Protein AF-A0A1E7NE48-F1 (afdb_monomer)

Secondary structure (DSSP, 8-state):
-------PPPBPTTT--B-PPPSSSSPPS-SSHHHHHHHHHHHHHHHHHHHHHHS-S-TT--PPP-TT--SSSHHHHHHHHHHHHHHHHHHHHHHHHHHHHHT-HHHHHHHHHHHHHHHHHHHHHHHHHHHHHHHHS----------------------------------------------------------PPP-PPP----PPPPPPPPPPPPP-PPPPPP-----------PPPPPP----PPPHHHHHHHHHHHHHHHHSSPPPP-------PPPPP-PPPPPPPGG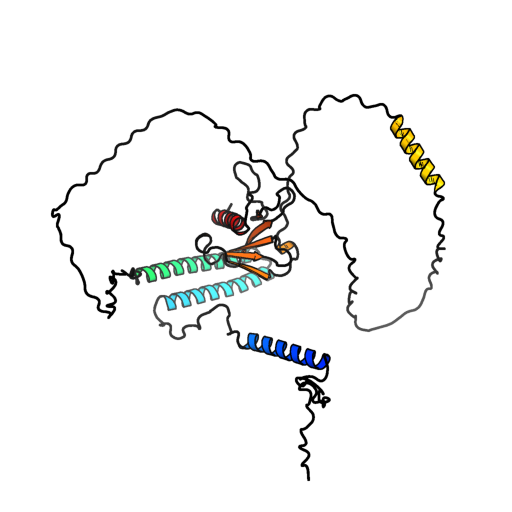GGTPPPP-EEEE--HHHH-TTEEEEEETTEEEEEEEEETTEEEEEEEE--TTT-S-EEEEETTEE-B-TTT-PBPEESSHHHHHHHHHHHHHHT-

Solvent-accessible surface area (backbone atoms only — not comparable to full-atom values): 25868 Å² total; per-residue (Å²): 133,86,79,79,79,80,72,72,69,57,53,15,82,78,78,62,47,74,34,79,80,59,94,74,73,83,73,77,66,46,81,42,72,68,44,45,52,53,52,50,54,50,51,54,50,50,51,49,51,47,51,64,68,67,46,62,91,60,94,76,68,72,70,74,77,70,86,80,64,62,84,70,56,74,67,36,52,51,51,53,51,50,53,48,52,50,54,43,53,56,52,31,54,55,38,42,57,47,16,63,76,69,68,34,69,65,52,37,51,52,34,49,54,54,43,51,55,51,52,52,52,50,52,53,50,51,51,54,50,52,54,51,51,46,65,74,49,59,72,75,71,77,75,75,68,77,73,65,83,74,78,80,82,72,95,70,93,78,90,79,81,90,79,90,86,82,89,90,84,84,91,81,90,87,79,84,80,89,80,87,81,88,79,84,83,84,85,79,86,87,85,90,79,90,78,86,85,85,83,83,87,84,87,81,89,82,85,86,83,83,86,82,86,83,78,88,80,84,81,86,77,84,85,80,87,89,85,80,86,86,84,86,89,83,91,81,80,87,80,84,83,80,83,90,76,90,76,83,80,64,74,66,64,58,52,54,54,51,53,53,52,54,56,56,62,72,69,54,78,80,78,73,87,72,76,85,69,79,78,74,79,76,72,84,80,85,72,80,71,75,75,59,66,84,77,67,72,60,75,82,68,77,37,76,44,81,50,62,44,95,82,69,34,87,53,33,32,36,37,21,30,84,94,43,80,50,39,32,37,32,28,46,81,86,38,83,66,32,37,29,41,43,52,51,85,94,67,48,93,28,18,32,22,31,42,92,82,38,66,49,47,40,91,87,77,72,42,68,43,76,21,95,39,66,68,58,14,42,49,52,37,52,51,39,61,77,66,70,112

Foldseek 3Di:
DDDPPCPDAQAAPQPRHGADADPDDDDDNHNDPVSVVVVVVVVVVVVVVCCVVVPPPDPPPPDDPPPPDPCDDPVVVLVVLVVVLVVLVVVLVVQVVVCVVVVPPVSNVVSVVSNVVSVVVSVVVVVVRVVVVCVVCVPPPPPPPDPDPDPPPDPDDDDDDDDDDDDDDDDDDDDDDDDDDDDDDDDDDDDDDDDDDDDDDDDDDDDDDDDDDDDDDDDDDDDDDDDDDDDDDDDDDDDDDDDDDDDDPDPVVVVVVVVVVVVVVVPPPDDDPDDPDPPDPPDPDDFAQDDAPVVVPDDFFPDKAAADCVQQNRFWIWTHHPVANQKTFTDGNRDGAWIKGADGPPQHRWIWAGGPRDTDPDPPPRHHDTHPDRNVSSSSSSVCVVVVD

Structure (mmCIF, N/CA/C/O backbone):
data_AF-A0A1E7NE48-F1
#
_entry.id   AF-A0A1E7NE48-F1
#
loop_
_atom_site.group_PDB
_atom_site.id
_atom_site.type_symbol
_atom_site.label_atom_id
_atom_site.label_alt_id
_atom_site.label_comp_id
_atom_site.label_asym_id
_atom_site.label_entity_id
_atom_site.label_seq_id
_atom_site.pdbx_PDB_ins_code
_atom_site.Cartn_x
_atom_site.Cartn_y
_atom_site.Cartn_z
_atom_site.occupancy
_atom_site.B_iso_or_equiv
_atom_site.auth_seq_id
_atom_site.auth_comp_id
_atom_site.auth_asym_id
_atom_site.auth_atom_id
_atom_site.pdbx_PDB_model_num
ATOM 1 N N . MET A 1 1 ? -26.514 -78.105 10.856 1.00 43.81 1 MET A N 1
ATOM 2 C CA . MET A 1 1 ? -25.940 -77.272 11.930 1.00 43.81 1 MET A CA 1
ATOM 3 C C . MET A 1 1 ? -25.631 -75.930 11.293 1.00 43.81 1 MET A C 1
ATOM 5 O O . MET A 1 1 ? -24.801 -75.901 10.398 1.00 43.81 1 MET A O 1
ATOM 9 N N . ALA A 1 2 ? -26.405 -74.889 11.603 1.00 45.31 2 ALA A N 1
ATOM 10 C CA . ALA A 1 2 ? -26.193 -73.561 11.032 1.00 45.31 2 ALA A CA 1
ATOM 11 C C . ALA A 1 2 ? -25.023 -72.908 11.772 1.00 45.31 2 ALA A C 1
ATOM 13 O O . ALA A 1 2 ? -25.096 -72.679 12.977 1.00 45.31 2 ALA A O 1
ATOM 14 N N . GLU A 1 3 ? -23.927 -72.704 11.055 1.00 52.84 3 GLU A N 1
ATOM 15 C CA . GLU A 1 3 ? -22.720 -72.053 11.540 1.00 52.84 3 GLU A CA 1
ATOM 16 C C . GLU A 1 3 ? -23.030 -70.561 11.718 1.00 52.84 3 GLU A C 1
ATOM 18 O O . GLU A 1 3 ? -23.158 -69.806 10.754 1.00 52.84 3 GLU A O 1
ATOM 23 N N . SER A 1 4 ? -23.262 -70.155 12.967 1.00 57.16 4 SER A N 1
ATOM 24 C CA . SER A 1 4 ? -23.458 -68.757 13.340 1.00 57.16 4 SER A CA 1
ATOM 25 C C . SER A 1 4 ? -22.176 -67.986 13.038 1.00 57.16 4 SER A C 1
ATOM 27 O O . SER A 1 4 ? -21.239 -67.997 13.835 1.00 57.16 4 SER A O 1
ATOM 29 N N . MET A 1 5 ? -22.122 -67.326 11.880 1.00 55.56 5 MET A N 1
ATOM 30 C CA . MET A 1 5 ? -21.048 -66.394 11.555 1.00 55.56 5 MET A CA 1
ATOM 31 C C . MET A 1 5 ? -21.089 -65.236 12.559 1.00 55.56 5 MET A C 1
ATOM 33 O O . MET A 1 5 ? -21.920 -64.331 12.469 1.00 55.56 5 MET A O 1
ATOM 37 N N . LEU A 1 6 ? -20.204 -65.303 13.553 1.00 61.69 6 LEU A N 1
ATOM 38 C CA . LEU A 1 6 ? -19.924 -64.255 14.531 1.00 61.69 6 LEU A CA 1
ATOM 39 C C . LEU A 1 6 ? -19.271 -63.066 13.815 1.00 61.69 6 LEU A C 1
ATOM 41 O O . LEU A 1 6 ? -18.054 -62.896 13.823 1.00 61.69 6 LEU A O 1
ATOM 45 N N . PHE A 1 7 ? -20.084 -62.231 13.174 1.00 70.69 7 PHE A N 1
ATOM 46 C CA . PHE A 1 7 ? -19.647 -60.906 12.757 1.00 70.69 7 PHE A CA 1
ATOM 47 C C . PHE A 1 7 ? -19.507 -60.049 14.017 1.00 70.69 7 PHE A C 1
ATOM 49 O O . PHE A 1 7 ? -20.502 -59.707 14.655 1.00 70.69 7 PHE A O 1
ATOM 56 N N . GLY A 1 8 ? -18.261 -59.763 14.407 1.00 78.81 8 GLY A N 1
ATOM 57 C CA . GLY A 1 8 ? -17.950 -58.925 15.565 1.00 78.81 8 GLY A CA 1
ATOM 58 C C . GLY A 1 8 ? -18.706 -57.597 15.509 1.00 78.81 8 GLY A C 1
ATOM 59 O O . GLY A 1 8 ? -18.835 -56.991 14.441 1.00 78.81 8 GLY A O 1
ATOM 60 N N . ALA A 1 9 ? -19.237 -57.164 16.654 1.00 81.56 9 ALA A N 1
ATOM 61 C CA . ALA A 1 9 ? -20.005 -55.931 16.740 1.00 81.56 9 ALA A CA 1
ATOM 62 C C . ALA A 1 9 ? -19.163 -54.740 16.236 1.00 81.56 9 ALA A C 1
ATOM 64 O O . ALA A 1 9 ? -17.978 -54.635 16.568 1.00 81.56 9 ALA A O 1
ATOM 65 N N . PRO A 1 10 ? -19.737 -53.831 15.428 1.00 89.69 10 PRO A N 1
ATOM 66 C CA . PRO A 1 10 ? -18.998 -52.684 14.918 1.00 89.69 10 PRO A CA 1
ATOM 67 C C . PRO A 1 10 ? -18.553 -51.790 16.081 1.00 89.69 10 PRO A C 1
ATOM 69 O O . PRO A 1 10 ? -19.361 -51.408 16.924 1.00 89.69 10 PRO A O 1
ATOM 72 N N . THR A 1 11 ? -17.275 -51.418 16.127 1.00 95.44 11 THR A N 1
ATOM 73 C CA . THR A 1 11 ? -16.721 -50.557 17.182 1.00 95.44 11 THR A CA 1
ATOM 74 C C . THR A 1 11 ? -16.570 -49.112 16.712 1.00 95.44 11 THR A C 1
ATOM 76 O O . THR A 1 11 ? -16.315 -48.816 15.543 1.00 95.44 11 THR A O 1
ATOM 79 N N . CYS A 1 12 ? -16.770 -48.167 17.630 1.00 95.56 12 CYS A N 1
ATOM 80 C CA . CYS A 1 12 ? -16.603 -46.743 17.364 1.00 95.56 12 CYS A CA 1
ATOM 81 C C . CYS A 1 12 ? -15.130 -46.418 17.094 1.00 95.56 12 CYS A C 1
ATOM 83 O O . CYS A 1 12 ? -14.280 -46.645 17.953 1.00 95.56 12 CYS A O 1
ATOM 85 N N . THR A 1 13 ? -14.822 -45.767 15.970 1.00 94.06 13 THR A N 1
ATOM 86 C CA . THR A 1 13 ? -13.426 -45.480 15.581 1.00 94.06 13 THR A CA 1
ATOM 87 C C . THR A 1 13 ? -12.712 -44.458 16.478 1.00 94.06 13 THR A C 1
ATOM 89 O O . THR A 1 13 ? -11.532 -44.198 16.281 1.00 94.06 13 THR A O 1
ATOM 92 N N . VAL A 1 14 ? -13.422 -43.817 17.414 1.00 96.50 14 VAL A N 1
ATOM 93 C CA . VAL A 1 14 ? -12.879 -42.755 18.286 1.00 96.50 14 VAL A CA 1
ATOM 94 C C . VAL A 1 14 ? -12.654 -43.237 19.714 1.00 96.50 14 VAL A C 1
ATOM 96 O O . VAL A 1 14 ? -11.688 -42.828 20.347 1.00 96.50 14 VAL A O 1
ATOM 99 N N . CYS A 1 15 ? -13.554 -44.064 20.246 1.00 96.06 15 CYS A N 1
ATOM 100 C CA . CYS A 1 15 ? -13.489 -44.535 21.633 1.00 96.06 15 CYS A CA 1
ATOM 101 C C . CYS A 1 15 ? -13.431 -46.061 21.768 1.00 96.06 15 CYS A C 1
ATOM 103 O O . CYS A 1 15 ? -13.374 -46.553 22.887 1.00 96.06 15 CYS A O 1
ATOM 105 N N . GLY A 1 16 ? -13.499 -46.811 20.663 1.00 95.19 16 GLY A N 1
ATOM 106 C CA . GLY A 1 16 ? -13.454 -48.275 20.653 1.00 95.19 16 GLY A CA 1
ATOM 107 C C . GLY A 1 16 ? -14.716 -48.972 21.168 1.00 95.19 16 GLY A C 1
ATOM 108 O O . GLY A 1 16 ? -14.783 -50.193 21.131 1.00 95.19 16 GLY A O 1
ATOM 109 N N . LYS A 1 17 ? -15.730 -48.230 21.632 1.00 95.19 17 LYS A N 1
ATOM 110 C CA . LYS A 1 17 ? -16.948 -48.818 22.203 1.00 95.19 17 LYS A CA 1
ATOM 111 C C . LYS A 1 17 ? -17.754 -49.572 21.142 1.00 95.19 17 LYS A C 1
ATOM 113 O O . LYS A 1 17 ? -17.978 -49.028 20.058 1.00 95.19 17 LYS A O 1
ATOM 118 N N . GLU A 1 18 ? -18.209 -50.777 21.475 1.00 93.06 18 GLU A N 1
ATOM 119 C CA . GLU A 1 18 ? -19.134 -51.557 20.649 1.00 93.06 18 GLU A CA 1
ATOM 120 C C . GLU A 1 18 ? -20.431 -50.775 20.422 1.00 93.06 18 GLU A C 1
ATOM 122 O O . GLU A 1 18 ? -20.980 -50.142 21.331 1.00 93.06 18 GLU A O 1
ATOM 127 N N . MET A 1 19 ? -20.878 -50.757 19.172 1.00 91.06 19 MET A N 1
ATOM 128 C CA . MET A 1 19 ? -22.085 -50.077 18.736 1.00 91.06 19 MET A CA 1
ATOM 129 C C . MET A 1 19 ? -23.156 -51.118 18.465 1.00 91.06 19 MET A C 1
ATOM 131 O O . MET A 1 19 ? -22.884 -52.165 17.876 1.00 91.06 19 MET A O 1
ATOM 135 N N . GLU A 1 20 ? -24.386 -50.804 18.859 1.00 87.75 20 GLU A N 1
ATOM 136 C CA . GLU A 1 20 ? -25.509 -51.662 18.518 1.00 87.75 20 GLU A CA 1
ATOM 137 C C . GLU A 1 20 ? -25.647 -51.756 16.992 1.00 87.75 20 GLU A C 1
ATOM 139 O O . GLU A 1 20 ? -25.570 -50.730 16.295 1.00 87.75 20 GLU A O 1
ATOM 144 N N . PRO A 1 21 ? -25.831 -52.972 16.452 1.00 81.88 21 PRO A N 1
ATOM 145 C CA . PRO A 1 21 ? -26.054 -53.155 15.032 1.00 81.88 21 PRO A CA 1
ATOM 146 C C . PRO A 1 21 ? -27.315 -52.387 14.635 1.00 81.88 21 PRO A C 1
ATOM 148 O O . PRO A 1 21 ? -28.397 -52.577 15.186 1.00 81.88 21 PRO A O 1
ATOM 151 N N . SER A 1 22 ? -27.167 -51.470 13.681 1.00 81.44 22 SER A N 1
ATOM 152 C CA . SER A 1 22 ? -28.305 -50.711 13.178 1.00 81.44 22 SER A CA 1
ATOM 153 C C . SER A 1 22 ? -29.220 -51.662 12.408 1.00 81.44 22 SER A C 1
ATOM 155 O O . SER A 1 22 ? -28.794 -52.253 11.421 1.00 81.44 22 SER A O 1
ATOM 157 N N . ALA A 1 23 ? -30.469 -51.807 12.859 1.00 79.56 23 ALA A N 1
ATOM 158 C CA . ALA A 1 23 ? -31.433 -52.740 12.270 1.00 79.56 23 ALA A CA 1
ATOM 159 C C . ALA A 1 23 ? -31.790 -52.421 10.804 1.00 79.56 23 ALA A C 1
ATOM 161 O O . ALA A 1 23 ? -32.249 -53.292 10.073 1.00 79.56 23 ALA A O 1
ATOM 162 N N . THR A 1 24 ? -31.557 -51.185 10.356 1.00 81.62 24 THR A N 1
ATOM 163 C CA . THR A 1 24 ? -31.842 -50.731 8.991 1.00 81.62 24 THR A CA 1
ATOM 164 C C . THR A 1 24 ? -30.881 -49.616 8.590 1.00 81.62 24 THR A C 1
ATOM 166 O O . THR A 1 24 ? -30.820 -48.580 9.253 1.00 81.62 24 THR A O 1
ATOM 169 N N . GLY A 1 25 ? -30.181 -49.800 7.467 1.00 84.88 25 GLY A N 1
ATOM 170 C CA . GLY A 1 25 ? -29.327 -48.785 6.848 1.00 84.88 25 GLY A CA 1
ATOM 171 C C . GLY A 1 25 ? -27.825 -48.987 7.063 1.00 84.88 25 GLY A C 1
ATOM 172 O O . GLY A 1 25 ? -27.364 -50.005 7.575 1.00 84.88 25 GLY A O 1
ATOM 173 N N . ARG A 1 26 ? -27.037 -48.002 6.612 1.00 84.69 26 ARG A N 1
ATOM 174 C CA . ARG A 1 26 ? -25.571 -48.032 6.705 1.00 84.69 26 ARG A CA 1
ATOM 175 C C . ARG A 1 26 ? -25.138 -47.945 8.180 1.00 84.69 26 ARG A C 1
ATOM 177 O O . ARG A 1 26 ? -25.603 -47.038 8.876 1.00 84.69 26 ARG A O 1
ATOM 184 N N . PRO A 1 27 ? -24.231 -48.817 8.659 1.00 84.50 27 PRO A N 1
ATOM 185 C CA . PRO A 1 27 ? -23.765 -48.780 10.041 1.00 84.50 27 PRO A CA 1
ATOM 186 C C . PRO A 1 27 ? -23.139 -47.421 10.374 1.00 84.50 27 PRO A C 1
ATOM 188 O O . PRO A 1 27 ? -22.406 -46.830 9.574 1.00 84.50 27 PRO A O 1
ATOM 191 N N . ARG A 1 28 ? -23.450 -46.907 11.567 1.00 89.19 28 ARG A N 1
ATOM 192 C CA . ARG A 1 28 ? -22.906 -45.636 12.055 1.00 89.19 28 ARG A CA 1
ATOM 193 C C . ARG A 1 28 ? -21.414 -45.801 12.338 1.00 89.19 28 ARG A C 1
ATOM 195 O O . ARG A 1 28 ? -20.996 -46.812 12.881 1.00 89.19 28 ARG A O 1
ATOM 202 N N . LYS A 1 29 ? -20.615 -44.786 12.001 1.00 94.19 29 LYS A N 1
ATOM 203 C CA . LYS A 1 29 ? -19.158 -44.783 12.240 1.00 94.19 29 LYS A CA 1
ATOM 204 C C . LYS A 1 29 ? -18.781 -44.420 13.686 1.00 94.19 29 LYS A C 1
ATOM 206 O O . LYS A 1 29 ? -17.696 -44.758 14.150 1.00 94.19 29 LYS A O 1
ATOM 211 N N . TYR A 1 30 ? -19.671 -43.718 14.390 1.00 96.31 30 TYR A N 1
ATOM 212 C CA . TYR A 1 30 ? -19.432 -43.195 15.734 1.00 96.31 30 TYR A CA 1
ATOM 213 C C . TYR A 1 30 ? -20.606 -43.525 16.658 1.00 96.31 30 TYR A C 1
ATOM 215 O O . TYR A 1 30 ? -21.764 -43.377 16.263 1.00 96.31 30 TYR A O 1
ATOM 223 N N . CYS A 1 31 ? -20.313 -43.893 17.908 1.00 94.38 31 CYS A N 1
ATOM 224 C CA . CYS A 1 31 ? -21.339 -44.243 18.896 1.00 94.38 31 CYS A CA 1
ATOM 225 C C . CYS A 1 31 ? -22.141 -43.029 19.405 1.00 94.38 31 CYS A C 1
ATOM 227 O O . CYS A 1 31 ? -23.203 -43.195 19.995 1.00 94.38 31 CYS A O 1
ATOM 229 N N . SER A 1 32 ? -21.637 -41.800 19.226 1.00 94.69 32 SER A N 1
ATOM 230 C CA . SER A 1 32 ? -22.292 -40.574 19.696 1.00 94.69 32 SER A CA 1
ATOM 231 C C . SER A 1 32 ? -21.869 -39.330 18.907 1.00 94.69 32 SER A C 1
ATOM 233 O O 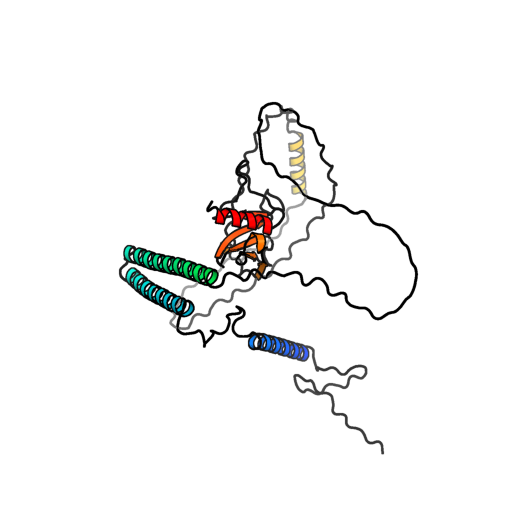. SER A 1 32 ? -20.818 -39.304 18.259 1.00 94.69 32 SER A O 1
ATOM 235 N N . LYS A 1 33 ? -22.664 -38.253 19.019 1.00 96.00 33 LYS A N 1
ATOM 236 C CA . LYS A 1 33 ? -22.353 -36.932 18.439 1.00 96.00 33 LYS A CA 1
ATOM 237 C C . LYS A 1 33 ? -21.047 -36.346 18.996 1.00 96.00 33 LYS A C 1
ATOM 239 O O . LYS A 1 33 ? -20.303 -35.710 18.256 1.00 96.00 33 LYS A O 1
ATOM 244 N N . ALA A 1 34 ? -20.728 -36.625 20.263 1.00 96.50 34 ALA A N 1
ATOM 245 C CA . ALA A 1 34 ? -19.464 -36.224 20.881 1.00 96.50 34 ALA A CA 1
ATOM 246 C C . ALA A 1 34 ? -18.253 -36.913 20.224 1.00 96.50 34 ALA A C 1
ATOM 248 O O . ALA A 1 34 ? -17.259 -36.252 19.930 1.00 96.50 34 ALA A O 1
ATOM 249 N N . CYS A 1 35 ? -18.354 -38.216 19.921 1.00 96.56 35 CYS A N 1
ATOM 250 C CA . CYS A 1 35 ? -17.304 -38.931 19.188 1.00 96.56 35 CYS A CA 1
ATOM 251 C C . CYS A 1 35 ? -17.147 -38.398 17.758 1.00 96.56 35 CYS A C 1
ATOM 253 O O . CYS A 1 35 ? -16.020 -38.188 17.322 1.00 96.56 35 CYS A O 1
ATOM 255 N N . SER A 1 36 ? -18.252 -38.100 17.062 1.00 96.44 36 SER A N 1
ATOM 256 C CA . SER A 1 36 ? -18.193 -37.464 15.736 1.00 96.44 36 SER A CA 1
ATOM 257 C C . SER A 1 36 ? -17.453 -36.126 15.784 1.00 96.44 36 SER A C 1
ATOM 259 O O . SER A 1 36 ? -16.488 -35.942 15.052 1.00 96.44 36 SER A O 1
ATOM 261 N N . SER A 1 37 ? -17.827 -35.234 16.711 1.00 95.56 37 SER A N 1
ATOM 262 C CA . SER A 1 37 ? -17.190 -33.917 16.845 1.00 95.56 37 SER A CA 1
ATOM 263 C C . SER A 1 37 ? -15.699 -34.015 17.186 1.00 95.56 37 SER A C 1
ATOM 265 O O . SER A 1 37 ? -14.898 -33.239 16.670 1.00 95.56 37 SER A O 1
ATOM 267 N N . LYS A 1 38 ? -15.293 -34.992 18.011 1.00 96.69 38 LYS A N 1
ATOM 268 C CA . LYS A 1 38 ? -13.874 -35.235 18.312 1.00 96.69 38 LYS A CA 1
ATOM 269 C C . LYS A 1 38 ? -13.101 -35.698 17.072 1.00 96.69 38 LYS A C 1
ATOM 271 O O . LYS A 1 38 ? -11.980 -35.244 16.865 1.00 96.69 38 LYS A O 1
ATOM 276 N N . ALA A 1 39 ? -13.701 -36.552 16.241 1.00 97.25 39 ALA A N 1
ATOM 277 C CA . ALA A 1 39 ? -13.103 -36.973 14.975 1.00 97.25 39 ALA A CA 1
ATOM 278 C C . ALA A 1 39 ? -12.980 -35.816 13.971 1.00 97.25 39 ALA A C 1
ATOM 280 O O . ALA A 1 39 ? -11.972 -35.729 13.279 1.00 97.25 39 ALA A O 1
ATOM 281 N N . ASP A 1 40 ? -13.975 -34.928 13.900 1.00 96.44 40 ASP A N 1
ATOM 282 C CA . ASP A 1 40 ? -13.931 -33.746 13.029 1.00 96.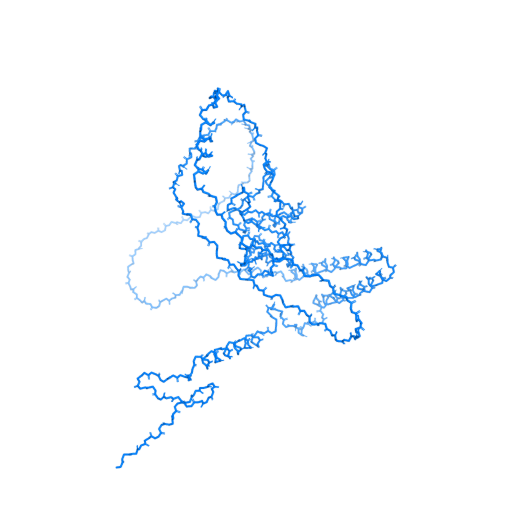44 40 ASP A CA 1
ATOM 283 C C . ASP A 1 40 ? -12.820 -32.780 13.455 1.00 96.44 40 ASP A C 1
ATOM 285 O O . ASP A 1 40 ? -11.991 -32.401 12.633 1.00 96.44 40 ASP A O 1
ATOM 289 N N . ARG A 1 41 ? -12.713 -32.478 14.757 1.00 95.69 41 ARG A N 1
ATOM 290 C CA . ARG A 1 41 ? -11.627 -31.636 15.290 1.00 95.69 41 ARG A CA 1
ATOM 291 C C . ARG A 1 41 ? -10.242 -32.237 15.049 1.00 95.69 41 ARG A C 1
ATOM 293 O O . ARG A 1 41 ? -9.302 -31.497 14.785 1.00 95.69 41 ARG A O 1
ATOM 300 N N . ALA A 1 42 ? -10.108 -33.562 15.137 1.00 95.62 42 ALA A N 1
ATOM 301 C CA . ALA A 1 42 ? -8.853 -34.242 14.826 1.00 95.62 42 ALA A CA 1
ATOM 302 C C . ALA A 1 42 ? -8.483 -34.090 13.341 1.00 95.62 42 ALA A C 1
ATOM 304 O O . ALA A 1 42 ? -7.345 -33.746 13.042 1.00 95.62 42 ALA A O 1
ATOM 305 N N . ARG A 1 43 ? -9.453 -34.248 12.428 1.00 96.19 43 ARG A N 1
ATOM 306 C CA . ARG A 1 43 ? -9.249 -34.034 10.985 1.00 96.19 43 ARG A CA 1
ATOM 307 C C . ARG A 1 43 ? -8.892 -32.590 10.646 1.00 96.19 43 ARG A C 1
ATOM 309 O O . ARG A 1 43 ? -8.026 -32.359 9.813 1.00 96.19 43 ARG A O 1
ATOM 316 N N . GLU A 1 44 ? -9.539 -31.612 11.275 1.00 94.62 44 GLU A N 1
ATOM 317 C CA . GLU A 1 44 ? -9.203 -30.198 11.069 1.00 94.62 44 GLU A CA 1
ATOM 318 C C . GLU A 1 44 ? -7.815 -29.855 11.605 1.00 94.62 44 GLU A C 1
ATOM 320 O O . GLU A 1 44 ? -7.083 -29.107 10.960 1.00 94.62 44 GLU A O 1
ATOM 325 N N . LYS A 1 45 ? -7.435 -30.416 12.760 1.00 96.25 45 LYS A N 1
ATOM 326 C CA . LYS A 1 45 ? -6.088 -30.261 13.313 1.00 96.25 45 LYS A CA 1
ATOM 327 C C . LYS A 1 45 ? -5.038 -30.847 12.367 1.00 96.25 45 LYS A C 1
ATOM 329 O O . LYS A 1 45 ? -4.093 -30.145 12.031 1.00 96.25 45 LYS A O 1
ATOM 334 N N . GLU A 1 46 ? -5.245 -32.069 11.883 1.00 95.19 46 GLU A N 1
ATOM 335 C CA . GLU A 1 46 ? -4.344 -32.717 10.925 1.00 95.19 46 GLU A CA 1
ATOM 336 C C . GLU A 1 46 ? -4.276 -31.945 9.602 1.00 95.19 46 GLU A C 1
ATOM 338 O O . GLU A 1 46 ? -3.194 -31.726 9.076 1.00 95.19 46 GLU A O 1
ATOM 343 N N . LYS A 1 47 ? -5.405 -31.438 9.091 1.00 93.69 47 LYS A N 1
ATOM 344 C CA . LYS A 1 47 ? -5.420 -30.593 7.889 1.00 93.69 47 LYS A CA 1
ATOM 345 C C . LYS A 1 47 ? -4.627 -29.300 8.092 1.00 93.69 47 LYS A C 1
ATOM 347 O O . LYS A 1 47 ? -3.930 -28.873 7.180 1.00 93.69 47 LYS A O 1
ATOM 352 N N . ARG A 1 48 ? -4.710 -28.676 9.273 1.00 89.56 48 ARG A N 1
ATOM 353 C CA . ARG A 1 48 ? -3.899 -27.494 9.609 1.00 89.56 48 ARG A CA 1
ATOM 354 C C . ARG A 1 48 ? -2.419 -27.842 9.682 1.00 89.56 48 ARG A C 1
ATOM 356 O O . ARG A 1 48 ? -1.624 -27.130 9.089 1.00 89.56 48 ARG A O 1
ATOM 363 N N . GLU A 1 49 ? -2.063 -28.934 10.352 1.00 91.69 49 GLU A N 1
ATOM 364 C CA . GLU A 1 49 ? -0.677 -29.408 10.430 1.00 91.69 49 GLU A CA 1
ATOM 365 C C . GLU A 1 49 ? -0.132 -29.760 9.042 1.00 91.69 49 GLU A C 1
ATOM 367 O O . GLU A 1 49 ? 0.980 -29.365 8.715 1.00 91.69 49 GLU A O 1
ATOM 372 N N . GLN A 1 50 ? -0.928 -30.390 8.176 1.00 85.81 50 GLN A N 1
ATOM 373 C CA . GLN A 1 50 ? -0.549 -30.656 6.789 1.00 85.81 50 GLN A CA 1
ATOM 374 C C . GLN A 1 50 ? -0.361 -29.368 5.992 1.00 85.81 50 GLN A C 1
ATOM 376 O O . GLN A 1 50 ? 0.605 -29.280 5.254 1.00 85.81 50 GLN A O 1
ATOM 381 N N . VAL A 1 51 ? -1.214 -28.353 6.152 1.00 82.62 51 VAL A N 1
ATOM 382 C CA . VAL A 1 51 ? -1.015 -27.047 5.495 1.00 82.62 51 VAL A CA 1
ATOM 383 C C . VAL A 1 51 ? 0.240 -26.345 6.015 1.00 82.62 51 VAL A C 1
ATOM 385 O O . VAL A 1 51 ? 0.978 -25.778 5.224 1.00 82.62 51 VAL A O 1
ATOM 388 N N . LEU A 1 52 ? 0.517 -26.418 7.317 1.00 80.06 52 LEU A N 1
ATOM 389 C CA . LEU A 1 52 ? 1.742 -25.883 7.920 1.00 80.06 52 LEU A CA 1
ATOM 390 C C . LEU A 1 52 ? 3.001 -26.630 7.456 1.00 80.06 52 LEU A C 1
ATOM 392 O O . LEU A 1 52 ? 4.037 -26.005 7.290 1.00 80.06 52 LEU A O 1
ATOM 396 N N . THR A 1 53 ? 2.911 -27.943 7.234 1.00 78.50 53 THR A N 1
ATOM 397 C CA . THR A 1 53 ? 4.052 -28.777 6.806 1.00 78.50 53 THR A CA 1
ATOM 398 C C . THR A 1 53 ? 4.249 -28.758 5.288 1.00 78.50 53 THR A C 1
ATOM 400 O O . THR A 1 53 ? 5.366 -28.899 4.806 1.00 78.50 53 THR A O 1
ATOM 403 N N . ALA A 1 54 ? 3.164 -28.613 4.523 1.00 72.81 54 ALA A N 1
ATOM 404 C CA . ALA A 1 54 ? 3.173 -28.558 3.063 1.00 72.81 54 ALA A CA 1
ATOM 405 C C . ALA A 1 54 ? 3.308 -27.135 2.521 1.00 72.81 54 ALA A C 1
ATOM 407 O O . ALA A 1 54 ? 3.518 -26.978 1.321 1.00 72.81 54 ALA A O 1
ATOM 408 N N . ALA A 1 55 ? 3.177 -26.108 3.365 1.00 59.34 55 ALA A N 1
ATOM 409 C CA . ALA A 1 55 ? 3.665 -24.784 3.032 1.00 59.34 55 ALA A CA 1
ATOM 410 C C . ALA A 1 55 ? 5.190 -24.904 2.906 1.00 59.34 55 ALA A C 1
ATOM 412 O O . ALA A 1 55 ? 5.845 -25.125 3.928 1.00 59.34 55 ALA A O 1
ATOM 413 N N . PRO A 1 56 ? 5.767 -24.820 1.691 1.00 54.91 56 PRO A N 1
ATOM 414 C CA . PRO A 1 56 ? 7.206 -24.692 1.586 1.00 54.91 56 PRO A CA 1
ATOM 415 C C . PRO A 1 56 ? 7.598 -23.475 2.419 1.00 54.91 56 PRO A C 1
ATOM 417 O O . PRO A 1 56 ? 6.937 -22.430 2.359 1.00 54.91 56 PRO A O 1
ATOM 420 N N . GLU A 1 57 ? 8.632 -23.639 3.242 1.00 53.47 57 GLU A N 1
ATOM 421 C CA . GLU A 1 57 ? 9.336 -22.515 3.836 1.00 53.47 57 GLU A CA 1
ATOM 422 C C . GLU A 1 57 ? 9.530 -21.487 2.715 1.00 53.47 57 GLU A C 1
ATOM 424 O O . GLU A 1 57 ? 10.132 -21.791 1.689 1.00 53.47 57 GLU A O 1
ATOM 429 N N . ASN A 1 58 ? 8.941 -20.305 2.892 1.00 47.66 58 ASN A N 1
ATOM 430 C CA . ASN A 1 58 ? 8.923 -19.176 1.963 1.00 47.66 58 ASN A CA 1
ATOM 431 C C . ASN A 1 58 ? 7.746 -19.075 0.956 1.00 47.66 58 ASN A C 1
ATOM 433 O O . ASN A 1 58 ? 7.905 -19.287 -0.248 1.00 47.66 58 ASN A O 1
ATOM 437 N N . PRO A 1 59 ? 6.569 -18.575 1.394 1.00 48.31 59 PRO A N 1
ATOM 438 C CA . PRO A 1 59 ? 5.506 -18.131 0.481 1.00 48.31 59 PRO A CA 1
ATOM 439 C C . PRO A 1 59 ? 5.908 -16.924 -0.392 1.00 48.31 59 PRO A C 1
ATOM 441 O O . PRO A 1 59 ? 5.110 -16.476 -1.213 1.00 48.31 59 PRO A O 1
ATOM 444 N N . ARG A 1 60 ? 7.119 -16.375 -0.216 1.00 55.19 60 ARG A N 1
ATOM 445 C CA . ARG A 1 60 ? 7.631 -15.220 -0.960 1.00 55.19 60 ARG A CA 1
ATOM 446 C C . ARG A 1 60 ? 8.323 -15.587 -2.275 1.00 55.19 60 ARG A C 1
ATOM 448 O O . ARG A 1 60 ? 8.718 -14.686 -3.003 1.00 55.19 60 ARG A O 1
ATOM 455 N N . GLY A 1 61 ? 8.464 -16.879 -2.589 1.00 44.62 61 GLY A N 1
ATOM 456 C CA . GLY A 1 61 ? 9.138 -17.303 -3.817 1.00 44.62 61 GLY A CA 1
ATOM 457 C C . GLY A 1 61 ? 10.593 -16.840 -3.878 1.00 44.62 61 GLY A C 1
ATOM 458 O O . GLY A 1 61 ? 11.097 -16.575 -4.965 1.00 44.62 61 GLY A O 1
ATOM 459 N N . GLU A 1 62 ? 11.260 -16.711 -2.726 1.00 49.03 62 GLU A N 1
ATOM 460 C CA . GLU A 1 62 ? 12.704 -16.497 -2.702 1.00 49.03 62 GLU A CA 1
ATOM 461 C C . GLU A 1 62 ? 13.346 -17.728 -3.336 1.00 49.03 62 GLU A C 1
ATOM 463 O O . GLU A 1 62 ? 13.351 -18.825 -2.771 1.00 49.03 62 GLU A O 1
ATOM 468 N N . THR A 1 63 ? 13.807 -17.548 -4.572 1.00 47.84 63 THR A N 1
ATOM 469 C CA . THR A 1 63 ? 14.627 -18.507 -5.296 1.00 47.84 63 THR A CA 1
ATOM 470 C C . THR A 1 63 ? 15.723 -18.972 -4.341 1.00 47.84 63 THR A C 1
ATOM 472 O O . THR A 1 63 ? 16.381 -18.108 -3.749 1.00 47.84 63 THR A O 1
ATOM 475 N N . PRO A 1 64 ? 15.929 -20.290 -4.144 1.00 54.88 64 PRO A N 1
ATOM 476 C CA . PRO A 1 64 ? 17.039 -20.759 -3.329 1.00 54.88 64 PRO A CA 1
ATOM 477 C C . PRO A 1 64 ? 18.307 -20.052 -3.818 1.00 54.88 64 PRO A C 1
ATOM 479 O O . PRO A 1 64 ? 18.475 -19.933 -5.039 1.00 54.88 64 PRO A O 1
ATOM 482 N N . PRO A 1 65 ? 19.145 -19.522 -2.907 1.00 54.00 65 PRO A N 1
ATOM 483 C CA . PRO A 1 65 ? 20.334 -18.784 -3.299 1.00 54.00 65 PRO A CA 1
ATOM 484 C C . PRO A 1 65 ? 21.102 -19.657 -4.284 1.00 54.00 65 PRO A C 1
ATOM 486 O O . PRO A 1 65 ? 21.431 -20.800 -3.960 1.00 54.00 65 PRO A O 1
ATOM 489 N N . LEU A 1 66 ? 21.290 -19.162 -5.514 1.00 58.53 66 LEU A N 1
ATOM 490 C CA . LEU A 1 66 ? 22.082 -19.860 -6.518 1.00 58.53 66 LEU A CA 1
ATOM 491 C C . LEU A 1 66 ? 23.493 -19.984 -5.941 1.00 58.53 66 LEU A C 1
ATOM 493 O O . LEU A 1 66 ? 24.278 -19.042 -5.996 1.00 58.53 66 LEU A O 1
ATOM 497 N N . ALA A 1 67 ? 23.784 -21.141 -5.350 1.00 59.25 67 ALA A N 1
ATOM 498 C CA . ALA A 1 67 ? 25.057 -21.424 -4.699 1.00 59.25 67 ALA A CA 1
ATOM 499 C C . ALA A 1 67 ? 26.236 -21.412 -5.691 1.00 59.25 67 ALA A C 1
ATOM 501 O O . ALA A 1 67 ? 27.381 -21.320 -5.266 1.00 59.25 67 ALA A O 1
ATOM 502 N N . ASP A 1 68 ? 25.944 -21.424 -6.995 1.00 63.25 68 ASP A N 1
ATOM 503 C CA . ASP A 1 68 ? 26.917 -21.470 -8.085 1.00 63.25 68 ASP A CA 1
ATOM 504 C C . ASP A 1 68 ? 26.884 -20.200 -8.956 1.00 63.25 68 ASP A C 1
ATOM 506 O O . ASP A 1 68 ? 26.998 -20.267 -10.183 1.00 63.25 68 ASP A O 1
ATOM 510 N N . LEU A 1 69 ? 26.694 -19.019 -8.357 1.00 64.38 69 LEU A N 1
ATOM 511 C CA . LEU A 1 69 ? 26.978 -17.778 -9.080 1.00 64.38 69 LEU A CA 1
ATOM 512 C C . LEU A 1 69 ? 28.496 -17.672 -9.314 1.00 64.38 69 LEU A C 1
ATOM 514 O O . LEU A 1 69 ? 29.272 -17.888 -8.381 1.00 64.38 69 LEU A O 1
ATOM 518 N N . PRO A 1 70 ? 28.944 -17.353 -10.543 1.00 71.62 70 PRO A N 1
ATOM 519 C CA . PRO A 1 70 ? 30.361 -17.173 -10.818 1.00 71.62 70 PRO A CA 1
ATOM 520 C C . PRO A 1 70 ? 30.928 -16.078 -9.909 1.00 71.62 70 PRO A C 1
ATOM 522 O O . PRO A 1 70 ? 30.332 -15.011 -9.764 1.00 71.62 70 PRO A O 1
ATOM 525 N N . ALA A 1 71 ? 32.087 -16.356 -9.308 1.00 70.56 71 ALA A N 1
ATOM 526 C CA . ALA A 1 71 ? 32.763 -15.462 -8.365 1.00 70.56 71 ALA A CA 1
ATOM 527 C C . ALA A 1 71 ? 33.237 -14.140 -8.999 1.00 70.56 71 ALA A C 1
ATOM 529 O O . ALA A 1 71 ? 33.609 -13.219 -8.279 1.00 70.56 71 ALA A O 1
ATOM 530 N N . ASP A 1 72 ? 33.189 -14.039 -10.329 1.00 78.50 72 ASP A N 1
ATOM 531 C CA . ASP A 1 72 ? 33.604 -12.873 -11.095 1.00 78.50 72 ASP A CA 1
ATOM 532 C C . ASP A 1 72 ? 32.413 -12.275 -11.858 1.00 78.50 72 ASP A C 1
ATOM 534 O O . ASP A 1 72 ? 31.641 -12.987 -12.508 1.00 78.50 72 ASP A O 1
ATOM 538 N N . GLY A 1 73 ? 32.285 -10.945 -11.823 1.00 84.44 73 GLY A N 1
ATOM 539 C CA . GLY A 1 73 ? 31.328 -10.192 -12.637 1.00 84.44 73 GLY A CA 1
ATOM 540 C C . GLY A 1 73 ? 30.312 -9.369 -11.834 1.00 84.44 73 GLY A C 1
ATOM 541 O O . GLY A 1 73 ? 30.494 -9.144 -10.638 1.00 84.44 73 GLY A O 1
ATOM 542 N N . PRO A 1 74 ? 29.227 -8.894 -12.476 1.00 82.25 74 PRO A N 1
ATOM 543 C CA . PRO A 1 74 ? 28.275 -7.973 -11.850 1.00 82.25 74 PRO A CA 1
ATOM 544 C C . PRO A 1 74 ? 27.562 -8.578 -10.633 1.00 82.25 74 PRO A C 1
ATOM 546 O O . PRO A 1 74 ? 27.177 -7.845 -9.731 1.00 82.25 74 PRO A O 1
ATOM 549 N N . ALA A 1 75 ? 27.416 -9.906 -10.571 1.00 79.00 75 ALA A N 1
ATOM 550 C CA . ALA A 1 75 ? 26.852 -10.587 -9.406 1.00 79.00 75 ALA A CA 1
ATOM 551 C C . ALA A 1 75 ? 27.759 -10.471 -8.168 1.00 79.00 75 ALA A C 1
ATOM 553 O O . ALA A 1 75 ? 27.266 -10.172 -7.084 1.00 79.00 75 ALA A O 1
ATOM 554 N N . ALA A 1 76 ? 29.075 -10.651 -8.331 1.00 86.00 76 ALA A N 1
ATOM 555 C CA . ALA A 1 76 ? 30.044 -10.479 -7.249 1.00 86.00 76 ALA A CA 1
ATOM 556 C C . ALA A 1 76 ? 30.085 -9.023 -6.762 1.00 86.00 76 ALA A C 1
ATOM 558 O O . ALA A 1 76 ? 30.095 -8.771 -5.561 1.00 86.00 76 ALA A O 1
ATOM 559 N N . GLU A 1 77 ? 30.004 -8.071 -7.694 1.00 86.75 77 GLU A N 1
ATOM 560 C CA . GLU A 1 77 ? 29.936 -6.645 -7.376 1.00 86.75 77 GLU A CA 1
ATOM 561 C C . GLU A 1 77 ? 28.675 -6.291 -6.563 1.00 86.75 77 GLU A C 1
ATOM 563 O O . GLU A 1 77 ? 28.751 -5.549 -5.588 1.00 86.75 77 GLU A O 1
ATOM 568 N N . LEU A 1 78 ? 27.513 -6.865 -6.903 1.00 82.62 78 LEU A N 1
ATOM 569 C CA . LEU A 1 78 ? 26.281 -6.676 -6.125 1.00 82.62 78 LEU A CA 1
ATOM 570 C C . LEU A 1 78 ? 26.361 -7.290 -4.725 1.00 82.62 78 LEU A C 1
ATOM 572 O O . LEU A 1 78 ? 25.839 -6.705 -3.776 1.00 82.62 78 LEU A O 1
ATOM 576 N N . LEU A 1 79 ? 27.010 -8.447 -4.586 1.00 85.62 79 LEU A N 1
ATOM 577 C CA . LEU A 1 79 ? 27.234 -9.067 -3.280 1.00 85.62 79 LEU A CA 1
ATOM 578 C C . LEU A 1 79 ? 28.150 -8.200 -2.407 1.00 85.62 79 LEU A C 1
ATOM 580 O O . LEU A 1 79 ? 27.813 -7.945 -1.252 1.00 85.62 79 LEU A O 1
ATOM 584 N N . GLU A 1 80 ? 29.250 -7.684 -2.962 1.00 87.38 80 GLU A N 1
ATOM 585 C CA . GLU A 1 80 ? 30.172 -6.785 -2.254 1.00 87.38 80 GLU A CA 1
ATOM 586 C C . GLU A 1 80 ? 29.469 -5.503 -1.785 1.00 87.38 80 GLU A C 1
ATOM 588 O O . GLU A 1 80 ? 29.594 -5.098 -0.626 1.00 87.38 80 GLU A O 1
ATOM 593 N N . LEU A 1 81 ? 28.662 -4.907 -2.661 1.00 83.75 81 LEU A N 1
ATOM 594 C CA . LEU A 1 81 ? 27.849 -3.737 -2.349 1.00 83.75 81 LEU A CA 1
ATOM 595 C C . LEU A 1 81 ? 26.793 -4.026 -1.264 1.00 83.75 81 LEU A C 1
ATOM 597 O O . LEU A 1 81 ? 26.560 -3.203 -0.374 1.00 83.75 81 LEU A O 1
ATOM 601 N N . GLY A 1 82 ? 26.179 -5.212 -1.285 1.00 84.69 82 GLY A N 1
ATOM 602 C CA . GLY A 1 82 ? 25.279 -5.670 -0.225 1.00 84.69 82 GLY A CA 1
ATOM 603 C C . GLY A 1 82 ? 25.990 -5.822 1.125 1.00 84.69 82 GLY A C 1
ATOM 604 O O . GLY A 1 82 ? 25.468 -5.402 2.162 1.00 84.69 82 GLY A O 1
ATOM 605 N N . GLU A 1 83 ? 27.210 -6.362 1.132 1.00 88.56 83 GLU A N 1
ATOM 606 C CA . GLU A 1 83 ? 28.042 -6.447 2.336 1.00 88.56 83 GLU A CA 1
ATOM 607 C C . GLU A 1 83 ? 28.497 -5.075 2.845 1.00 88.56 83 GLU A C 1
ATOM 609 O O . GLU A 1 83 ? 28.623 -4.873 4.057 1.00 88.56 83 GLU A O 1
ATOM 614 N N . GLU A 1 84 ? 28.759 -4.121 1.953 1.00 86.56 84 GLU A N 1
ATOM 615 C CA . GLU A 1 84 ? 29.037 -2.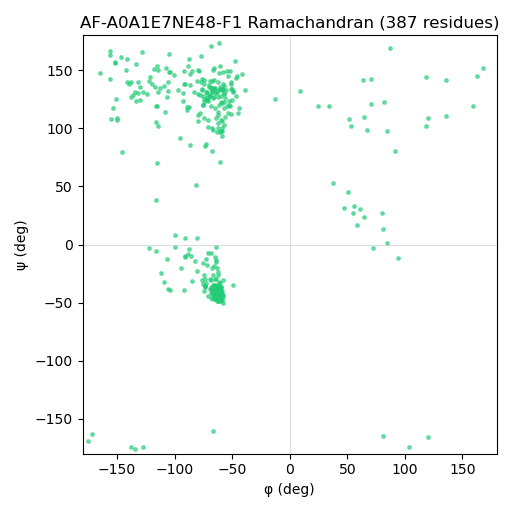732 2.314 1.00 86.56 84 GLU A CA 1
ATOM 616 C C . GLU A 1 84 ? 27.825 -2.084 2.997 1.00 86.56 84 GLU A C 1
ATOM 618 O O . GLU A 1 84 ? 27.966 -1.559 4.105 1.00 86.56 84 GLU A O 1
ATOM 623 N N . LEU A 1 85 ? 26.621 -2.212 2.427 1.00 84.81 85 LEU A N 1
ATOM 624 C CA . LEU A 1 85 ? 25.394 -1.711 3.055 1.00 84.81 85 LEU A CA 1
ATOM 625 C C . LEU A 1 85 ? 25.161 -2.347 4.432 1.00 84.81 85 LEU A C 1
ATOM 627 O O . LEU A 1 85 ? 24.841 -1.642 5.392 1.00 84.81 85 LEU A O 1
ATOM 631 N N . ARG A 1 86 ? 25.383 -3.662 4.565 1.00 87.56 86 ARG A N 1
ATOM 632 C CA . ARG A 1 86 ? 25.295 -4.361 5.857 1.00 87.56 86 ARG A CA 1
ATOM 633 C C . ARG A 1 86 ? 26.261 -3.760 6.885 1.00 87.56 86 ARG A C 1
ATOM 635 O O . ARG A 1 86 ? 25.851 -3.482 8.010 1.00 87.56 86 ARG A O 1
ATOM 642 N N . ARG A 1 87 ? 27.518 -3.498 6.498 1.00 89.75 87 ARG A N 1
ATOM 643 C CA . ARG A 1 87 ? 28.524 -2.844 7.360 1.00 89.75 87 ARG A CA 1
ATOM 644 C C . ARG A 1 87 ? 28.112 -1.421 7.759 1.00 89.75 87 ARG A C 1
ATOM 646 O O . ARG A 1 87 ? 28.341 -1.022 8.901 1.00 89.75 87 ARG A O 1
ATOM 653 N N . HIS A 1 88 ? 27.493 -0.661 6.854 1.00 85.06 88 HIS A N 1
ATOM 654 C CA . HIS A 1 88 ? 26.933 0.658 7.166 1.00 85.06 88 HIS A CA 1
ATOM 655 C C . HIS A 1 88 ? 25.766 0.571 8.159 1.00 85.06 88 HIS A C 1
ATOM 657 O O . HIS A 1 88 ? 25.733 1.343 9.117 1.00 85.06 88 HIS A O 1
ATOM 663 N N . GLY A 1 89 ? 24.866 -0.402 7.991 1.00 87.56 89 GLY A N 1
ATOM 664 C CA . GLY A 1 89 ? 23.768 -0.660 8.925 1.00 87.56 89 GLY A CA 1
ATOM 665 C C . GLY A 1 89 ? 24.253 -1.014 10.334 1.00 87.56 89 GLY A C 1
ATOM 666 O O . GLY A 1 89 ? 23.760 -0.465 11.316 1.00 87.56 89 GLY A O 1
ATOM 667 N N . GLU A 1 90 ? 25.277 -1.863 10.455 1.00 91.75 90 GLU A N 1
ATOM 668 C CA . GLU A 1 90 ? 25.883 -2.193 11.754 1.00 91.75 90 GLU A CA 1
ATOM 669 C C . GLU A 1 90 ? 26.508 -0.965 12.430 1.00 91.75 90 GLU A C 1
ATOM 671 O O . GLU A 1 90 ? 26.299 -0.733 13.623 1.00 91.75 90 GLU A O 1
ATOM 676 N N . ARG A 1 91 ? 27.236 -0.137 11.668 1.00 92.88 91 ARG A N 1
ATOM 677 C CA . ARG A 1 91 ? 27.834 1.102 12.188 1.00 92.88 91 ARG A CA 1
ATOM 678 C C . ARG A 1 91 ? 26.772 2.090 12.669 1.00 92.88 91 ARG A C 1
ATOM 680 O O . ARG A 1 91 ? 26.958 2.711 13.713 1.00 92.88 91 ARG A O 1
ATOM 687 N N . PHE A 1 92 ? 25.670 2.206 11.939 1.00 92.81 92 PHE A N 1
ATOM 688 C CA . PHE A 1 92 ? 24.547 3.064 12.299 1.00 92.81 92 PHE A CA 1
ATOM 689 C C . PHE A 1 92 ? 23.901 2.668 13.622 1.00 92.81 92 PHE A C 1
ATOM 691 O O . PHE A 1 92 ? 23.702 3.526 14.478 1.00 92.81 92 PHE A O 1
ATOM 698 N N . LEU A 1 93 ? 23.638 1.374 13.830 1.00 93.25 93 LEU A N 1
ATOM 699 C CA . LEU A 1 93 ? 23.076 0.888 15.094 1.00 93.25 93 LEU A CA 1
ATOM 700 C C . LEU A 1 93 ? 23.995 1.215 16.279 1.00 93.25 93 LEU A C 1
ATOM 702 O O . LEU A 1 93 ? 23.524 1.697 17.308 1.00 93.25 93 LEU A O 1
ATOM 706 N N . LEU A 1 94 ? 25.312 1.046 16.110 1.00 94.25 94 LEU A N 1
ATOM 707 C CA . LEU A 1 94 ? 26.297 1.422 17.130 1.00 94.25 94 LEU A CA 1
ATOM 708 C C . LEU A 1 94 ? 26.329 2.939 17.390 1.00 94.25 94 LEU A C 1
ATOM 710 O O . LEU A 1 94 ? 26.476 3.367 18.536 1.00 94.25 94 LEU A O 1
ATOM 714 N N . GLN A 1 95 ? 26.198 3.764 16.346 1.00 92.50 95 GLN A N 1
ATOM 715 C CA . GLN A 1 95 ? 26.140 5.224 16.480 1.00 92.50 95 GLN A CA 1
ATOM 716 C C . GLN A 1 95 ? 24.847 5.686 17.166 1.00 92.50 95 GLN A C 1
ATOM 718 O O . GLN A 1 95 ? 24.912 6.594 17.992 1.00 92.50 95 GLN A O 1
ATOM 723 N N . LEU A 1 96 ? 23.702 5.054 16.887 1.00 92.56 96 LEU A N 1
ATOM 724 C CA . LEU A 1 96 ? 22.437 5.337 17.570 1.00 92.56 96 LEU A CA 1
ATOM 725 C C . LEU A 1 96 ? 22.500 4.985 19.056 1.00 92.56 96 LEU A C 1
ATOM 727 O O . LEU A 1 96 ? 22.140 5.814 19.888 1.00 92.56 96 LEU A O 1
ATOM 731 N N . GLU A 1 97 ? 23.013 3.802 19.400 1.00 94.38 97 GLU A N 1
ATOM 732 C CA . GLU A 1 97 ? 23.173 3.392 20.801 1.00 94.38 97 GLU A CA 1
ATOM 733 C C . GLU A 1 97 ? 24.107 4.353 21.557 1.00 94.38 97 GLU A C 1
ATOM 735 O O . GLU A 1 97 ? 23.883 4.707 22.718 1.00 94.38 97 GLU A O 1
ATOM 740 N N . ARG A 1 98 ? 25.164 4.829 20.887 1.00 95.62 98 ARG A N 1
ATOM 741 C CA . ARG A 1 98 ? 26.062 5.844 21.442 1.00 95.62 98 ARG A CA 1
ATOM 742 C C . ARG A 1 98 ? 25.364 7.193 21.626 1.00 95.62 98 ARG A C 1
ATOM 744 O O . ARG A 1 98 ? 25.497 7.785 22.694 1.00 95.62 98 ARG A O 1
ATOM 751 N N . ALA A 1 99 ? 24.631 7.657 20.618 1.00 94.88 99 ALA A N 1
ATOM 752 C CA . ALA A 1 99 ? 23.883 8.909 20.667 1.00 94.88 99 ALA A CA 1
ATOM 753 C C . ALA A 1 99 ? 22.840 8.901 21.793 1.00 94.88 99 ALA A C 1
ATOM 755 O O . ALA A 1 99 ? 22.704 9.895 22.502 1.00 94.88 99 ALA A O 1
ATOM 756 N N . GLU A 1 100 ? 22.163 7.771 22.011 1.00 96.62 100 GLU A N 1
ATOM 757 C CA . GLU A 1 100 ? 21.226 7.582 23.121 1.00 96.62 100 GLU A CA 1
ATOM 758 C C . GLU A 1 100 ? 21.931 7.696 24.479 1.00 96.62 100 GLU A C 1
ATOM 760 O O . GLU A 1 100 ? 21.493 8.455 25.344 1.00 96.62 100 GLU A O 1
ATOM 765 N N . ARG A 1 101 ? 23.062 7.000 24.656 1.00 97.50 101 ARG A N 1
ATOM 766 C CA . ARG A 1 101 ? 23.838 7.025 25.908 1.00 97.50 101 ARG A CA 1
ATOM 767 C C . ARG A 1 101 ? 24.386 8.414 26.240 1.00 97.50 101 ARG A C 1
ATOM 769 O O . ARG A 1 101 ? 24.469 8.774 27.412 1.00 97.50 101 ARG A O 1
ATOM 776 N N . GLU A 1 102 ? 24.797 9.164 25.223 1.00 97.25 102 GLU A N 1
ATOM 777 C CA . GLU A 1 102 ? 25.413 10.489 25.364 1.00 97.25 102 GLU A CA 1
ATOM 778 C C . GLU A 1 102 ? 24.381 11.633 25.317 1.00 97.25 102 GLU A C 1
ATOM 780 O O . GLU A 1 102 ? 24.719 12.773 25.631 1.00 97.25 102 GLU A O 1
ATOM 785 N N . GLY A 1 103 ? 23.121 11.348 24.961 1.00 96.62 103 GLY A N 1
ATOM 786 C CA . GLY A 1 103 ? 22.094 12.369 24.728 1.00 96.62 103 GLY A CA 1
ATOM 787 C C . GLY A 1 103 ? 22.406 13.279 23.532 1.00 96.62 103 GLY A C 1
ATOM 788 O O . GLY A 1 103 ? 21.936 14.417 23.483 1.00 96.62 103 GLY A O 1
ATOM 789 N N . ASP A 1 104 ? 23.215 12.806 22.580 1.00 97.81 104 ASP A N 1
ATOM 790 C CA . ASP A 1 104 ? 23.710 13.597 21.454 1.00 97.81 104 ASP A CA 1
ATOM 791 C C . ASP A 1 104 ? 22.840 13.405 20.204 1.00 97.81 104 ASP A C 1
ATOM 793 O O . ASP A 1 104 ? 23.066 12.541 19.353 1.00 97.81 104 ASP A O 1
ATOM 797 N N . GLY A 1 105 ? 21.836 14.270 20.062 1.00 95.62 105 GLY A N 1
ATOM 798 C CA . GLY A 1 105 ? 20.976 14.280 18.879 1.00 95.62 105 GLY A CA 1
ATOM 799 C C . GLY A 1 105 ? 21.688 14.670 17.575 1.00 95.62 105 GLY A C 1
ATOM 800 O O . GLY A 1 105 ? 21.157 14.389 16.501 1.00 95.62 105 GLY A O 1
ATOM 801 N N . ALA A 1 106 ? 22.859 15.320 17.621 1.00 96.56 106 ALA A N 1
ATOM 802 C CA . ALA A 1 106 ? 23.629 15.622 16.414 1.00 96.56 106 ALA A CA 1
ATOM 803 C C . ALA A 1 106 ? 24.316 14.363 15.876 1.00 96.56 106 ALA A C 1
ATOM 805 O O . ALA A 1 106 ? 24.260 14.121 14.670 1.00 96.56 106 ALA A O 1
ATOM 806 N N . LEU A 1 107 ? 24.853 13.523 16.767 1.00 93.25 107 LEU A N 1
ATOM 807 C CA . LEU A 1 107 ? 25.425 12.228 16.403 1.00 93.25 107 LEU A CA 1
ATOM 808 C C . LEU A 1 107 ? 24.385 11.310 15.741 1.00 93.25 107 LEU A C 1
ATOM 810 O O . LEU A 1 107 ? 24.677 10.699 14.716 1.00 93.25 107 LEU A O 1
ATOM 814 N N . ALA A 1 108 ? 23.154 11.261 16.266 1.00 92.00 108 ALA A N 1
ATOM 815 C CA . ALA A 1 108 ? 22.072 10.470 15.669 1.00 92.00 108 ALA A CA 1
ATOM 816 C C . ALA A 1 108 ? 21.693 10.947 14.253 1.00 92.00 108 ALA A C 1
ATOM 818 O O . ALA A 1 108 ? 21.485 10.129 13.356 1.00 92.00 108 ALA A O 1
ATOM 819 N N . ARG A 1 109 ? 21.629 12.270 14.028 1.00 94.19 109 ARG A N 1
ATOM 820 C CA . ARG A 1 109 ? 21.357 12.836 12.694 1.00 94.19 109 ARG A CA 1
ATOM 821 C C . ARG A 1 109 ? 22.477 12.527 11.708 1.00 94.19 109 ARG A C 1
ATOM 823 O O . ARG A 1 109 ? 22.193 12.094 10.597 1.00 94.19 109 ARG A O 1
ATOM 830 N N . GLN A 1 110 ? 23.731 12.685 12.130 1.00 94.25 110 GLN A N 1
ATOM 831 C CA . GLN A 1 110 ? 24.884 12.340 11.301 1.00 94.25 110 GLN A CA 1
ATOM 832 C C . GLN A 1 110 ? 24.870 10.854 10.911 1.00 94.25 110 GLN A C 1
ATOM 834 O O . GLN A 1 110 ? 25.087 10.522 9.748 1.00 94.25 110 GLN A O 1
ATOM 839 N N . ALA A 1 111 ? 24.569 9.967 11.863 1.00 89.31 111 ALA A N 1
ATOM 840 C CA . ALA A 1 111 ? 24.470 8.532 11.620 1.00 89.31 111 ALA A CA 1
ATOM 841 C C . ALA A 1 111 ? 23.420 8.201 10.546 1.00 89.31 111 ALA A C 1
ATOM 843 O O . ALA A 1 111 ? 23.670 7.403 9.641 1.00 89.31 111 ALA A O 1
ATOM 844 N N . LEU A 1 112 ? 22.254 8.851 10.614 1.00 90.56 112 LEU A N 1
ATOM 845 C CA . LEU A 1 112 ? 21.190 8.684 9.626 1.00 90.56 112 LEU A CA 1
ATOM 846 C C . LEU A 1 112 ? 21.619 9.179 8.237 1.00 90.56 112 LEU A C 1
ATOM 848 O O . LEU A 1 112 ? 21.431 8.467 7.253 1.00 90.56 112 LEU A O 1
ATOM 852 N N . GLU A 1 113 ? 22.233 10.362 8.152 1.00 92.19 113 GLU A N 1
ATOM 853 C CA . GLU A 1 113 ? 22.753 10.903 6.889 1.00 92.19 113 GLU A CA 1
ATOM 854 C C . GLU A 1 113 ? 23.807 9.984 6.249 1.00 92.19 113 GLU A C 1
ATOM 856 O O . GLU A 1 113 ? 23.846 9.846 5.026 1.00 92.19 113 GLU A O 1
ATOM 861 N N . GLU A 1 114 ? 24.655 9.336 7.054 1.00 88.50 114 GLU A N 1
ATOM 862 C CA . GLU A 1 114 ? 25.653 8.376 6.572 1.00 88.50 114 GLU A CA 1
ATOM 863 C C . GLU A 1 114 ? 25.013 7.118 5.962 1.00 88.50 114 GLU A C 1
ATOM 865 O O . GLU A 1 114 ? 25.470 6.661 4.912 1.00 88.50 114 GLU A O 1
ATOM 870 N N . VAL A 1 115 ? 23.950 6.575 6.569 1.00 86.38 115 VAL A N 1
ATOM 871 C CA . VAL A 1 115 ? 23.221 5.416 6.017 1.00 86.38 115 VAL A CA 1
ATOM 872 C C . VAL A 1 115 ? 22.471 5.775 4.749 1.00 86.38 115 VAL A C 1
ATOM 874 O O . VAL A 1 115 ? 22.559 5.033 3.773 1.00 86.38 115 VAL A O 1
ATOM 877 N N . LEU A 1 116 ? 21.762 6.905 4.743 1.00 86.69 116 LEU A N 1
ATOM 878 C CA . LEU A 1 116 ? 21.020 7.354 3.565 1.00 86.69 116 LEU A CA 1
ATOM 879 C C . LEU A 1 116 ? 21.967 7.568 2.380 1.00 86.69 116 LEU A C 1
ATOM 881 O O . LEU A 1 116 ? 21.734 7.025 1.305 1.00 86.69 116 LEU A O 1
ATOM 885 N N . ARG A 1 117 ? 23.110 8.232 2.603 1.00 88.88 117 ARG A N 1
ATOM 886 C CA . ARG A 1 117 ? 24.143 8.415 1.572 1.00 88.88 117 ARG A CA 1
ATOM 887 C C . ARG A 1 117 ? 24.681 7.083 1.035 1.00 88.88 117 ARG A C 1
ATOM 889 O O . ARG A 1 117 ? 24.927 6.971 -0.165 1.00 88.88 117 ARG A O 1
ATOM 896 N N . ALA A 1 118 ? 24.877 6.084 1.898 1.00 84.38 118 ALA A N 1
ATOM 897 C CA . ALA A 1 118 ? 25.320 4.754 1.480 1.00 84.38 118 ALA A CA 1
ATOM 898 C C . ALA A 1 118 ? 24.241 4.015 0.663 1.00 84.38 118 ALA A C 1
ATOM 900 O O . ALA A 1 118 ? 24.553 3.415 -0.365 1.00 84.38 118 ALA A O 1
ATOM 901 N N . ALA A 1 119 ? 22.973 4.100 1.076 1.00 83.50 119 ALA A N 1
ATOM 902 C CA . ALA A 1 119 ? 21.842 3.508 0.361 1.00 83.50 119 ALA A CA 1
ATOM 903 C C . ALA A 1 119 ? 21.620 4.150 -1.023 1.00 83.50 119 ALA A C 1
ATOM 905 O O . ALA A 1 119 ? 21.388 3.441 -2.007 1.00 83.50 119 ALA A O 1
ATOM 906 N N . ASP A 1 120 ? 21.763 5.473 -1.125 1.00 86.00 120 ASP A N 1
ATOM 907 C CA . ASP A 1 120 ? 21.701 6.199 -2.397 1.00 86.00 120 ASP A CA 1
ATOM 908 C C . ASP A 1 120 ? 22.833 5.767 -3.339 1.00 86.00 120 ASP A C 1
ATOM 910 O O . ASP A 1 120 ? 22.596 5.488 -4.518 1.00 86.00 120 ASP A O 1
ATOM 914 N N . GLY A 1 121 ? 24.059 5.645 -2.813 1.00 86.56 121 GLY A N 1
ATOM 915 C CA . GLY A 1 121 ? 25.218 5.156 -3.563 1.00 86.56 121 GLY A CA 1
ATOM 916 C C . GLY A 1 121 ? 25.019 3.735 -4.098 1.00 86.56 121 GLY A C 1
ATOM 917 O O . GLY A 1 121 ? 25.254 3.481 -5.282 1.00 86.56 121 GLY A O 1
ATOM 918 N N . LEU A 1 122 ? 24.505 2.832 -3.258 1.00 87.00 122 LEU A N 1
ATOM 919 C CA . LEU A 1 122 ? 24.152 1.465 -3.643 1.00 87.00 122 LEU A CA 1
ATOM 920 C C . LEU A 1 122 ? 23.117 1.444 -4.773 1.00 87.00 122 LEU A C 1
ATOM 922 O O . LEU A 1 122 ? 23.285 0.738 -5.766 1.00 87.00 122 LEU A O 1
ATOM 926 N N . THR A 1 123 ? 22.052 2.233 -4.634 1.00 84.88 123 THR A N 1
ATOM 927 C CA . THR A 1 123 ? 20.957 2.293 -5.610 1.00 84.88 123 THR A CA 1
ATOM 928 C C . THR A 1 123 ? 21.442 2.826 -6.956 1.00 84.88 123 THR A C 1
ATOM 930 O O . THR A 1 123 ? 21.110 2.267 -8.005 1.00 84.88 123 THR A O 1
ATOM 933 N N . ALA A 1 124 ? 22.273 3.873 -6.943 1.00 87.94 124 ALA A N 1
ATOM 934 C CA . ALA A 1 124 ? 22.895 4.413 -8.146 1.00 87.94 124 ALA A CA 1
ATOM 935 C C . ALA A 1 124 ? 23.780 3.366 -8.839 1.00 87.94 124 ALA A C 1
ATOM 937 O O . ALA A 1 124 ? 23.691 3.190 -10.056 1.00 87.94 124 ALA A O 1
ATOM 938 N N . ARG A 1 125 ? 24.581 2.619 -8.069 1.00 88.38 125 ARG A N 1
ATOM 939 C CA . ARG A 1 125 ? 25.457 1.585 -8.624 1.00 88.38 125 ARG A CA 1
ATOM 940 C C . ARG A 1 125 ? 24.685 0.382 -9.161 1.00 88.38 125 ARG A C 1
ATOM 942 O O . ARG A 1 125 ? 25.022 -0.131 -10.225 1.00 88.38 125 ARG A O 1
ATOM 949 N N . HIS A 1 126 ? 23.615 -0.027 -8.484 1.00 86.12 126 HIS A N 1
ATOM 950 C CA . HIS A 1 126 ? 22.724 -1.080 -8.964 1.00 86.12 126 HIS A CA 1
ATOM 951 C C . HIS A 1 126 ? 22.085 -0.706 -10.307 1.00 86.12 126 HIS A C 1
ATOM 953 O O . HIS A 1 126 ? 22.054 -1.531 -11.220 1.00 86.12 126 HIS A O 1
ATOM 959 N N . ARG A 1 127 ? 21.651 0.553 -10.468 1.00 87.62 127 ARG A N 1
ATOM 960 C CA . ARG A 1 127 ? 21.139 1.066 -11.747 1.00 87.62 127 ARG A CA 1
ATOM 961 C C . ARG A 1 127 ? 22.194 0.993 -12.851 1.00 87.62 127 ARG A C 1
ATOM 963 O O . ARG A 1 127 ? 21.900 0.472 -13.921 1.00 87.62 127 ARG A O 1
ATOM 970 N N . GLU A 1 128 ? 23.419 1.440 -12.581 1.00 91.62 128 GLU A N 1
ATOM 971 C CA . GLU A 1 128 ? 24.521 1.367 -13.549 1.00 91.62 128 GLU A CA 1
ATOM 972 C C . GLU A 1 128 ? 24.822 -0.083 -13.967 1.00 91.62 128 GLU A C 1
ATOM 974 O O . GLU A 1 128 ? 25.042 -0.369 -15.144 1.00 91.62 128 GLU A O 1
ATOM 979 N N . LEU A 1 129 ? 24.801 -1.022 -13.016 1.00 87.75 129 LEU A N 1
ATOM 980 C CA . LEU A 1 129 ? 24.999 -2.443 -13.298 1.00 87.75 129 LEU A CA 1
ATOM 981 C C . LEU A 1 129 ? 23.861 -3.024 -14.138 1.00 87.75 129 LEU A C 1
ATOM 983 O O . LEU A 1 129 ? 24.132 -3.744 -15.100 1.00 87.75 129 LEU A O 1
ATOM 987 N N . ALA A 1 130 ? 22.611 -2.677 -13.832 1.00 84.69 130 ALA A N 1
ATOM 988 C CA . ALA A 1 130 ? 21.459 -3.080 -14.629 1.00 84.69 130 ALA A CA 1
ATOM 989 C C . ALA A 1 130 ? 21.558 -2.542 -16.067 1.00 84.69 130 ALA A C 1
ATOM 991 O O . ALA A 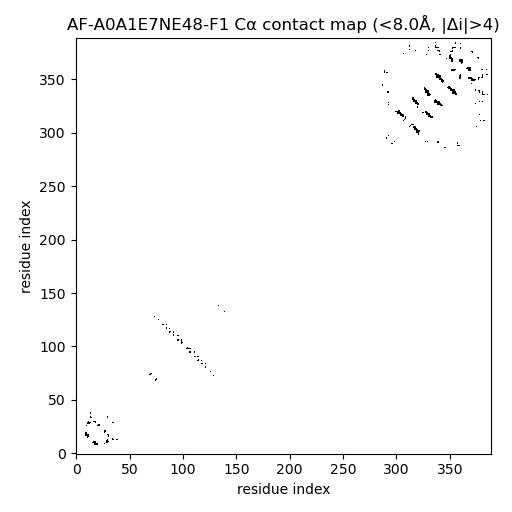1 130 ? 21.407 -3.304 -17.021 1.00 84.69 130 ALA A O 1
ATOM 992 N N . GLU A 1 131 ? 21.898 -1.263 -16.241 1.00 88.50 131 GLU A N 1
ATOM 993 C CA . GLU A 1 131 ? 22.120 -0.646 -17.555 1.00 88.50 131 GLU A CA 1
ATOM 994 C C . GLU A 1 131 ? 23.264 -1.321 -18.322 1.00 88.50 131 GLU A C 1
ATOM 996 O O . GLU A 1 131 ? 23.150 -1.573 -19.526 1.00 88.50 131 GLU A O 1
ATOM 1001 N N . ARG A 1 132 ? 24.352 -1.683 -17.632 1.00 90.88 132 ARG A N 1
ATOM 1002 C CA . ARG A 1 132 ? 25.487 -2.410 -18.215 1.00 90.88 132 ARG A CA 1
ATOM 1003 C C . ARG A 1 132 ? 25.088 -3.812 -18.679 1.00 90.88 132 ARG A C 1
ATOM 1005 O O . ARG A 1 132 ? 25.454 -4.200 -19.786 1.00 90.88 132 ARG A O 1
ATOM 1012 N N . ILE A 1 133 ? 24.317 -4.553 -17.876 1.00 85.06 133 ILE A N 1
ATOM 1013 C CA . ILE A 1 133 ? 23.794 -5.885 -18.229 1.00 85.06 133 ILE A CA 1
ATOM 1014 C C . ILE A 1 133 ? 22.855 -5.783 -19.435 1.00 85.06 133 ILE A C 1
ATOM 1016 O O . ILE A 1 133 ? 23.014 -6.536 -20.392 1.00 85.06 133 ILE A O 1
ATOM 1020 N N . LEU A 1 134 ? 21.926 -4.822 -19.431 1.00 85.38 134 LEU A N 1
ATOM 1021 C CA . LEU A 1 134 ? 21.010 -4.581 -20.551 1.00 85.38 134 LEU A CA 1
ATOM 1022 C C . LEU A 1 134 ? 21.754 -4.186 -21.836 1.00 85.38 134 LEU A C 1
ATOM 1024 O O . LEU A 1 134 ? 21.354 -4.584 -22.926 1.00 85.38 134 LEU A O 1
ATOM 1028 N N . SER A 1 135 ? 22.854 -3.439 -21.716 1.00 88.88 135 SER A N 1
ATOM 1029 C CA . SER A 1 135 ? 23.692 -3.050 -22.857 1.00 88.88 135 SER A CA 1
ATOM 1030 C C . SER A 1 135 ? 24.533 -4.212 -23.397 1.00 88.88 135 SER A C 1
ATOM 1032 O O . SER A 1 135 ? 24.750 -4.302 -24.604 1.00 88.88 135 SER A O 1
ATOM 1034 N N . ALA A 1 136 ? 25.011 -5.103 -22.522 1.00 88.12 136 ALA A N 1
ATOM 1035 C CA . ALA A 1 136 ? 25.783 -6.291 -22.897 1.00 88.12 136 ALA A CA 1
ATOM 1036 C C . ALA A 1 136 ? 24.902 -7.408 -23.480 1.00 88.12 136 ALA A C 1
ATOM 1038 O O . ALA A 1 136 ? 25.343 -8.173 -24.338 1.00 88.12 136 ALA A O 1
ATOM 1039 N N . HIS A 1 137 ? 23.650 -7.473 -23.035 1.00 85.69 137 HIS A N 1
ATOM 1040 C CA . HIS A 1 137 ? 22.619 -8.359 -23.550 1.00 85.69 137 HIS A CA 1
ATOM 1041 C C . HIS A 1 137 ? 21.517 -7.508 -24.169 1.00 85.69 137 HIS A C 1
ATOM 1043 O O . HIS A 1 137 ? 20.429 -7.441 -23.587 1.00 85.69 137 HIS A O 1
ATOM 1049 N N . PRO A 1 138 ? 21.768 -6.850 -25.325 1.00 85.19 138 PRO A N 1
ATOM 1050 C CA . PRO A 1 138 ? 20.702 -6.172 -26.036 1.00 85.19 138 PRO A CA 1
ATOM 1051 C C . PRO A 1 138 ? 19.635 -7.231 -26.226 1.00 85.19 138 PRO A C 1
ATOM 1053 O O . PRO A 1 138 ? 19.911 -8.262 -26.849 1.00 85.19 138 PRO A O 1
ATOM 1056 N N . THR A 1 139 ? 18.491 -7.038 -25.560 1.00 71.38 139 THR A N 1
ATOM 1057 C CA . THR A 1 139 ? 17.379 -7.981 -25.612 1.00 71.38 139 THR A CA 1
ATOM 1058 C C . THR A 1 139 ? 17.240 -8.326 -27.075 1.00 71.38 139 THR A C 1
ATOM 1060 O O . THR A 1 139 ? 17.027 -7.427 -27.893 1.00 71.38 139 THR A O 1
ATOM 1063 N N . GLN A 1 140 ? 17.531 -9.587 -27.429 1.00 54.78 140 GLN A N 1
ATOM 1064 C CA . GLN A 1 140 ? 17.313 -10.059 -28.782 1.00 54.78 140 GLN A CA 1
ATOM 1065 C C . GLN A 1 140 ? 15.832 -9.831 -28.958 1.00 54.78 140 GLN A C 1
ATOM 1067 O O . GLN A 1 140 ? 15.020 -10.577 -28.409 1.00 54.78 140 GLN A O 1
ATOM 1072 N N . THR A 1 141 ? 15.501 -8.702 -29.587 1.00 49.78 141 THR A N 1
ATOM 1073 C CA . THR A 1 141 ? 14.152 -8.331 -29.938 1.00 49.78 141 THR A CA 1
ATOM 1074 C C . THR A 1 141 ? 13.771 -9.516 -30.763 1.00 49.78 141 THR A C 1
ATOM 1076 O O . THR A 1 141 ? 14.356 -9.698 -31.833 1.00 49.78 141 THR A O 1
ATOM 1079 N N . SER A 1 142 ? 12.981 -10.406 -30.156 1.00 51.25 142 SER A N 1
ATOM 1080 C CA . SER A 1 142 ? 12.620 -11.672 -30.749 1.00 51.25 142 SER A CA 1
ATOM 1081 C C . SER A 1 142 ? 11.937 -11.237 -32.010 1.00 51.25 142 SER A C 1
ATOM 1083 O O . SER A 1 142 ? 10.814 -10.736 -32.000 1.00 51.25 142 SER A O 1
ATOM 1085 N N . THR A 1 143 ? 12.714 -11.269 -33.083 1.00 48.09 143 THR A N 1
ATOM 1086 C CA . THR A 1 143 ? 12.239 -11.046 -34.415 1.00 48.09 143 THR A CA 1
ATOM 1087 C C . THR A 1 143 ? 11.529 -12.357 -34.593 1.00 48.09 143 THR A C 1
ATOM 1089 O O . THR A 1 143 ? 12.112 -13.356 -35.003 1.00 48.09 143 THR A O 1
ATOM 1092 N N . SER A 1 144 ? 10.287 -12.377 -34.116 1.00 54.62 144 SER A N 1
ATOM 1093 C CA . SER A 1 144 ? 9.262 -13.300 -34.522 1.00 54.62 144 SER A CA 1
ATOM 1094 C C . SER A 1 144 ? 9.102 -13.034 -36.009 1.00 54.62 144 SER A C 1
ATOM 1096 O O . SER A 1 144 ? 8.150 -12.401 -36.452 1.00 54.62 144 SER A O 1
ATOM 1098 N N . GLY A 1 145 ? 10.117 -13.436 -36.778 1.00 50.72 145 GLY A N 1
ATOM 1099 C CA . GLY A 1 145 ? 9.994 -13.740 -38.174 1.00 50.72 145 GLY A CA 1
ATOM 1100 C C . GLY A 1 145 ? 8.970 -14.845 -38.181 1.00 50.72 145 GLY A C 1
ATOM 1101 O O . GLY A 1 145 ? 9.272 -15.985 -37.840 1.00 50.72 145 GLY A O 1
ATOM 1102 N N . GLU A 1 146 ? 7.717 -14.441 -38.362 1.00 51.03 146 GLU A N 1
ATOM 1103 C CA . GLU A 1 146 ? 7.007 -14.779 -39.583 1.00 51.03 146 GLU A CA 1
ATOM 1104 C C . GLU A 1 146 ? 7.349 -16.192 -40.062 1.00 51.03 146 GLU A C 1
ATOM 1106 O O . GLU A 1 146 ? 7.751 -16.435 -41.194 1.00 51.03 146 GLU A O 1
ATOM 1111 N N . SER A 1 147 ? 7.194 -17.152 -39.154 1.00 49.19 147 SER A N 1
ATOM 1112 C CA . SER A 1 147 ? 6.910 -18.520 -39.528 1.00 49.19 147 SER A CA 1
ATOM 1113 C C . SER A 1 147 ? 5.467 -18.448 -39.983 1.00 49.19 147 SER A C 1
ATOM 1115 O O . SER A 1 147 ? 4.538 -18.539 -39.179 1.00 49.19 147 SER A O 1
ATOM 1117 N N . GLY A 1 148 ? 5.298 -18.114 -41.265 1.00 57.94 148 GLY A N 1
ATOM 1118 C CA . GLY A 1 148 ? 4.009 -18.172 -41.928 1.00 57.94 148 GLY A CA 1
ATOM 1119 C C . GLY A 1 148 ? 3.350 -19.511 -41.592 1.00 57.94 148 GLY A C 1
ATOM 1120 O O . GLY A 1 148 ? 4.059 -20.508 -41.439 1.00 57.94 148 GLY A O 1
ATOM 1121 N N . PRO A 1 149 ? 2.022 -19.543 -41.411 1.00 59.75 149 PRO A N 1
ATOM 1122 C CA . PRO A 1 149 ? 1.329 -20.773 -41.073 1.00 59.75 149 PRO A CA 1
ATOM 1123 C C . PRO A 1 149 ? 1.650 -21.811 -42.148 1.00 59.75 149 PRO A C 1
ATOM 1125 O O . PRO A 1 149 ? 1.209 -21.675 -43.290 1.00 59.75 149 PRO A O 1
ATOM 1128 N N . GLU A 1 150 ? 2.439 -22.833 -41.800 1.00 50.00 150 GLU A N 1
ATOM 1129 C CA . GLU A 1 150 ? 2.519 -24.014 -42.644 1.00 50.00 150 GLU A CA 1
ATOM 1130 C C . GLU A 1 150 ? 1.086 -24.541 -42.790 1.00 50.00 150 GLU A C 1
ATOM 1132 O O . GLU A 1 150 ? 0.386 -24.725 -41.784 1.00 50.00 150 GLU A O 1
ATOM 1137 N N . PRO A 1 151 ? 0.599 -24.730 -44.026 1.00 56.69 151 PRO A N 1
ATOM 1138 C CA . PRO A 1 151 ? -0.731 -25.252 -44.241 1.00 56.69 151 PRO A CA 1
ATOM 1139 C C . PRO A 1 151 ? -0.784 -26.659 -43.655 1.00 56.69 151 PRO A C 1
ATOM 1141 O O . PRO A 1 151 ? -0.129 -27.582 -44.137 1.00 56.69 151 PRO A O 1
ATOM 1144 N N . ILE A 1 152 ? -1.594 -26.819 -42.612 1.00 58.19 152 ILE A N 1
ATOM 1145 C CA . ILE A 1 152 ? -2.009 -28.122 -42.106 1.00 58.19 152 ILE A CA 1
ATOM 1146 C C . ILE A 1 152 ? -2.720 -28.827 -43.264 1.00 58.19 152 ILE A C 1
ATOM 1148 O O . ILE A 1 152 ? -3.878 -28.544 -43.576 1.00 58.19 152 ILE A O 1
ATOM 1152 N N . VAL A 1 153 ? -2.001 -29.727 -43.936 1.00 50.22 153 VAL A N 1
ATOM 1153 C CA . VAL A 1 153 ? -2.549 -30.618 -44.956 1.00 50.22 153 VAL A CA 1
ATOM 1154 C C . VAL A 1 153 ? -3.507 -31.573 -44.254 1.00 50.22 153 VAL A C 1
ATOM 1156 O O . VAL A 1 153 ? -3.110 -32.552 -43.626 1.00 50.22 153 VAL A O 1
ATOM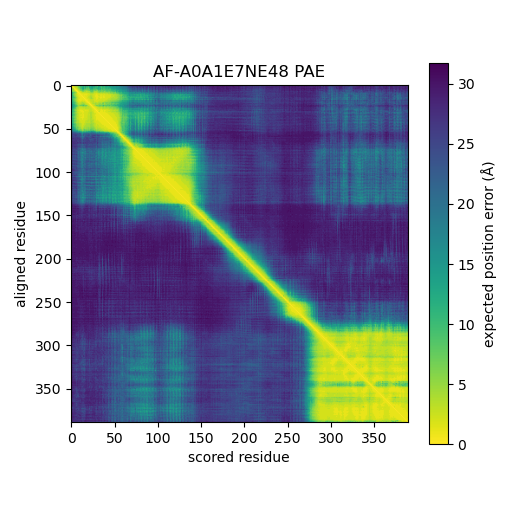 1159 N N . SER A 1 154 ? -4.795 -31.252 -44.338 1.00 49.16 154 SER A N 1
ATOM 1160 C CA . SER A 1 154 ? -5.883 -32.136 -43.939 1.00 49.16 154 SER A CA 1
ATOM 1161 C C . SER A 1 154 ? -6.041 -33.234 -45.004 1.00 49.16 154 SER A C 1
ATOM 1163 O O . SER A 1 154 ? -6.247 -32.906 -46.176 1.00 49.16 154 SER A O 1
ATOM 1165 N N . PRO A 1 155 ? -5.948 -34.534 -44.666 1.00 62.00 155 PRO A N 1
ATOM 1166 C CA . PRO A 1 155 ? -6.101 -35.603 -45.636 1.00 62.00 155 PRO A CA 1
ATOM 1167 C C . PRO A 1 155 ? -7.587 -35.940 -45.752 1.00 62.00 155 PRO A C 1
ATOM 1169 O O . PRO A 1 155 ? -8.091 -36.837 -45.078 1.00 62.00 155 PRO A O 1
ATOM 1172 N N . ARG A 1 156 ? -8.322 -35.224 -46.602 1.00 50.81 156 ARG A N 1
ATOM 1173 C CA . ARG A 1 156 ? -9.630 -35.712 -47.044 1.00 50.81 156 ARG A CA 1
ATOM 1174 C C . ARG A 1 156 ? -9.940 -35.204 -48.437 1.00 50.81 156 ARG A C 1
ATOM 1176 O O . ARG A 1 156 ? -10.149 -34.016 -48.649 1.00 50.81 156 ARG A O 1
ATOM 1183 N N . GLY A 1 157 ? -9.893 -36.137 -49.382 1.00 51.72 157 GLY A N 1
ATOM 1184 C CA . GLY A 1 157 ? -10.221 -35.881 -50.770 1.00 51.72 157 GLY A CA 1
ATOM 1185 C C . GLY A 1 157 ? -11.685 -35.512 -50.921 1.00 51.72 157 GLY A C 1
ATOM 1186 O O . GLY A 1 157 ? -12.549 -36.195 -50.383 1.00 51.72 157 GLY A O 1
ATOM 1187 N N . GLU A 1 158 ? -11.928 -34.471 -51.702 1.00 43.53 158 GLU A N 1
ATOM 1188 C CA . GLU A 1 158 ? -13.164 -34.279 -52.441 1.00 43.53 158 GLU A CA 1
ATOM 1189 C C . GLU A 1 158 ? -12.850 -33.410 -53.663 1.00 43.53 158 GLU A C 1
ATOM 1191 O O . GLU A 1 158 ? -12.346 -32.292 -53.584 1.00 43.53 158 GLU A O 1
ATOM 1196 N N . THR A 1 159 ? -13.068 -34.013 -54.823 1.00 42.91 159 THR A N 1
ATOM 1197 C CA . THR A 1 159 ? -13.081 -33.401 -56.148 1.00 42.91 159 THR A CA 1
ATOM 1198 C C . THR A 1 159 ? -14.269 -32.449 -56.284 1.00 42.91 159 THR A C 1
ATOM 1200 O O . THR A 1 159 ? -15.381 -32.883 -55.998 1.00 42.91 159 THR A O 1
ATOM 1203 N N . ALA A 1 160 ? -14.074 -31.242 -56.829 1.00 39.84 160 ALA A N 1
ATOM 1204 C CA . ALA A 1 160 ? -14.740 -30.777 -58.061 1.00 39.84 160 ALA A CA 1
ATOM 1205 C C . ALA A 1 160 ? -14.697 -29.247 -58.269 1.00 39.84 160 ALA A C 1
ATOM 1207 O O . ALA A 1 160 ? -14.878 -28.470 -57.341 1.00 39.84 160 ALA A O 1
ATOM 1208 N N . ALA A 1 161 ? -14.588 -28.905 -59.561 1.00 36.91 161 ALA A N 1
ATOM 1209 C CA . ALA A 1 161 ? -15.023 -27.694 -60.269 1.00 36.91 161 ALA A CA 1
ATOM 1210 C C . ALA A 1 161 ? -14.307 -26.369 -59.930 1.00 36.91 161 ALA A C 1
ATOM 1212 O O . ALA A 1 161 ? -14.541 -25.749 -58.904 1.00 36.91 161 ALA A O 1
ATOM 1213 N N . LEU A 1 162 ? -13.333 -25.940 -60.743 1.00 42.47 162 LEU A N 1
ATOM 1214 C CA . LEU A 1 162 ? -13.510 -25.174 -61.995 1.00 42.47 162 LEU A CA 1
ATOM 1215 C C . LEU A 1 162 ? -14.352 -23.903 -61.823 1.00 42.47 162 LEU A C 1
ATOM 1217 O O . LEU A 1 162 ? -15.579 -23.953 -61.863 1.00 42.47 162 LEU A O 1
ATOM 1221 N N . SER A 1 163 ? -13.666 -22.762 -61.758 1.00 40.16 163 SER A N 1
ATOM 1222 C CA . SER A 1 163 ? -14.024 -21.552 -62.506 1.00 40.16 163 SER A CA 1
ATOM 1223 C C . SER A 1 163 ? -12.774 -20.685 -62.703 1.00 40.16 163 SER A C 1
ATOM 1225 O O . SER A 1 163 ? -12.251 -20.089 -61.764 1.00 40.16 163 SER A O 1
ATOM 1227 N N . ASP A 1 164 ? -12.307 -20.675 -63.953 1.00 37.84 164 ASP A N 1
ATOM 1228 C CA . ASP A 1 164 ? -11.573 -19.599 -64.637 1.00 37.84 164 ASP A CA 1
ATOM 1229 C C . ASP A 1 164 ? -12.294 -18.244 -64.423 1.00 37.84 164 ASP A C 1
ATOM 1231 O O . ASP A 1 164 ? -13.502 -18.246 -64.209 1.00 37.84 164 ASP A O 1
ATOM 1235 N N . THR A 1 165 ? -11.769 -17.018 -64.522 1.00 40.19 165 THR A N 1
ATOM 1236 C CA . THR A 1 165 ? -10.561 -16.305 -65.016 1.00 40.19 165 THR A CA 1
ATOM 1237 C C . THR A 1 165 ? -10.767 -14.813 -64.581 1.00 40.19 165 THR A C 1
ATOM 1239 O O . THR A 1 165 ? -11.786 -14.526 -63.952 1.00 40.19 165 THR A O 1
ATOM 1242 N N . PRO A 1 166 ? -10.003 -13.779 -65.012 1.00 56.12 166 PRO A N 1
ATOM 1243 C CA . PRO A 1 166 ? -8.561 -13.622 -65.193 1.00 56.12 166 PRO A CA 1
ATOM 1244 C C . PRO A 1 166 ? -7.983 -12.352 -64.502 1.00 56.12 166 PRO A C 1
ATOM 1246 O O . PRO A 1 166 ? -8.678 -11.407 -64.145 1.00 56.12 166 PRO A O 1
ATOM 1249 N N . ALA A 1 167 ? -6.653 -12.367 -64.402 1.00 38.69 167 ALA A N 1
ATOM 1250 C CA . ALA A 1 167 ? -5.666 -11.282 -64.468 1.00 38.69 167 ALA A CA 1
ATOM 1251 C C . ALA A 1 167 ? -6.102 -9.796 -64.482 1.00 38.69 167 ALA A C 1
ATOM 1253 O O . ALA A 1 167 ? -6.802 -9.337 -65.381 1.00 38.69 167 ALA A O 1
ATOM 1254 N N . SER A 1 168 ? -5.439 -9.003 -63.630 1.00 37.94 168 SER A N 1
ATOM 1255 C CA . SER A 1 168 ? -4.988 -7.656 -63.999 1.00 37.94 168 SER A CA 1
ATOM 1256 C C . SER A 1 168 ? -3.571 -7.403 -63.475 1.00 37.94 168 SER A C 1
ATOM 1258 O O . SER A 1 168 ? -3.272 -7.601 -62.299 1.00 37.94 168 SER A O 1
ATOM 1260 N N . THR A 1 169 ? -2.706 -6.992 -64.395 1.00 41.50 169 THR A N 1
ATOM 1261 C CA . THR A 1 169 ? -1.254 -6.797 -64.291 1.00 41.50 169 THR A CA 1
ATOM 1262 C C . THR A 1 169 ? -0.927 -5.297 -64.207 1.00 41.50 169 THR A C 1
ATOM 1264 O O . THR A 1 169 ? -1.593 -4.511 -64.873 1.00 41.50 169 THR A O 1
ATOM 1267 N N . GLY A 1 170 ? 0.146 -4.908 -63.497 1.00 34.88 170 GLY A N 1
ATOM 1268 C CA . GLY A 1 170 ? 0.832 -3.598 -63.635 1.00 34.88 170 GLY A CA 1
ATOM 1269 C C . GLY A 1 170 ? 0.823 -2.732 -62.356 1.00 34.88 170 GLY A C 1
ATOM 1270 O O . GLY A 1 170 ? -0.241 -2.248 -62.004 1.00 34.88 170 GLY A O 1
ATOM 1271 N N . VAL A 1 171 ? 1.880 -2.605 -61.522 1.00 40.53 171 VAL A N 1
ATOM 1272 C CA . VAL A 1 171 ? 3.234 -1.987 -61.715 1.00 40.53 171 VAL A CA 1
ATOM 1273 C C . VAL A 1 171 ? 3.150 -0.435 -61.802 1.00 40.53 171 VAL A C 1
ATOM 1275 O O . VAL A 1 171 ? 2.273 0.042 -62.512 1.00 40.53 171 VAL A O 1
ATOM 1278 N N . PRO A 1 172 ? 4.080 0.395 -61.260 1.00 57.50 172 PRO A N 1
ATOM 1279 C CA . PRO A 1 172 ? 4.670 0.491 -59.912 1.00 57.50 172 PRO A CA 1
ATOM 1280 C C . PRO A 1 172 ? 4.815 1.979 -59.420 1.00 57.50 172 PRO A C 1
ATOM 1282 O O . PRO A 1 172 ? 4.406 2.921 -60.086 1.00 57.50 172 PRO A O 1
ATOM 1285 N N . ALA A 1 173 ? 5.457 2.176 -58.259 1.00 36.00 173 ALA A N 1
ATOM 1286 C CA . ALA A 1 173 ? 6.334 3.299 -57.852 1.00 36.00 173 ALA A CA 1
ATOM 1287 C C . ALA A 1 173 ? 6.078 4.754 -58.334 1.00 36.00 173 ALA A C 1
ATOM 1289 O O . ALA A 1 173 ? 6.357 5.083 -59.483 1.00 36.00 173 ALA A O 1
ATOM 1290 N N . SER A 1 174 ? 5.837 5.685 -57.393 1.00 35.91 174 SER A N 1
ATOM 1291 C CA . SER A 1 174 ? 6.749 6.824 -57.109 1.00 35.91 174 SER A CA 1
ATOM 1292 C C . SER A 1 174 ? 6.155 7.920 -56.211 1.00 35.91 174 SER A C 1
ATOM 1294 O O . SER A 1 174 ? 4.974 8.231 -56.269 1.00 35.91 174 SER A O 1
ATOM 1296 N N . ALA A 1 175 ? 7.087 8.575 -55.508 1.00 36.72 175 ALA A N 1
ATOM 1297 C CA . ALA A 1 175 ? 7.097 9.981 -55.091 1.00 36.72 175 ALA A CA 1
ATOM 1298 C C . ALA A 1 175 ? 6.374 10.405 -53.793 1.00 36.72 175 ALA A C 1
ATOM 1300 O O . ALA A 1 175 ? 5.210 10.790 -53.762 1.00 36.72 175 ALA A O 1
ATOM 1301 N N . ARG A 1 176 ? 7.202 10.517 -52.743 1.00 42.19 176 ARG A N 1
ATOM 1302 C CA . ARG A 1 176 ? 7.238 11.654 -51.798 1.00 42.19 176 ARG A CA 1
ATOM 1303 C C . ARG A 1 176 ? 7.084 12.992 -52.555 1.00 42.19 176 ARG A C 1
ATOM 1305 O O . ARG A 1 176 ? 7.678 13.133 -53.624 1.00 42.19 176 ARG A O 1
ATOM 1312 N N . PRO A 1 177 ? 6.446 14.010 -51.955 1.00 51.50 177 PRO A N 1
ATOM 1313 C CA . PRO A 1 177 ? 7.286 15.041 -51.345 1.00 51.50 177 PRO A CA 1
ATOM 1314 C C . PRO A 1 177 ? 6.766 15.592 -50.011 1.00 51.50 177 PRO A C 1
ATOM 1316 O O . PRO A 1 177 ? 5.597 15.496 -49.649 1.00 51.50 177 PRO A O 1
ATOM 1319 N N . ALA A 1 178 ? 7.713 16.184 -49.289 1.00 38.94 178 ALA A N 1
ATOM 1320 C CA . ALA A 1 178 ? 7.507 17.060 -48.151 1.00 38.94 178 ALA A CA 1
ATOM 1321 C C . ALA A 1 178 ? 6.839 18.380 -48.568 1.00 38.94 178 ALA A C 1
ATOM 1323 O O . ALA A 1 178 ? 7.107 18.868 -49.662 1.00 38.94 178 ALA A O 1
ATOM 1324 N N . ALA A 1 179 ? 6.057 18.971 -47.661 1.00 35.00 179 ALA A N 1
ATOM 1325 C CA . ALA A 1 179 ? 6.150 20.371 -47.225 1.00 35.00 179 ALA A CA 1
ATOM 1326 C C . ALA A 1 179 ? 4.820 20.825 -46.604 1.00 35.00 179 ALA A C 1
ATOM 1328 O O . ALA A 1 179 ? 3.776 20.863 -47.250 1.00 35.00 179 ALA A O 1
ATOM 1329 N N . THR A 1 180 ? 4.897 21.210 -45.335 1.00 44.22 180 THR A N 1
ATOM 1330 C CA . THR A 1 180 ? 3.972 22.111 -44.641 1.00 44.22 180 THR A CA 1
ATOM 1331 C C . THR A 1 180 ? 3.783 23.410 -45.438 1.00 44.22 180 THR A C 1
ATOM 1333 O O . THR A 1 180 ? 4.733 23.891 -46.058 1.00 44.22 180 THR A O 1
ATOM 1336 N N . PRO A 1 181 ? 2.600 24.046 -45.355 1.00 49.97 181 PRO A N 1
ATOM 1337 C CA . PRO A 1 181 ? 2.561 25.235 -44.508 1.00 49.97 181 PRO A CA 1
ATOM 1338 C C . PRO A 1 181 ? 1.264 25.421 -43.704 1.00 49.97 181 PRO A C 1
ATOM 1340 O O . PRO A 1 181 ? 0.157 25.071 -44.102 1.00 49.97 181 PRO A O 1
ATOM 1343 N N . ARG A 1 182 ? 1.472 26.056 -42.550 1.00 40.47 182 ARG A N 1
ATOM 1344 C CA . ARG A 1 182 ? 0.521 26.751 -41.673 1.00 40.47 182 ARG A CA 1
ATOM 1345 C C . ARG A 1 182 ? -0.422 27.671 -42.476 1.00 40.47 182 ARG A C 1
ATOM 1347 O O . ARG A 1 182 ? 0.037 28.333 -43.405 1.00 40.47 182 ARG A O 1
ATOM 1354 N N . PRO A 1 183 ? -1.690 27.807 -42.053 1.00 47.69 183 PRO A N 1
ATOM 1355 C CA . PRO A 1 183 ? -2.098 29.106 -41.513 1.00 47.69 183 PRO A CA 1
ATOM 1356 C C . PRO A 1 183 ? -3.010 28.989 -40.276 1.00 47.69 183 PRO A C 1
ATOM 1358 O O . PRO A 1 183 ? -3.950 28.205 -40.232 1.00 47.69 183 PRO A O 1
ATOM 1361 N N . ALA A 1 184 ? -2.746 29.838 -39.282 1.00 40.38 184 ALA A N 1
ATOM 1362 C CA . ALA A 1 184 ? -3.807 30.436 -38.466 1.00 40.38 184 ALA A CA 1
ATOM 1363 C C . ALA A 1 184 ? -4.395 31.595 -39.306 1.00 40.38 184 ALA A C 1
ATOM 1365 O O . ALA A 1 184 ? -3.622 32.170 -40.082 1.00 40.38 184 ALA A O 1
ATOM 1366 N N . PRO A 1 185 ? -5.684 31.978 -39.188 1.00 50.16 185 PRO A N 1
ATOM 1367 C CA . PRO A 1 185 ? -6.103 32.727 -37.999 1.00 50.16 185 PRO A CA 1
ATOM 1368 C C . PRO A 1 185 ? -7.580 32.581 -37.558 1.00 50.16 185 PRO A C 1
ATOM 1370 O O . PRO A 1 185 ? -8.481 32.345 -38.349 1.00 50.16 185 PRO A O 1
ATOM 1373 N N . ALA A 1 186 ? -7.765 32.859 -36.266 1.00 37.06 186 ALA A N 1
ATOM 1374 C CA . ALA A 1 186 ? -8.815 33.673 -35.649 1.00 37.06 186 ALA A CA 1
ATOM 1375 C C . ALA A 1 186 ? -10.316 33.293 -35.699 1.00 37.06 186 ALA A C 1
ATOM 1377 O O . ALA A 1 186 ? -10.927 33.049 -36.733 1.00 37.06 186 ALA A O 1
ATOM 1378 N N . THR A 1 187 ? -10.911 33.582 -34.532 1.00 34.28 187 THR A N 1
ATOM 1379 C CA . THR A 1 187 ? -12.231 34.199 -34.285 1.00 34.28 187 THR A CA 1
ATOM 1380 C C . THR A 1 187 ? -13.502 33.350 -34.334 1.00 34.28 187 THR A C 1
ATOM 1382 O O . THR A 1 187 ? -13.915 32.873 -35.380 1.00 34.28 187 THR A O 1
ATOM 1385 N N . GLY A 1 188 ? -14.216 33.379 -33.198 1.00 33.12 188 GLY A N 1
ATOM 1386 C CA . GLY A 1 188 ? -15.680 33.444 -33.159 1.00 33.12 188 GLY A CA 1
ATOM 1387 C C . GLY A 1 188 ? -16.368 32.273 -32.458 1.00 33.12 188 GLY A C 1
ATOM 1388 O O . GLY A 1 188 ? -16.429 31.184 -33.012 1.00 33.12 188 GLY A O 1
ATOM 1389 N N . GLY A 1 189 ? -16.944 32.520 -31.271 1.00 35.31 189 GLY A N 1
ATOM 1390 C CA . GLY A 1 189 ? -18.052 31.709 -30.721 1.00 35.31 189 GLY A CA 1
ATOM 1391 C C . GLY A 1 189 ? -19.339 31.872 -31.559 1.00 35.31 189 GLY A C 1
ATOM 1392 O O . GLY A 1 189 ? -19.232 32.382 -32.676 1.00 35.31 189 GLY A O 1
ATOM 1393 N N . PRO A 1 190 ? -20.565 31.561 -31.075 1.00 46.62 190 PRO A N 1
ATOM 1394 C CA . PRO A 1 190 ? -21.002 31.211 -29.713 1.00 46.62 190 PRO A CA 1
ATOM 1395 C C . PRO A 1 190 ? -21.954 29.980 -29.660 1.00 46.62 190 PRO A C 1
ATOM 1397 O O . PRO A 1 190 ? -22.302 29.409 -30.688 1.00 46.62 190 PRO A O 1
ATOM 1400 N N . GLY A 1 191 ? -22.465 29.636 -28.468 1.00 33.62 191 GLY A N 1
ATOM 1401 C CA . GLY A 1 191 ? -23.804 29.031 -28.345 1.00 33.62 191 GLY A CA 1
ATOM 1402 C C . GLY A 1 191 ? -23.929 27.830 -27.397 1.00 33.62 191 GLY A C 1
ATOM 1403 O O . GLY A 1 191 ? -23.441 26.754 -27.735 1.00 33.62 191 GLY A O 1
ATOM 1404 N N . PRO A 1 192 ? -24.625 27.972 -26.251 1.00 48.00 192 PRO A N 1
ATOM 1405 C CA . PRO A 1 192 ? -25.013 26.858 -25.397 1.00 48.00 192 PRO A CA 1
ATOM 1406 C C . PRO A 1 192 ? -26.300 26.220 -25.937 1.00 48.00 192 PRO A C 1
ATOM 1408 O O . PRO A 1 192 ? -27.268 26.919 -26.234 1.00 48.00 192 PRO A O 1
ATOM 1411 N N . ALA A 1 193 ? -26.314 24.895 -26.064 1.00 39.00 193 ALA A N 1
ATOM 1412 C CA . ALA A 1 193 ? -27.523 24.140 -26.364 1.00 39.00 193 ALA A CA 1
ATOM 1413 C C . ALA A 1 193 ? -27.953 23.365 -25.118 1.00 39.00 193 ALA A C 1
ATOM 1415 O O . ALA A 1 193 ? -27.260 22.453 -24.660 1.00 39.00 193 ALA A O 1
ATOM 1416 N N . ASP A 1 194 ? -29.107 23.779 -24.601 1.00 40.62 194 ASP A N 1
ATOM 1417 C CA . ASP A 1 194 ? -29.951 23.080 -23.643 1.00 40.62 194 ASP A CA 1
ATOM 1418 C C . ASP A 1 194 ? -30.016 21.575 -23.910 1.00 40.62 194 ASP A C 1
ATOM 1420 O O . ASP A 1 194 ? -30.306 21.130 -25.027 1.00 40.62 194 ASP A O 1
ATOM 1424 N N . ARG A 1 195 ? -29.848 20.777 -22.852 1.00 37.47 195 ARG A N 1
ATOM 1425 C CA . ARG A 1 195 ? -30.254 19.372 -22.868 1.00 37.47 195 ARG A CA 1
ATOM 1426 C C . ARG A 1 195 ? -31.028 19.032 -21.587 1.00 37.47 195 ARG A C 1
ATOM 1428 O O . ARG A 1 195 ? -30.511 19.262 -20.496 1.00 37.47 195 ARG A O 1
ATOM 1435 N N . PRO A 1 196 ? -32.266 18.517 -21.703 1.00 45.62 196 PRO A N 1
ATOM 1436 C CA . PRO A 1 196 ? -33.164 18.324 -20.571 1.00 45.62 196 PRO A CA 1
ATOM 1437 C C . PRO A 1 196 ? -32.826 17.079 -19.741 1.00 45.62 196 PRO A C 1
ATOM 1439 O O . PRO A 1 196 ? -32.364 16.060 -20.258 1.00 45.62 196 PRO A O 1
ATOM 1442 N N . ALA A 1 197 ? -33.120 17.184 -18.446 1.00 42.22 197 ALA A N 1
ATOM 1443 C CA . ALA A 1 197 ? -32.994 16.142 -17.436 1.00 42.22 197 ALA A CA 1
ATOM 1444 C C . ALA A 1 197 ? -33.964 14.963 -17.661 1.00 42.22 197 ALA A C 1
ATOM 1446 O O . ALA A 1 197 ? -35.140 15.191 -17.965 1.00 42.22 197 ALA A O 1
ATOM 1447 N N . PRO A 1 198 ? -33.537 13.710 -17.421 1.00 49.94 198 PRO A N 1
ATOM 1448 C CA . PRO A 1 198 ? -34.458 12.603 -17.224 1.00 49.94 198 PRO A CA 1
ATOM 1449 C C . PRO A 1 198 ? -34.862 12.435 -15.748 1.00 49.94 198 PRO A C 1
ATOM 1451 O O . PRO A 1 198 ? -34.058 12.179 -14.857 1.00 49.94 198 PRO A O 1
ATOM 1454 N N . VAL A 1 199 ? -36.170 12.596 -15.566 1.00 39.12 199 VAL A N 1
ATOM 1455 C CA . VAL A 1 199 ? -37.103 12.056 -14.565 1.00 39.12 199 VAL A CA 1
ATOM 1456 C C . VAL A 1 199 ? -36.577 10.892 -13.705 1.00 39.12 199 VAL A C 1
ATOM 1458 O O . VAL A 1 199 ? -36.235 9.826 -14.211 1.00 39.12 199 VAL A O 1
ATOM 1461 N N . ALA A 1 200 ? -36.642 11.074 -12.383 1.00 39.16 200 ALA A N 1
ATOM 1462 C CA . ALA A 1 200 ? -36.475 10.027 -11.377 1.00 39.16 200 ALA A CA 1
ATOM 1463 C C . ALA A 1 200 ? -37.709 9.104 -11.284 1.00 39.16 200 ALA A C 1
ATOM 1465 O O . ALA A 1 200 ? -38.838 9.609 -11.288 1.00 39.16 200 ALA A O 1
ATOM 1466 N N . PRO A 1 201 ? -37.539 7.784 -11.085 1.00 51.75 201 PRO A N 1
ATOM 1467 C CA . PRO A 1 201 ? -38.578 6.946 -10.521 1.00 51.75 201 PRO A CA 1
ATOM 1468 C C . PRO A 1 201 ? -38.448 6.838 -8.997 1.00 51.75 201 PRO A C 1
ATOM 1470 O O . PRO A 1 201 ? -37.380 6.720 -8.404 1.00 51.75 201 PRO A O 1
ATOM 1473 N N . ARG A 1 202 ? -39.629 6.922 -8.405 1.00 38.88 202 ARG A N 1
ATOM 1474 C CA . ARG A 1 202 ? -40.008 6.966 -7.001 1.00 38.88 202 ARG A CA 1
ATOM 1475 C C . ARG A 1 202 ? -40.164 5.546 -6.449 1.00 38.88 202 ARG A C 1
ATOM 1477 O O . ARG A 1 202 ? -40.711 4.701 -7.150 1.00 38.88 202 ARG A O 1
ATOM 1484 N N . GLY A 1 203 ? -39.837 5.360 -5.170 1.00 32.84 203 GLY A N 1
ATOM 1485 C CA . GLY A 1 203 ? -40.265 4.211 -4.359 1.00 32.84 203 GLY A CA 1
ATOM 1486 C C . GLY A 1 203 ? -39.095 3.367 -3.844 1.00 32.84 203 GLY A C 1
ATOM 1487 O O . GLY A 1 203 ? -38.097 3.238 -4.531 1.00 32.84 203 GLY A O 1
ATOM 1488 N N . GLU A 1 204 ? -39.090 2.780 -2.653 1.00 35.25 204 GLU A N 1
ATOM 1489 C CA . GLU A 1 204 ? -40.019 2.728 -1.523 1.00 35.25 204 GLU A CA 1
ATOM 1490 C C . GLU A 1 204 ? -39.168 2.391 -0.285 1.00 35.25 204 GLU A C 1
ATOM 1492 O O . GLU A 1 204 ? -38.214 1.618 -0.361 1.00 35.25 204 GLU A O 1
ATOM 1497 N N . THR A 1 205 ? -39.502 2.981 0.859 1.00 37.75 205 THR A N 1
ATOM 1498 C CA . THR A 1 205 ? -38.898 2.688 2.164 1.00 37.75 205 THR A CA 1
ATOM 1499 C C . THR A 1 205 ? -39.520 1.421 2.759 1.00 37.75 205 THR A C 1
ATOM 1501 O O . THR A 1 205 ? -40.746 1.299 2.746 1.00 37.75 205 THR A O 1
ATOM 1504 N N . PRO A 1 206 ? -38.728 0.554 3.412 1.00 43.81 206 PRO A N 1
ATOM 1505 C CA . PRO A 1 206 ? -39.207 -0.088 4.631 1.00 43.81 206 PRO A CA 1
ATOM 1506 C C . PRO A 1 206 ? -38.334 0.226 5.856 1.00 43.81 206 PRO A C 1
ATOM 1508 O O . PRO A 1 206 ? -37.109 0.285 5.808 1.00 43.81 206 PRO A O 1
ATOM 1511 N N . SER A 1 207 ? -39.055 0.464 6.949 1.00 41.66 207 SER A N 1
ATOM 1512 C CA . SER A 1 207 ? -38.652 0.847 8.304 1.00 41.66 207 SER A CA 1
ATOM 1513 C C . SER A 1 207 ? -37.885 -0.252 9.080 1.00 41.66 207 SER A C 1
ATOM 1515 O O . SER A 1 207 ? -37.775 -1.383 8.605 1.00 41.66 207 SER A O 1
ATOM 1517 N N . PRO A 1 208 ? -37.322 0.079 10.263 1.00 46.09 208 PRO A N 1
ATOM 1518 C CA . PRO A 1 208 ? -36.183 -0.608 10.862 1.00 46.09 208 PRO A CA 1
ATOM 1519 C C . PRO A 1 208 ? -36.592 -1.794 11.743 1.00 46.09 208 PRO A C 1
ATOM 1521 O O . PRO A 1 208 ? -37.673 -1.810 12.325 1.00 46.09 208 PRO A O 1
ATOM 1524 N N . THR A 1 209 ? -35.690 -2.769 11.872 1.00 41.50 209 THR A N 1
ATOM 1525 C CA . THR A 1 209 ? -35.798 -3.859 12.853 1.00 41.50 209 THR A CA 1
ATOM 1526 C C . THR A 1 209 ? -34.961 -3.522 14.088 1.00 41.50 209 THR A C 1
ATOM 1528 O O . THR A 1 209 ? -33.816 -3.087 13.966 1.00 41.50 209 THR A O 1
ATOM 1531 N N . ASP A 1 210 ? -35.568 -3.711 15.257 1.00 43.94 210 ASP A N 1
ATOM 1532 C CA . ASP A 1 210 ? -35.059 -3.410 16.596 1.00 43.94 210 ASP A CA 1
ATOM 1533 C C . ASP A 1 210 ? -33.687 -4.033 16.938 1.00 43.94 210 ASP A C 1
ATOM 1535 O O . ASP A 1 210 ? -33.381 -5.153 16.512 1.00 43.94 210 ASP A O 1
ATOM 1539 N N . PRO A 1 211 ? -32.874 -3.376 17.791 1.00 49.53 211 PRO A N 1
ATOM 1540 C CA . PRO A 1 211 ? -31.640 -3.950 18.311 1.00 49.53 211 PRO A CA 1
ATOM 1541 C C . PRO A 1 211 ? -31.887 -4.923 19.478 1.00 49.53 211 PRO A C 1
ATOM 1543 O O . PRO A 1 211 ? -32.513 -4.601 20.489 1.00 49.53 211 PRO A O 1
ATOM 1546 N N . VAL A 1 212 ? -31.305 -6.117 19.360 1.00 46.72 212 VAL A N 1
ATOM 1547 C CA . VAL A 1 212 ? -31.186 -7.125 20.426 1.00 46.72 212 VAL A CA 1
ATOM 1548 C C . VAL A 1 212 ? -30.163 -6.651 21.476 1.00 46.72 212 VAL A C 1
ATOM 1550 O O . VAL A 1 212 ? -29.049 -6.283 21.099 1.00 46.72 212 VAL A O 1
ATOM 1553 N N . PRO A 1 213 ? -30.462 -6.684 22.791 1.00 52.94 213 PRO A N 1
ATOM 1554 C CA . PRO A 1 213 ? -29.507 -6.264 23.813 1.00 52.94 213 PRO A CA 1
ATOM 1555 C C . PRO A 1 213 ? -28.370 -7.282 23.990 1.00 52.94 213 PRO A C 1
ATOM 1557 O O . PRO A 1 213 ? -28.588 -8.464 24.271 1.00 52.94 213 PRO A O 1
ATOM 1560 N N . ALA A 1 214 ? -27.136 -6.792 23.859 1.00 41.28 214 ALA A N 1
ATOM 1561 C CA . ALA A 1 214 ? -25.916 -7.541 24.115 1.00 41.28 214 ALA A CA 1
ATOM 1562 C C . ALA A 1 214 ? -25.729 -7.828 25.616 1.00 41.28 214 ALA A C 1
ATOM 1564 O O . ALA A 1 214 ? -25.904 -6.982 26.491 1.00 41.28 214 ALA A O 1
ATOM 1565 N N . ARG A 1 215 ? -25.348 -9.074 25.883 1.00 43.50 215 ARG A N 1
ATOM 1566 C CA . ARG A 1 215 ? -25.073 -9.689 27.183 1.00 43.50 215 ARG A CA 1
ATOM 1567 C C . ARG A 1 215 ? -23.700 -9.221 27.707 1.00 43.50 215 ARG A C 1
ATOM 1569 O O . ARG A 1 215 ? -22.742 -9.280 26.937 1.00 43.50 215 ARG A O 1
ATOM 1576 N N . PRO A 1 216 ? -23.545 -8.815 28.981 1.00 45.78 216 PRO A N 1
ATOM 1577 C CA . PRO A 1 216 ? -22.247 -8.383 29.496 1.00 45.78 216 PRO A CA 1
ATOM 1578 C C . PRO A 1 216 ? -21.300 -9.580 29.674 1.00 45.78 216 PRO A C 1
ATOM 1580 O O . PRO A 1 216 ? -21.629 -10.554 30.355 1.00 45.78 216 PRO A O 1
ATOM 1583 N N . GLN A 1 217 ? -20.121 -9.505 29.051 1.00 39.59 217 GLN A N 1
ATOM 1584 C CA . GLN A 1 217 ? -19.003 -10.408 29.319 1.00 39.59 217 GLN A CA 1
ATOM 1585 C C . GLN A 1 217 ? -18.309 -9.981 30.616 1.00 39.59 217 GLN A C 1
ATOM 1587 O O . GLN A 1 217 ? -17.968 -8.815 30.806 1.00 39.59 217 GLN A O 1
ATOM 1592 N N . ALA A 1 218 ? -18.137 -10.944 31.519 1.00 37.16 218 ALA A N 1
ATOM 1593 C CA . ALA A 1 218 ? -17.440 -10.775 32.781 1.00 37.16 218 ALA A CA 1
ATOM 1594 C C . ALA A 1 218 ? -15.937 -10.572 32.539 1.00 37.16 218 ALA A C 1
ATOM 1596 O O . ALA A 1 218 ? -15.295 -11.356 31.842 1.00 37.16 218 ALA A O 1
ATOM 1597 N N . SER A 1 219 ? -15.403 -9.512 33.139 1.00 39.06 219 SER A N 1
ATOM 1598 C CA . SER A 1 219 ? -13.985 -9.170 33.147 1.00 39.06 219 SER A CA 1
ATOM 1599 C C . SER A 1 219 ? -13.240 -10.088 34.122 1.00 39.06 219 SER A C 1
ATOM 1601 O O . SER A 1 219 ? -13.552 -10.118 35.314 1.00 39.06 219 SER A O 1
ATOM 1603 N N . SER A 1 220 ? -12.273 -10.855 33.622 1.00 38.62 220 SER A N 1
ATOM 1604 C CA . SER A 1 220 ? -11.367 -11.663 34.441 1.00 38.62 220 SER A CA 1
ATOM 1605 C C . SER A 1 220 ? -10.271 -10.766 35.016 1.00 38.62 220 SER A C 1
ATOM 1607 O O . SER A 1 220 ? -9.370 -10.342 34.296 1.00 38.62 220 SER A O 1
ATOM 1609 N N . ALA A 1 221 ? -10.352 -10.472 36.313 1.00 43.81 221 ALA A N 1
ATOM 1610 C CA . ALA A 1 221 ? -9.292 -9.792 37.052 1.00 43.81 221 ALA A CA 1
ATOM 1611 C C . ALA A 1 221 ? -8.125 -10.756 37.363 1.00 43.81 221 ALA A C 1
ATOM 1613 O O . ALA A 1 221 ? -8.373 -11.924 37.680 1.00 43.81 221 ALA A O 1
ATOM 1614 N N . PRO A 1 222 ? -6.861 -10.296 37.316 1.00 52.41 222 PRO A N 1
ATOM 1615 C CA . PRO A 1 222 ? -5.714 -11.098 37.718 1.00 52.41 222 PRO A CA 1
ATOM 1616 C C . PRO A 1 222 ? -5.582 -11.176 39.247 1.00 52.41 222 PRO A C 1
ATOM 1618 O O . PRO A 1 222 ? -5.784 -10.205 39.975 1.00 52.41 222 PRO A O 1
ATOM 1621 N N . VAL A 1 223 ? -5.223 -12.372 39.709 1.00 51.59 223 VAL A N 1
ATOM 1622 C CA . VAL A 1 223 ? -4.948 -12.750 41.100 1.00 51.59 223 VAL A CA 1
ATOM 1623 C C . VAL A 1 223 ? -3.626 -12.121 41.572 1.00 51.59 223 VAL A C 1
ATOM 1625 O O . VAL A 1 223 ? -2.599 -12.399 40.952 1.00 51.59 223 VAL A O 1
ATOM 1628 N N . PRO A 1 224 ? -3.589 -11.338 42.668 1.00 60.38 224 PRO A N 1
ATOM 1629 C CA . PRO A 1 224 ? -2.333 -10.952 43.304 1.00 60.38 224 PRO A CA 1
ATOM 1630 C C . PRO A 1 224 ? -1.844 -12.023 44.302 1.00 60.38 224 PRO A C 1
ATOM 1632 O O . PRO A 1 224 ? -2.660 -12.717 44.922 1.00 60.38 224 PRO A O 1
ATOM 1635 N N . PRO A 1 225 ? -0.518 -12.170 44.482 1.00 62.34 225 PRO A N 1
ATOM 1636 C CA . PRO A 1 225 ? 0.058 -13.107 45.430 1.00 62.34 225 PRO A CA 1
ATOM 1637 C C . PRO A 1 225 ? -0.013 -12.604 46.879 1.00 62.34 225 PRO A C 1
ATOM 1639 O O . PRO A 1 225 ? -0.250 -11.440 47.186 1.00 62.34 225 PRO A O 1
ATOM 1642 N N . ARG A 1 226 ? 0.162 -13.584 47.757 1.00 49.50 226 ARG A N 1
ATOM 1643 C CA . ARG A 1 226 ? -0.227 -13.682 49.161 1.00 49.50 226 ARG A CA 1
ATOM 1644 C C . ARG A 1 226 ? 0.868 -13.183 50.114 1.00 49.50 226 ARG A C 1
ATOM 1646 O O . ARG A 1 226 ? 2.015 -13.584 49.965 1.00 49.50 226 ARG A O 1
ATOM 1653 N N . GLY A 1 227 ? 0.460 -12.447 51.150 1.00 39.41 227 GLY A N 1
ATOM 1654 C CA . GLY A 1 227 ? 1.246 -12.091 52.348 1.00 39.41 227 GLY A CA 1
ATOM 1655 C C . GLY A 1 227 ? 1.067 -10.611 52.697 1.00 39.41 227 GLY A C 1
ATOM 1656 O O . GLY A 1 227 ? 0.953 -9.796 51.798 1.00 39.41 227 GLY A O 1
ATOM 1657 N N . GLU A 1 228 ? 0.967 -10.137 53.931 1.00 40.69 228 GLU A N 1
ATOM 1658 C CA . GLU A 1 228 ? 0.839 -10.692 55.275 1.00 40.69 228 GLU A CA 1
ATOM 1659 C C . GLU A 1 228 ? 0.168 -9.581 56.123 1.00 40.69 228 GLU A C 1
ATOM 1661 O O . GLU A 1 228 ? 0.075 -8.431 55.701 1.00 40.69 228 GLU A O 1
ATOM 1666 N N . THR A 1 229 ? -0.298 -9.965 57.314 1.00 41.56 229 THR A N 1
ATOM 1667 C CA . THR A 1 229 ? -0.611 -9.131 58.500 1.00 41.56 229 THR A CA 1
ATOM 1668 C C . THR A 1 229 ? -1.740 -8.070 58.491 1.00 41.56 229 THR A C 1
ATOM 1670 O O . THR A 1 229 ? -1.657 -6.957 57.987 1.00 41.56 229 THR A O 1
ATOM 1673 N N . ARG A 1 230 ? -2.786 -8.428 59.254 1.00 43.66 230 ARG A N 1
ATOM 1674 C CA . ARG A 1 230 ? -3.874 -7.618 59.847 1.00 43.66 230 ARG A CA 1
ATOM 1675 C C . ARG A 1 230 ? -3.324 -6.543 60.818 1.00 43.66 230 ARG A C 1
ATOM 1677 O O . ARG A 1 230 ? -2.342 -6.832 61.502 1.00 43.66 230 ARG A O 1
ATOM 1684 N N . PRO A 1 231 ? -4.032 -5.410 61.031 1.00 50.25 231 PRO A N 1
ATOM 1685 C CA . PRO A 1 231 ? -4.764 -5.283 62.299 1.00 50.25 231 PRO A CA 1
ATOM 1686 C C . PRO A 1 231 ? -6.159 -4.615 62.219 1.00 50.25 231 PRO A C 1
ATOM 1688 O O . PRO A 1 231 ? -6.404 -3.659 61.498 1.00 50.25 231 PRO A O 1
ATOM 1691 N N . VAL A 1 232 ? -7.062 -5.219 62.998 1.00 40.62 232 VAL A N 1
ATOM 1692 C CA . VAL A 1 232 ? -8.147 -4.710 63.869 1.00 40.62 232 VAL A CA 1
ATOM 1693 C C . VAL A 1 232 ? -8.804 -3.324 63.628 1.00 40.62 232 VAL A C 1
ATOM 1695 O O . VAL A 1 232 ? -8.207 -2.285 63.868 1.00 40.62 232 VAL A O 1
ATOM 1698 N N . ALA A 1 233 ? -10.124 -3.419 63.382 1.00 38.50 233 ALA A N 1
ATOM 1699 C CA . ALA A 1 233 ? -11.278 -2.603 63.820 1.00 38.50 233 ALA A CA 1
ATOM 1700 C C . ALA A 1 233 ? -11.527 -1.173 63.292 1.00 38.50 233 ALA A C 1
ATOM 1702 O O . ALA A 1 233 ? -10.812 -0.240 63.627 1.00 38.50 233 ALA A O 1
ATOM 1703 N N . GLN A 1 234 ? -12.706 -0.990 62.674 1.00 40.41 234 GLN A N 1
ATOM 1704 C CA . GLN A 1 234 ? -13.838 -0.224 63.238 1.00 40.41 234 GLN A CA 1
ATOM 1705 C C . GLN A 1 234 ? -15.150 -0.524 62.466 1.00 40.41 234 GLN A C 1
ATOM 1707 O O . GLN A 1 234 ? -15.087 -0.809 61.270 1.00 40.41 234 GLN A O 1
ATOM 1712 N N . PRO A 1 235 ? -16.333 -0.503 63.119 1.00 51.25 235 PRO A N 1
ATOM 1713 C CA . PRO A 1 235 ? -17.620 -0.762 62.477 1.00 51.25 235 PRO A CA 1
ATOM 1714 C C . PRO A 1 235 ? -18.267 0.548 62.003 1.00 51.25 235 PRO A C 1
ATOM 1716 O O . PRO A 1 235 ? -18.521 1.440 62.809 1.00 51.25 235 PRO A O 1
ATOM 1719 N N . ALA A 1 236 ? -18.579 0.653 60.710 1.00 40.91 236 ALA A N 1
ATOM 1720 C CA . ALA A 1 236 ? -19.343 1.766 60.154 1.00 40.91 236 ALA A CA 1
ATOM 1721 C C . ALA A 1 236 ? -20.679 1.267 59.579 1.00 40.91 236 ALA A C 1
ATOM 1723 O O . ALA A 1 236 ? -20.735 0.607 58.548 1.00 40.91 236 ALA A O 1
ATOM 1724 N N . THR A 1 237 ? -21.727 1.572 60.343 1.00 41.94 237 THR A N 1
ATOM 1725 C CA . THR A 1 237 ? -23.022 2.122 59.915 1.00 41.94 237 THR A CA 1
ATOM 1726 C C . THR A 1 237 ? -23.781 1.424 58.780 1.00 41.94 237 THR A C 1
ATOM 1728 O O . THR A 1 237 ? -23.483 1.561 57.597 1.00 41.94 237 THR A O 1
ATOM 1731 N N . ALA A 1 238 ? -24.864 0.751 59.176 1.00 41.38 238 ALA A N 1
ATOM 1732 C CA . ALA A 1 238 ? -25.916 0.245 58.306 1.00 41.38 238 ALA A CA 1
ATOM 1733 C C . ALA A 1 238 ? -26.557 1.367 57.467 1.00 41.38 238 ALA A C 1
ATOM 1735 O O . ALA A 1 238 ? -26.972 2.398 57.998 1.00 41.38 238 ALA A O 1
ATOM 1736 N N . ALA A 1 239 ? -26.668 1.131 56.160 1.00 42.31 239 ALA A N 1
ATOM 1737 C CA . ALA A 1 239 ? -27.442 1.954 55.241 1.00 42.31 239 ALA A CA 1
ATOM 1738 C C . ALA A 1 239 ? -28.954 1.706 55.436 1.00 42.31 239 ALA A C 1
ATOM 1740 O O . ALA A 1 239 ? -29.362 0.548 55.583 1.00 42.31 239 ALA A O 1
ATOM 1741 N N . PRO A 1 240 ? -29.804 2.748 55.422 1.00 50.50 240 PRO A N 1
ATOM 1742 C CA . PRO A 1 240 ? -31.245 2.573 55.485 1.00 50.50 240 PRO A CA 1
ATOM 1743 C C . PRO A 1 240 ? -31.801 2.033 54.161 1.00 50.50 240 PRO A C 1
ATOM 1745 O O . PRO A 1 240 ? -31.534 2.540 53.073 1.00 50.50 240 PRO A O 1
ATOM 1748 N N . VAL A 1 241 ? -32.615 0.992 54.307 1.00 45.12 241 VAL A N 1
ATOM 1749 C CA . VAL A 1 241 ? -33.488 0.395 53.298 1.00 45.12 241 VAL A CA 1
ATOM 1750 C C . VAL A 1 241 ? -34.465 1.454 52.777 1.00 45.12 241 VAL A C 1
ATOM 1752 O O . VAL A 1 241 ? -35.237 2.022 53.547 1.00 45.12 241 VAL A O 1
ATOM 1755 N N . ALA A 1 242 ? -34.449 1.703 51.468 1.00 43.22 242 ALA A N 1
ATOM 1756 C CA . ALA A 1 242 ? -35.456 2.519 50.799 1.00 43.22 242 ALA A CA 1
ATOM 1757 C C . ALA A 1 242 ? -36.770 1.722 50.650 1.00 43.22 242 ALA A C 1
ATOM 1759 O O . ALA A 1 242 ? -36.740 0.608 50.115 1.00 43.22 242 ALA A O 1
ATOM 1760 N N . PRO A 1 243 ? -37.930 2.256 51.074 1.00 55.16 243 PRO A N 1
ATOM 1761 C CA . PRO A 1 243 ? -39.212 1.641 50.773 1.00 55.16 243 PRO A CA 1
ATOM 1762 C C . PRO A 1 243 ? -39.588 1.899 49.310 1.00 55.16 243 PRO A C 1
ATOM 1764 O O . PRO A 1 243 ? -39.747 3.031 48.856 1.00 55.16 243 PRO A O 1
ATOM 1767 N N . ARG A 1 244 ? -39.745 0.798 48.578 1.00 50.81 244 ARG A N 1
ATOM 1768 C CA . ARG A 1 244 ? -40.361 0.720 47.255 1.00 50.81 244 ARG A CA 1
ATOM 1769 C C . ARG A 1 244 ? -41.854 1.033 47.406 1.00 50.81 244 ARG A C 1
ATOM 1771 O O . ARG A 1 244 ? -42.613 0.183 47.858 1.00 50.81 244 ARG A O 1
ATOM 1778 N N . GLY A 1 245 ? -42.241 2.263 47.078 1.00 38.00 245 GLY A N 1
ATOM 1779 C CA . GLY A 1 245 ? -43.628 2.723 47.041 1.00 38.00 245 GLY A CA 1
ATOM 1780 C C . GLY A 1 245 ? -44.036 3.067 45.614 1.00 38.00 245 GLY A C 1
ATOM 1781 O O . GLY A 1 245 ? -43.676 4.119 45.097 1.00 38.00 245 GLY A O 1
ATOM 1782 N N . GLU A 1 246 ? -44.772 2.159 44.984 1.00 48.97 246 GLU A N 1
ATOM 1783 C CA . GLU A 1 246 ? -45.522 2.398 43.756 1.00 48.97 246 GLU A CA 1
ATOM 1784 C C . GLU A 1 246 ? -46.738 3.275 44.079 1.00 48.97 246 GLU A C 1
ATOM 1786 O O . GLU A 1 246 ? -47.543 2.918 44.931 1.00 48.97 246 GLU A O 1
ATOM 1791 N N . THR A 1 247 ? -46.898 4.407 43.396 1.00 51.47 247 THR A N 1
ATOM 1792 C CA . THR A 1 247 ? -48.215 5.006 43.122 1.00 51.47 247 THR A CA 1
ATOM 1793 C C . THR A 1 247 ? -48.125 5.756 41.796 1.00 51.47 247 THR A C 1
ATOM 1795 O O . THR A 1 247 ? -47.473 6.791 41.678 1.00 51.47 247 THR A O 1
ATOM 1798 N N . LEU A 1 248 ? -48.745 5.184 40.764 1.00 53.38 248 LEU A N 1
ATOM 1799 C CA . LEU A 1 248 ? -49.010 5.864 39.500 1.00 53.38 248 LEU A CA 1
ATOM 1800 C C . LEU A 1 248 ? -49.996 7.016 39.766 1.00 53.38 248 LEU A C 1
ATOM 1802 O O . LEU A 1 248 ? -51.017 6.778 40.416 1.00 53.38 248 LEU A O 1
ATOM 1806 N N . PRO A 1 249 ? -49.729 8.248 39.301 1.00 54.34 249 PRO A N 1
ATOM 1807 C CA . PRO A 1 249 ? -50.689 9.333 39.416 1.00 54.34 249 PRO A CA 1
ATOM 1808 C C . PRO A 1 249 ? -51.888 9.097 38.491 1.00 54.34 249 PRO A C 1
ATOM 1810 O O . PRO A 1 249 ? -51.747 8.704 37.333 1.00 54.34 249 PRO A O 1
ATOM 1813 N N . ASP A 1 250 ? -53.060 9.367 39.052 1.00 57.12 250 ASP A N 1
ATOM 1814 C CA . ASP A 1 250 ? -54.389 9.222 38.469 1.00 57.12 250 ASP A CA 1
ATOM 1815 C C . ASP A 1 250 ? -54.513 9.852 37.066 1.00 57.12 250 ASP A C 1
ATOM 1817 O O . ASP A 1 250 ? -54.111 11.001 36.836 1.00 57.12 250 ASP A O 1
ATOM 1821 N N . GLY A 1 251 ? -55.087 9.103 36.120 1.00 54.88 251 GLY A N 1
ATOM 1822 C CA . GLY A 1 251 ? -55.133 9.443 34.689 1.00 54.88 251 GLY A CA 1
ATOM 1823 C C . GLY A 1 251 ? -55.924 10.714 34.350 1.00 54.88 251 GLY A C 1
ATOM 1824 O O . GLY A 1 251 ? -55.764 11.276 33.263 1.00 54.88 251 GLY A O 1
ATOM 1825 N N . GLU A 1 252 ? -56.731 11.222 35.280 1.00 65.38 252 GLU A N 1
ATOM 1826 C CA . GLU A 1 252 ? -57.514 12.447 35.091 1.00 65.38 252 GLU A CA 1
ATOM 1827 C C . GLU A 1 252 ? -56.656 13.721 35.146 1.00 65.38 252 GLU A C 1
ATOM 1829 O O . GLU A 1 252 ? -56.925 14.680 34.419 1.00 65.38 252 GLU A O 1
ATOM 1834 N N . ARG A 1 253 ? -55.550 13.723 35.908 1.00 61.06 253 ARG A N 1
ATOM 1835 C CA . ARG A 1 253 ? -54.629 14.876 35.958 1.00 61.06 253 ARG A CA 1
ATOM 1836 C C . ARG A 1 253 ? -53.858 15.082 34.654 1.00 61.06 253 ARG A C 1
ATOM 1838 O O . ARG A 1 253 ? -53.530 16.216 34.308 1.00 61.06 253 ARG A O 1
ATOM 1845 N N . LEU A 1 254 ? -53.592 14.005 33.917 1.00 61.62 254 LEU A N 1
ATOM 1846 C CA . LEU A 1 254 ? -52.918 14.062 32.618 1.00 61.62 254 LEU A CA 1
ATOM 1847 C C . LEU A 1 254 ? -53.838 14.600 31.515 1.00 61.62 254 LEU A C 1
ATOM 1849 O O . LEU A 1 254 ? -53.373 15.376 30.683 1.00 61.62 254 LEU A O 1
ATOM 1853 N N . ARG A 1 255 ? -55.140 14.275 31.537 1.00 71.38 255 ARG A N 1
ATOM 1854 C CA . ARG A 1 255 ? -56.108 14.854 30.584 1.00 71.38 255 ARG A CA 1
ATOM 1855 C C . ARG A 1 255 ? -56.256 16.364 30.763 1.00 71.38 255 ARG A C 1
ATOM 1857 O O . ARG A 1 255 ? -56.172 17.090 29.778 1.00 71.38 255 ARG A O 1
ATOM 1864 N N . GLY A 1 256 ? -56.331 16.846 32.006 1.00 73.50 256 GLY A N 1
ATOM 1865 C CA . GLY A 1 256 ? -56.412 18.285 32.283 1.00 73.50 256 GLY A CA 1
ATOM 1866 C C . GLY A 1 256 ? -55.216 19.090 31.752 1.00 73.50 256 GLY A C 1
ATOM 1867 O O . GLY A 1 256 ? -55.393 20.192 31.240 1.00 73.50 256 GLY A O 1
ATOM 1868 N N . LEU A 1 257 ? -54.001 18.530 31.805 1.00 73.38 257 LEU A N 1
ATOM 1869 C CA . LEU A 1 257 ? -52.795 19.184 31.275 1.00 73.38 257 LEU A CA 1
ATOM 1870 C C . LEU A 1 257 ? -52.745 19.198 29.741 1.00 73.38 257 LEU A C 1
ATOM 1872 O O . LEU A 1 257 ? -52.231 20.152 29.155 1.00 73.38 257 LEU A O 1
ATOM 1876 N N . VAL A 1 258 ? -53.282 18.168 29.082 1.00 75.19 258 VAL A N 1
ATOM 1877 C CA . VAL A 1 258 ? -53.361 18.112 27.614 1.00 75.19 258 VAL A CA 1
ATOM 1878 C C . VAL A 1 258 ? -54.397 19.108 27.093 1.00 75.19 258 VAL A C 1
ATOM 1880 O O . VAL A 1 258 ? -54.087 19.874 26.179 1.00 75.19 258 VAL A O 1
ATOM 1883 N N . ASP A 1 259 ? -55.568 19.187 27.726 1.00 75.88 259 ASP A N 1
ATOM 1884 C CA . ASP A 1 259 ? -56.623 20.131 27.338 1.00 75.88 259 ASP A CA 1
ATOM 1885 C C . ASP A 1 259 ? -56.209 21.588 27.592 1.00 75.88 259 ASP A C 1
ATOM 1887 O O . ASP A 1 259 ? -56.433 22.463 26.752 1.00 75.88 259 ASP A O 1
ATOM 1891 N N . GLN A 1 260 ? -55.500 21.853 28.696 1.00 75.12 260 GLN A N 1
ATOM 1892 C CA . GLN A 1 260 ? -54.942 23.178 28.978 1.00 75.12 260 GLN A CA 1
ATOM 1893 C C . GLN A 1 260 ? -53.884 23.592 27.940 1.00 75.12 260 GLN A C 1
ATOM 1895 O O . GLN A 1 260 ? -53.810 24.764 27.563 1.00 75.12 260 GLN A O 1
ATOM 1900 N N . ARG A 1 261 ? -53.096 22.639 27.425 1.00 74.81 261 ARG A N 1
ATOM 1901 C CA . ARG A 1 261 ? -52.101 22.899 26.375 1.00 74.81 261 ARG A CA 1
ATOM 1902 C C . ARG A 1 261 ? -52.750 23.133 25.010 1.00 74.81 261 ARG A C 1
ATOM 1904 O O . ARG A 1 261 ? -52.275 23.988 24.265 1.00 74.81 261 ARG A O 1
ATOM 1911 N N . LEU A 1 262 ? -53.843 22.434 24.698 1.00 74.19 262 LEU A N 1
ATOM 1912 C CA . LEU A 1 262 ? -54.619 22.674 23.478 1.00 74.19 262 LEU A CA 1
ATOM 1913 C C . LEU A 1 262 ? -55.326 24.037 23.505 1.00 74.19 262 LEU A C 1
ATOM 1915 O O . LEU A 1 262 ? -55.303 24.751 22.504 1.00 74.19 262 LEU A O 1
ATOM 1919 N N . ALA A 1 263 ? -55.885 24.439 24.648 1.00 74.88 263 ALA A N 1
ATOM 1920 C CA . ALA A 1 263 ? -56.527 25.746 24.800 1.00 74.88 263 ALA A CA 1
ATOM 1921 C C . ALA A 1 263 ? -55.530 26.918 24.673 1.00 74.88 263 ALA A C 1
ATOM 1923 O O . ALA A 1 263 ? -55.852 27.948 24.074 1.00 74.88 263 ALA A O 1
ATOM 1924 N N . GLN A 1 264 ? -54.298 26.755 25.173 1.00 73.75 264 GLN A N 1
ATOM 1925 C CA . GLN A 1 264 ? -53.231 27.754 25.007 1.00 73.75 264 GLN A CA 1
ATOM 1926 C C . GLN A 1 264 ? -52.737 27.878 23.556 1.00 73.75 264 GLN A C 1
ATOM 1928 O O . GLN A 1 264 ? -52.356 28.966 23.135 1.00 73.75 264 GLN A O 1
ATOM 193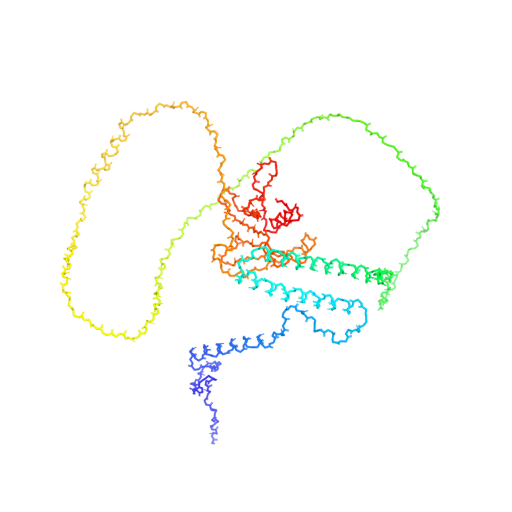3 N N . GLN A 1 265 ? -52.775 26.804 22.759 1.00 70.31 265 GLN A N 1
ATOM 1934 C CA . GLN A 1 265 ? -52.392 26.878 21.342 1.00 70.31 265 GLN A CA 1
ATOM 1935 C C . GLN A 1 265 ? -53.445 27.572 20.467 1.00 70.31 265 GLN A C 1
ATOM 1937 O O . GLN A 1 265 ? -53.094 28.168 19.453 1.00 70.31 265 GLN A O 1
ATOM 1942 N N . GLN A 1 266 ? -54.722 27.545 20.861 1.00 72.50 266 GLN A N 1
ATOM 1943 C CA . GLN A 1 266 ? -55.810 28.179 20.103 1.00 72.50 266 GLN A CA 1
ATOM 1944 C C . GLN A 1 266 ? -55.956 29.685 20.371 1.00 72.50 266 GLN A C 1
ATOM 1946 O O . GLN A 1 266 ? -56.628 30.377 19.610 1.00 72.50 266 GLN A O 1
ATOM 1951 N N . THR A 1 267 ? -55.324 30.206 21.426 1.00 70.81 267 THR A N 1
ATOM 1952 C CA . THR A 1 267 ? -55.358 31.635 21.787 1.00 70.81 267 THR A CA 1
ATOM 1953 C C . THR A 1 267 ? -54.112 32.405 21.346 1.00 70.81 267 THR A C 1
ATOM 1955 O O . THR A 1 267 ? -54.063 33.627 21.494 1.00 70.81 267 THR A O 1
ATOM 1958 N N . ALA A 1 268 ? -53.127 31.729 20.748 1.00 60.09 268 ALA A N 1
ATOM 1959 C CA . ALA A 1 268 ? -51.967 32.393 20.175 1.00 60.09 268 ALA A CA 1
ATOM 1960 C C . ALA A 1 268 ? -52.374 33.172 18.902 1.00 60.09 268 ALA A C 1
ATOM 1962 O O . ALA A 1 268 ? -52.987 32.595 17.998 1.00 60.09 268 ALA A O 1
ATOM 1963 N N . PRO A 1 269 ? -52.058 34.477 18.802 1.00 61.34 269 PRO A N 1
ATOM 1964 C CA . PRO A 1 269 ? -52.392 35.284 17.636 1.00 61.34 269 PRO A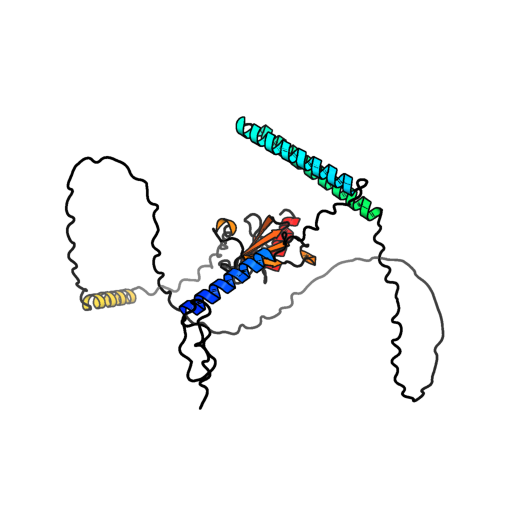 CA 1
ATOM 1965 C C . PRO A 1 269 ? -51.735 34.696 16.385 1.00 61.34 269 PRO A C 1
ATOM 1967 O O . PRO A 1 269 ? -50.534 34.428 16.357 1.00 61.34 269 PRO A O 1
ATOM 1970 N N . ARG A 1 270 ? -52.552 34.479 15.349 1.00 55.00 270 ARG A N 1
ATOM 1971 C CA . ARG A 1 270 ? -52.128 33.914 14.067 1.00 55.00 270 ARG A CA 1
ATOM 1972 C C . ARG A 1 270 ? -51.004 34.792 13.493 1.00 55.00 270 ARG A C 1
ATOM 1974 O O . ARG A 1 270 ? -51.264 35.971 13.243 1.00 55.00 270 ARG A O 1
ATOM 1981 N N . PRO A 1 271 ? -49.780 34.265 13.304 1.00 51.59 271 PRO A N 1
ATOM 1982 C CA . PRO A 1 271 ? -48.667 35.069 12.828 1.00 51.59 271 PRO A CA 1
ATOM 1983 C C . PRO A 1 271 ? -48.987 35.598 11.431 1.00 51.59 271 PRO A C 1
ATOM 1985 O O . PRO A 1 271 ? -49.364 34.847 10.528 1.00 51.59 271 PRO A O 1
ATOM 1988 N N . THR A 1 272 ? -48.871 36.914 11.285 1.00 64.44 272 THR A N 1
ATOM 1989 C CA . THR A 1 272 ? -48.938 37.633 10.014 1.00 64.44 272 THR A CA 1
ATOM 1990 C C . THR A 1 272 ? -47.970 36.972 9.025 1.00 64.44 272 THR A C 1
ATOM 1992 O O . THR A 1 272 ? -46.843 36.677 9.429 1.00 64.44 272 THR A O 1
ATOM 1995 N N . PRO A 1 273 ? -48.362 36.709 7.762 1.00 57.56 273 PRO A N 1
ATOM 1996 C CA . PRO A 1 273 ? -47.468 36.098 6.783 1.00 57.56 273 PRO A CA 1
ATOM 1997 C C . PRO A 1 273 ? -46.238 36.992 6.607 1.00 57.56 273 PRO A C 1
ATOM 1999 O O . PRO A 1 273 ? -46.322 38.088 6.052 1.00 57.56 273 PRO A O 1
ATOM 2002 N N . ALA A 1 274 ? -45.112 36.540 7.156 1.00 53.78 274 ALA A N 1
ATOM 2003 C CA . ALA A 1 274 ? -43.840 37.225 7.052 1.00 53.78 274 ALA A CA 1
ATOM 2004 C C . ALA A 1 274 ? -43.419 37.252 5.580 1.00 53.78 274 ALA A C 1
ATOM 2006 O O . ALA A 1 274 ? -43.472 36.232 4.888 1.00 53.78 274 ALA A O 1
ATOM 2007 N N . GLN A 1 275 ? -43.021 38.434 5.106 1.00 60.41 275 GLN A N 1
ATOM 2008 C CA . GLN A 1 275 ? -42.338 38.581 3.825 1.00 60.41 275 GLN A CA 1
ATOM 2009 C C . GLN A 1 275 ? -41.160 37.595 3.761 1.00 60.41 275 GLN A C 1
ATOM 2011 O O . GLN A 1 275 ? -40.482 37.422 4.776 1.00 60.41 275 GLN A O 1
ATOM 2016 N N . PRO A 1 276 ? -40.912 36.951 2.605 1.00 55.59 276 PRO A N 1
ATOM 2017 C CA . PRO A 1 276 ? -39.819 36.002 2.454 1.00 55.59 276 PRO A CA 1
ATOM 2018 C C . PRO A 1 276 ? -38.498 36.713 2.745 1.00 55.59 276 PRO A C 1
ATOM 2020 O O . PRO A 1 276 ? -38.034 37.547 1.967 1.00 55.59 276 PRO A O 1
ATOM 2023 N N . THR A 1 277 ? -37.918 36.404 3.902 1.00 65.38 277 THR A N 1
ATOM 2024 C CA . THR A 1 277 ? -36.576 36.828 4.280 1.00 65.38 277 THR A CA 1
ATOM 2025 C C . THR A 1 277 ? -35.618 36.327 3.196 1.00 65.38 277 THR A C 1
ATOM 2027 O O . THR A 1 277 ? -35.702 35.146 2.844 1.00 65.38 277 THR A O 1
ATOM 2030 N N . PRO A 1 278 ? -34.742 37.178 2.627 1.00 67.56 278 PRO A N 1
ATOM 2031 C CA . PRO A 1 278 ? -33.767 36.736 1.637 1.00 67.56 278 PRO A CA 1
ATOM 2032 C C . PRO A 1 278 ? -32.987 35.559 2.218 1.00 67.56 278 PRO A C 1
ATOM 2034 O O . PRO A 1 278 ? -32.453 35.660 3.325 1.00 67.56 278 PRO A O 1
ATOM 2037 N N . ALA A 1 279 ? -33.010 34.432 1.500 1.00 64.88 279 ALA A N 1
ATOM 2038 C CA . ALA A 1 279 ? -32.387 33.190 1.926 1.00 64.88 279 ALA A CA 1
ATOM 2039 C C . ALA A 1 279 ? -30.940 33.485 2.321 1.00 64.88 279 ALA A C 1
ATOM 2041 O O . ALA A 1 279 ? -30.129 33.888 1.487 1.00 64.88 279 ALA A O 1
ATOM 2042 N N . THR A 1 280 ? -30.643 33.353 3.614 1.00 73.06 280 THR A N 1
ATOM 2043 C CA . THR A 1 280 ? -29.277 33.461 4.108 1.00 73.06 280 THR A CA 1
ATOM 2044 C C . THR A 1 280 ? -28.459 32.413 3.355 1.00 73.06 280 THR A C 1
ATOM 2046 O O . THR A 1 280 ? -28.859 31.245 3.374 1.00 73.06 280 THR A O 1
ATOM 2049 N N . PRO A 1 281 ? -27.384 32.801 2.642 1.00 74.00 281 PRO A N 1
ATOM 2050 C CA . PRO A 1 281 ? -26.551 31.842 1.933 1.00 74.00 281 PRO A CA 1
ATOM 2051 C C . PRO A 1 281 ? -26.092 30.792 2.942 1.00 74.00 281 PRO A C 1
ATOM 2053 O O . PRO A 1 281 ? -25.504 31.130 3.971 1.00 74.00 281 PRO A O 1
ATOM 2056 N N . GLN A 1 282 ? -26.457 29.533 2.694 1.00 71.00 282 GLN A N 1
ATOM 2057 C CA . GLN A 1 282 ? -26.050 28.429 3.551 1.00 71.00 282 GLN A CA 1
ATOM 2058 C C . GLN A 1 282 ? -24.527 28.369 3.506 1.00 71.00 282 GLN A C 1
ATOM 2060 O O . GLN A 1 282 ? -23.941 28.253 2.431 1.00 71.00 282 GLN A O 1
ATOM 2065 N N . GLN A 1 283 ? -23.893 28.527 4.667 1.00 73.31 283 GLN A N 1
ATOM 2066 C CA . GLN A 1 283 ? -22.451 28.367 4.761 1.00 73.31 283 GLN A CA 1
ATOM 2067 C C . GLN A 1 283 ? -22.096 26.934 4.336 1.00 73.31 283 GLN A C 1
ATOM 2069 O O . GLN A 1 283 ? -22.799 26.002 4.747 1.00 73.31 283 GLN A O 1
ATOM 2074 N N . PRO A 1 284 ? -21.048 26.752 3.511 1.00 75.19 284 PRO A N 1
ATOM 2075 C CA . PRO A 1 284 ? -20.543 25.432 3.165 1.00 75.19 284 PRO A CA 1
ATOM 2076 C C . PRO A 1 284 ? -20.332 24.628 4.446 1.00 75.19 284 PRO A C 1
ATOM 2078 O O . PRO A 1 284 ? -19.681 25.093 5.380 1.00 75.19 284 PRO A O 1
ATOM 2081 N N . THR A 1 285 ? -20.951 23.453 4.530 1.00 78.88 285 THR A N 1
ATOM 2082 C CA . THR A 1 285 ? -20.756 22.573 5.683 1.00 78.88 285 THR A CA 1
ATOM 2083 C C . THR A 1 285 ? -19.380 21.941 5.540 1.00 78.88 285 THR A C 1
ATOM 2085 O O . THR A 1 285 ? -19.174 21.116 4.654 1.00 78.88 285 THR A O 1
ATOM 2088 N N . GLU A 1 286 ? -18.432 22.348 6.381 1.00 84.25 286 GLU A N 1
ATOM 2089 C CA . GLU A 1 286 ? -17.106 21.734 6.426 1.00 84.25 286 GLU A CA 1
ATOM 2090 C C . GLU A 1 286 ? -17.238 20.277 6.890 1.00 84.25 286 GLU A C 1
ATOM 2092 O O . GLU A 1 286 ? -17.707 19.994 7.996 1.00 84.25 286 GLU A O 1
ATOM 2097 N N . VAL A 1 287 ? -16.853 19.337 6.024 1.00 87.31 287 VAL A N 1
ATOM 2098 C CA . VAL A 1 287 ? -16.802 17.911 6.356 1.00 87.31 287 VAL A CA 1
ATOM 2099 C C . VAL A 1 287 ? -15.424 17.625 6.958 1.00 87.31 287 VAL A C 1
ATOM 2101 O O . VAL A 1 287 ? -14.421 17.825 6.272 1.00 87.31 287 VAL A O 1
ATOM 2104 N N . PRO A 1 288 ? -15.328 17.174 8.221 1.00 92.06 288 PRO A N 1
ATOM 2105 C CA . PRO A 1 288 ? -14.039 16.869 8.828 1.00 92.06 288 PRO A CA 1
ATOM 2106 C C . PRO A 1 288 ? -13.398 15.656 8.150 1.00 92.06 288 PRO A C 1
ATOM 2108 O O . PRO A 1 288 ? -14.083 14.676 7.844 1.00 92.06 288 PRO A O 1
ATOM 2111 N N . VAL A 1 289 ? -12.076 15.701 7.959 1.00 92.38 289 VAL A N 1
ATOM 2112 C CA . VAL A 1 289 ? -11.325 14.546 7.456 1.00 92.38 289 VAL A CA 1
ATOM 2113 C C . VAL A 1 289 ? -11.386 13.427 8.504 1.00 92.38 289 VAL A C 1
ATOM 2115 O O . VAL A 1 289 ? -11.077 13.665 9.677 1.00 92.38 289 VAL A O 1
ATOM 2118 N N . PRO A 1 290 ? -11.800 12.209 8.125 1.00 91.44 290 PRO A N 1
ATOM 2119 C CA . PRO A 1 290 ? -11.805 11.067 9.022 1.00 91.44 290 PRO A CA 1
ATOM 2120 C C . PRO A 1 290 ? -10.414 10.780 9.587 1.00 91.44 290 PRO A C 1
ATOM 2122 O O . PRO A 1 290 ? -9.407 10.962 8.909 1.00 91.44 290 PRO A O 1
ATOM 2125 N N . ALA A 1 291 ? -10.345 10.262 10.814 1.00 94.69 291 ALA A N 1
ATOM 2126 C CA . ALA A 1 291 ? -9.074 9.815 11.381 1.00 94.69 291 ALA A CA 1
ATOM 2127 C C . ALA A 1 291 ? -8.469 8.678 10.540 1.00 94.69 291 ALA A C 1
ATOM 2129 O O . ALA A 1 291 ? -9.215 7.840 10.027 1.00 94.69 291 ALA A O 1
ATOM 2130 N N . ASP A 1 292 ? -7.139 8.602 10.461 1.00 95.44 292 ASP A N 1
ATOM 2131 C CA . ASP A 1 292 ? -6.441 7.499 9.788 1.00 95.44 292 ASP A CA 1
ATOM 2132 C C . ASP A 1 292 ? -6.989 6.138 10.277 1.00 95.44 292 ASP A C 1
ATOM 2134 O O . ASP A 1 292 ? -7.111 5.933 11.496 1.00 95.44 292 ASP A O 1
ATOM 2138 N N . PRO A 1 293 ? -7.339 5.203 9.373 1.00 95.12 293 PRO A N 1
ATOM 2139 C CA . PRO A 1 293 ? -7.819 3.869 9.731 1.00 95.12 293 PRO A CA 1
ATOM 2140 C C . PRO A 1 293 ? -6.944 3.131 10.758 1.00 95.12 293 PRO A C 1
ATOM 2142 O O . PRO A 1 293 ? -7.476 2.454 11.642 1.00 95.12 293 PRO A O 1
ATOM 2145 N N . MET A 1 294 ? -5.622 3.317 10.718 1.00 92.38 294 MET A N 1
ATOM 2146 C CA . MET A 1 294 ? -4.674 2.723 11.667 1.00 92.38 294 MET A CA 1
ATOM 2147 C C . MET A 1 294 ? -4.842 3.262 13.092 1.00 92.38 294 MET A C 1
ATOM 2149 O O . MET A 1 294 ? -4.581 2.559 14.071 1.00 92.38 294 MET A O 1
ATOM 2153 N N . HIS A 1 295 ? -5.354 4.484 13.247 1.00 94.44 295 HIS A N 1
ATOM 2154 C CA . HIS A 1 295 ? -5.662 5.076 14.549 1.00 94.44 295 HIS A CA 1
ATOM 2155 C C . HIS A 1 295 ? -7.055 4.701 15.073 1.00 94.44 295 HIS A C 1
ATOM 2157 O O . HIS A 1 295 ? -7.347 4.909 16.254 1.00 94.44 295 HIS A O 1
ATOM 2163 N N . ARG A 1 296 ? -7.904 4.069 14.250 1.00 93.88 296 ARG A N 1
ATOM 2164 C CA . ARG A 1 296 ? -9.260 3.637 14.639 1.00 93.88 296 ARG A CA 1
ATOM 2165 C C . ARG A 1 296 ? -9.292 2.327 15.430 1.00 93.88 296 ARG A C 1
ATOM 2167 O O . ARG A 1 296 ? -10.374 1.831 15.733 1.00 93.88 296 ARG A O 1
ATOM 2174 N N . ARG A 1 297 ? -8.128 1.770 15.789 1.00 94.06 297 ARG A N 1
ATOM 2175 C CA . ARG A 1 297 ? -7.996 0.472 16.484 1.00 94.06 297 ARG A CA 1
ATOM 2176 C C . ARG A 1 297 ? -8.675 -0.677 15.726 1.00 94.06 297 ARG A C 1
ATOM 2178 O O . ARG A 1 297 ? -9.221 -1.593 16.343 1.00 94.06 297 ARG A O 1
ATOM 2185 N N . LEU A 1 298 ? -8.662 -0.613 14.395 1.00 92.38 298 LEU A N 1
ATOM 2186 C CA . LEU A 1 298 ? -9.099 -1.723 13.556 1.00 92.38 298 LEU A CA 1
ATOM 2187 C C . LEU A 1 298 ? -8.141 -2.916 13.741 1.00 92.38 298 LEU A C 1
ATOM 2189 O O . LEU A 1 298 ? -6.970 -2.715 14.080 1.00 92.38 298 LEU A O 1
ATOM 2193 N N . PRO A 1 299 ? -8.615 -4.165 13.562 1.00 94.19 299 PRO A N 1
ATOM 2194 C CA . PRO A 1 299 ? -7.725 -5.325 13.523 1.00 94.19 299 PRO A CA 1
ATOM 2195 C C . PRO A 1 299 ? -6.730 -5.206 12.352 1.00 94.19 299 PRO A C 1
ATOM 2197 O O . PRO A 1 299 ? -6.861 -4.305 11.528 1.00 94.19 299 PRO A O 1
ATOM 2200 N N . PRO A 1 300 ? -5.735 -6.097 12.222 1.00 95.75 300 PRO A N 1
ATOM 2201 C CA . PRO A 1 300 ? -4.956 -6.189 10.989 1.00 95.75 300 PRO A CA 1
ATOM 2202 C C . PRO A 1 300 ? -5.872 -6.371 9.771 1.00 95.75 300 PRO A C 1
ATOM 2204 O O . PRO A 1 300 ? -6.915 -7.021 9.881 1.00 95.75 300 PRO A O 1
ATOM 2207 N N . SER A 1 301 ? -5.496 -5.791 8.631 1.00 95.50 301 SER A N 1
ATOM 2208 C CA . SER A 1 301 ? -6.249 -5.949 7.3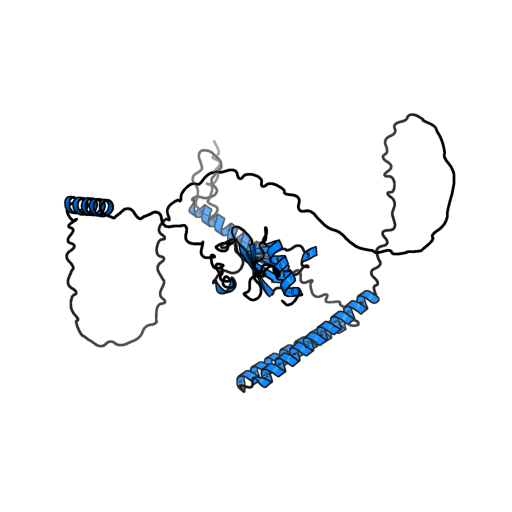86 1.00 95.50 301 SER A CA 1
ATOM 2209 C C . SER A 1 301 ? -6.294 -7.420 6.969 1.00 95.50 301 SER A C 1
ATOM 2211 O O . SER A 1 301 ? -5.288 -8.131 6.995 1.00 95.50 301 SER A O 1
ATOM 2213 N N . ASP A 1 302 ? -7.485 -7.889 6.613 1.00 96.44 302 ASP A N 1
ATOM 2214 C CA . ASP A 1 302 ? -7.766 -9.273 6.218 1.00 96.44 302 ASP A CA 1
ATOM 2215 C C . ASP A 1 302 ? -8.231 -9.385 4.759 1.00 96.44 302 ASP A C 1
ATOM 2217 O O . ASP A 1 302 ? -8.357 -10.490 4.229 1.00 96.44 302 ASP A O 1
ATOM 2221 N N . VAL A 1 303 ? -8.424 -8.249 4.084 1.00 97.06 303 VAL A N 1
ATOM 2222 C CA . VAL A 1 303 ? -8.753 -8.168 2.660 1.00 97.06 303 VAL A CA 1
ATOM 2223 C C . VAL A 1 303 ? -7.597 -7.512 1.920 1.00 97.06 303 VAL A C 1
ATOM 2225 O O . VAL A 1 303 ? -7.129 -6.444 2.309 1.00 97.06 303 VAL A O 1
ATOM 2228 N N . ARG A 1 304 ? -7.155 -8.122 0.817 1.00 97.19 304 ARG A N 1
ATOM 2229 C CA . ARG A 1 304 ? -6.166 -7.529 -0.088 1.00 97.19 304 ARG A CA 1
ATOM 2230 C C . ARG A 1 304 ? -6.672 -7.601 -1.520 1.00 97.19 304 ARG A C 1
ATOM 2232 O O . ARG A 1 304 ? -6.996 -8.683 -2.002 1.00 97.19 304 ARG A O 1
ATOM 2239 N N . VAL A 1 305 ? -6.731 -6.454 -2.183 1.00 97.19 305 VAL A N 1
ATOM 2240 C CA . VAL A 1 305 ? -7.152 -6.324 -3.580 1.00 97.19 305 VAL A CA 1
ATOM 2241 C C . VAL A 1 305 ? -5.958 -5.806 -4.373 1.00 97.19 305 VAL A C 1
ATOM 2243 O O . VAL A 1 305 ? -5.412 -4.746 -4.065 1.00 97.19 305 VAL A O 1
ATOM 2246 N N . ALA A 1 306 ? -5.509 -6.590 -5.352 1.00 95.25 306 ALA A N 1
ATOM 2247 C CA . ALA A 1 306 ? -4.452 -6.167 -6.261 1.00 95.25 306 ALA A CA 1
ATOM 2248 C C . ALA A 1 306 ? -4.978 -5.046 -7.166 1.00 95.25 306 ALA A C 1
ATOM 2250 O O . ALA A 1 306 ? -6.093 -5.141 -7.682 1.00 95.25 306 ALA A O 1
ATOM 2251 N N . LEU A 1 307 ? -4.181 -3.993 -7.337 1.00 96.12 307 LEU A N 1
ATOM 2252 C CA . LEU A 1 307 ? -4.481 -2.923 -8.282 1.00 96.12 307 LEU A CA 1
ATOM 2253 C C . LEU A 1 307 ? -3.934 -3.282 -9.669 1.00 96.12 307 LEU A C 1
ATOM 2255 O O . LEU A 1 307 ? -3.066 -4.142 -9.807 1.00 96.12 307 LEU A O 1
ATOM 2259 N N . ASP A 1 308 ? -4.472 -2.645 -10.708 1.00 96.00 308 ASP A N 1
ATOM 2260 C CA . ASP A 1 308 ? -4.037 -2.874 -12.087 1.00 96.00 308 ASP A CA 1
ATOM 2261 C C . ASP A 1 308 ? -2.562 -2.475 -12.273 1.00 96.00 308 ASP A C 1
ATOM 2263 O O . ASP A 1 308 ? -2.216 -1.288 -12.255 1.00 96.00 308 ASP A O 1
ATOM 2267 N N . ALA A 1 309 ? -1.699 -3.468 -12.491 1.00 93.88 309 ALA A N 1
ATOM 2268 C CA . ALA A 1 309 ? -0.264 -3.277 -12.675 1.00 93.88 309 ALA A CA 1
ATOM 2269 C C . ALA A 1 309 ? 0.069 -2.348 -13.854 1.00 93.88 309 ALA A C 1
ATOM 2271 O O . ALA A 1 309 ? 1.044 -1.605 -13.784 1.00 93.88 309 ALA A O 1
ATOM 2272 N N . GLY A 1 310 ? -0.762 -2.306 -14.905 1.00 96.56 310 GLY A N 1
ATOM 2273 C CA . GLY A 1 310 ? -0.550 -1.401 -16.039 1.00 96.56 310 GLY A CA 1
ATOM 2274 C C . GLY A 1 310 ? -0.731 0.078 -15.684 1.00 96.56 310 GLY A C 1
ATOM 2275 O O . GLY A 1 310 ? -0.225 0.950 -16.389 1.00 96.56 310 GLY A O 1
ATOM 2276 N N . ARG A 1 311 ? -1.441 0.369 -14.588 1.00 94.81 311 ARG A N 1
ATOM 2277 C CA . ARG A 1 311 ? -1.776 1.730 -14.154 1.00 94.81 311 ARG A CA 1
ATOM 2278 C C . ARG A 1 311 ? -1.031 2.168 -12.893 1.00 94.81 311 ARG A C 1
ATOM 2280 O O . ARG A 1 311 ? -0.750 3.356 -12.750 1.00 94.81 311 ARG A O 1
ATOM 2287 N N . PHE A 1 312 ? -0.737 1.234 -11.994 1.00 95.19 312 PHE A N 1
ATOM 2288 C CA . PHE A 1 312 ? -0.084 1.507 -10.712 1.00 95.19 312 PHE A CA 1
ATOM 2289 C C . PHE A 1 312 ? 1.344 0.947 -10.627 1.00 95.19 312 PHE A C 1
ATOM 2291 O O . PHE A 1 312 ? 2.157 1.458 -9.867 1.00 95.19 312 PHE A O 1
ATOM 2298 N N . GLY A 1 313 ? 1.677 -0.081 -11.409 1.00 92.94 313 GLY A N 1
ATOM 2299 C CA . GLY A 1 313 ? 2.864 -0.914 -11.204 1.00 92.94 313 GLY A CA 1
ATOM 2300 C C . GLY A 1 313 ? 2.610 -2.078 -10.236 1.00 92.94 313 GLY A C 1
ATOM 2301 O O . GLY A 1 313 ? 1.581 -2.140 -9.564 1.00 92.94 313 GLY A O 1
ATOM 2302 N N . ASP A 1 314 ? 3.562 -3.009 -10.158 1.00 93.75 314 ASP A N 1
ATOM 2303 C CA . ASP A 1 314 ? 3.392 -4.307 -9.474 1.00 93.75 314 ASP A CA 1
ATOM 2304 C C . ASP A 1 314 ? 3.363 -4.229 -7.936 1.00 93.75 314 ASP A C 1
ATOM 2306 O O . ASP A 1 314 ? 3.009 -5.191 -7.252 1.00 93.75 314 ASP A O 1
ATOM 2310 N N . TRP A 1 315 ? 3.738 -3.083 -7.368 1.00 94.62 315 TRP A N 1
ATOM 2311 C CA . TRP A 1 315 ? 3.971 -2.920 -5.928 1.00 94.62 315 TRP A CA 1
ATOM 2312 C C . TRP A 1 315 ? 2.804 -2.270 -5.181 1.00 94.62 315 TRP A C 1
ATOM 2314 O O . TRP A 1 315 ? 2.943 -1.947 -3.998 1.00 94.62 315 TRP A O 1
ATOM 2324 N N . TRP A 1 316 ? 1.669 -2.075 -5.856 1.00 97.69 316 TRP A N 1
ATOM 2325 C CA . TRP A 1 316 ? 0.514 -1.360 -5.323 1.00 97.69 316 TRP A CA 1
ATOM 2326 C C . TRP A 1 316 ? -0.655 -2.289 -5.021 1.00 97.69 316 TRP A C 1
ATOM 2328 O O . TRP A 1 316 ? -1.009 -3.176 -5.799 1.00 97.69 316 TRP A O 1
ATOM 2338 N N . ALA A 1 317 ? -1.286 -2.071 -3.872 1.00 98.00 317 ALA A N 1
ATOM 2339 C CA . ALA A 1 317 ? -2.455 -2.835 -3.461 1.00 98.00 317 ALA A CA 1
ATOM 2340 C C . ALA A 1 317 ? -3.370 -2.020 -2.548 1.00 98.00 317 ALA A C 1
ATOM 2342 O O . ALA A 1 317 ? -2.920 -1.129 -1.822 1.00 98.00 317 ALA A O 1
ATOM 2343 N N . LEU A 1 318 ? -4.643 -2.408 -2.530 1.00 98.19 318 LEU A N 1
ATOM 2344 C CA . LEU A 1 318 ? -5.586 -2.006 -1.496 1.00 98.19 318 LEU A CA 1
ATOM 2345 C C . LEU A 1 318 ? -5.608 -3.054 -0.388 1.00 98.19 318 LEU A C 1
ATOM 2347 O O . LEU A 1 318 ? -5.770 -4.247 -0.654 1.00 98.19 318 LEU A O 1
ATOM 2351 N N . ALA A 1 319 ? -5.475 -2.607 0.855 1.00 98.00 319 ALA A N 1
ATOM 2352 C CA . ALA A 1 319 ? -5.625 -3.439 2.041 1.00 98.00 319 ALA A CA 1
ATOM 2353 C C . ALA A 1 319 ? -6.839 -2.957 2.843 1.00 98.00 319 ALA A C 1
ATOM 2355 O O . ALA A 1 319 ? -6.883 -1.809 3.264 1.00 98.00 319 ALA A O 1
ATOM 2356 N N . GLY A 1 320 ? -7.838 -3.812 3.029 1.00 97.44 320 GLY A N 1
ATOM 2357 C CA . GLY A 1 320 ? -9.102 -3.464 3.677 1.00 97.44 320 GLY A CA 1
ATOM 2358 C C . GLY A 1 320 ? -9.460 -4.405 4.818 1.00 97.44 320 GLY A C 1
ATOM 2359 O O . GLY A 1 320 ? -8.689 -5.299 5.182 1.00 97.44 320 GLY A O 1
ATOM 2360 N N . TRP A 1 321 ? -10.661 -4.210 5.357 1.00 97.81 321 TRP A N 1
ATOM 2361 C CA . TRP A 1 321 ? -11.175 -4.983 6.481 1.00 97.81 321 TRP A CA 1
ATOM 2362 C C . TRP A 1 321 ? -12.548 -5.564 6.182 1.00 97.81 321 TRP A C 1
ATOM 2364 O O . TRP A 1 321 ? -13.471 -4.830 5.842 1.00 97.81 321 TRP A O 1
ATOM 2374 N N . THR A 1 322 ? -12.749 -6.857 6.430 1.00 96.56 322 THR A N 1
ATOM 2375 C CA . THR A 1 322 ? -14.083 -7.472 6.318 1.00 96.56 322 THR A CA 1
ATOM 2376 C C . THR A 1 322 ? -15.075 -6.839 7.301 1.00 96.56 322 THR A C 1
ATOM 2378 O O . THR A 1 322 ? -16.263 -6.726 7.010 1.00 96.56 322 THR A O 1
ATOM 2381 N N . VAL A 1 323 ? -14.591 -6.392 8.469 1.00 96.50 323 VAL A N 1
ATOM 2382 C CA . VAL A 1 323 ? -15.410 -5.704 9.485 1.00 96.50 323 VAL A CA 1
ATOM 2383 C C . VAL A 1 323 ? -15.755 -4.259 9.118 1.00 96.50 323 VAL A C 1
ATOM 2385 O O . VAL A 1 323 ? -16.649 -3.686 9.736 1.00 96.50 323 VAL A O 1
ATOM 2388 N N . ASN A 1 324 ? -15.051 -3.669 8.149 1.00 96.81 324 ASN A N 1
ATOM 2389 C CA . ASN A 1 324 ? -15.300 -2.316 7.669 1.00 96.81 324 ASN A CA 1
ATOM 2390 C C . ASN A 1 324 ? -15.017 -2.234 6.155 1.00 96.81 324 ASN A C 1
ATOM 2392 O O . ASN A 1 324 ? -13.938 -1.787 5.757 1.00 96.81 324 ASN A O 1
ATOM 2396 N N . PRO A 1 325 ? -15.962 -2.695 5.312 1.00 96.56 325 PRO A N 1
ATOM 2397 C CA . PRO A 1 325 ? -15.766 -2.796 3.864 1.00 96.56 325 PRO A CA 1
ATOM 2398 C C . PRO A 1 325 ? -15.728 -1.434 3.157 1.00 96.56 325 PRO A C 1
ATOM 2400 O O . PRO A 1 325 ? -15.435 -1.368 1.967 1.00 96.56 325 PRO A O 1
ATOM 2403 N N . ASP A 1 326 ? -16.025 -0.356 3.880 1.00 97.38 326 ASP A N 1
ATOM 2404 C CA . ASP A 1 326 ? -16.079 1.007 3.361 1.00 97.38 326 ASP A CA 1
ATOM 2405 C C . ASP A 1 326 ? -14.740 1.739 3.486 1.00 97.38 326 ASP A C 1
ATOM 2407 O O . ASP A 1 326 ? -14.663 2.926 3.190 1.00 97.38 326 ASP A O 1
ATOM 2411 N N . VAL A 1 327 ? -13.676 1.056 3.922 1.00 97.69 327 VAL A N 1
ATOM 2412 C CA . VAL A 1 327 ? -12.353 1.651 4.130 1.00 97.69 327 VAL A CA 1
ATOM 2413 C C . VAL A 1 327 ? -11.263 0.733 3.579 1.00 97.69 327 VAL A C 1
ATOM 2415 O O . VAL A 1 327 ? -11.178 -0.439 3.951 1.00 97.69 327 VAL A O 1
ATOM 2418 N N . TYR A 1 328 ? -10.381 1.289 2.747 1.00 98.44 328 TYR A N 1
ATOM 2419 C CA . TYR A 1 328 ? -9.174 0.614 2.266 1.00 98.44 328 TYR A CA 1
ATOM 2420 C C . TYR A 1 328 ? -7.940 1.498 2.450 1.00 98.44 328 TYR A C 1
ATOM 2422 O O . TYR A 1 328 ? -7.948 2.674 2.102 1.00 98.44 328 TYR A O 1
ATOM 2430 N N . LEU A 1 329 ? -6.850 0.914 2.937 1.00 98.12 329 LEU A N 1
ATOM 2431 C CA . LEU A 1 329 ? -5.510 1.489 2.874 1.00 98.12 329 LEU A CA 1
ATOM 2432 C C . LEU A 1 329 ? -4.955 1.335 1.465 1.00 98.12 329 LEU A C 1
ATOM 2434 O O . LEU A 1 329 ? -4.982 0.242 0.897 1.00 98.12 329 LEU A O 1
ATOM 2438 N N . VAL A 1 330 ? -4.391 2.415 0.940 1.00 98.25 330 VAL A N 1
ATOM 2439 C CA . VAL A 1 330 ? -3.594 2.386 -0.283 1.00 98.25 330 VAL A CA 1
ATOM 2440 C C . VAL A 1 330 ? -2.152 2.120 0.123 1.00 98.25 330 VAL A C 1
ATOM 2442 O O . VAL A 1 330 ? -1.540 2.921 0.834 1.00 98.25 330 VAL A O 1
ATOM 2445 N N . THR A 1 331 ? -1.621 0.979 -0.311 1.00 98.06 331 THR A N 1
ATOM 2446 C CA . THR A 1 331 ? -0.244 0.567 -0.021 1.00 98.06 331 THR A CA 1
ATOM 2447 C C . THR A 1 331 ? 0.598 0.565 -1.289 1.00 98.06 331 THR A C 1
ATOM 2449 O O . THR A 1 331 ? 0.144 0.062 -2.317 1.00 98.06 331 THR A O 1
ATOM 2452 N N . GLY A 1 332 ? 1.810 1.113 -1.204 1.00 96.50 332 GLY A N 1
ATOM 2453 C CA . GLY A 1 332 ? 2.811 1.144 -2.270 1.00 96.50 332 GLY A CA 1
ATOM 2454 C C . GLY A 1 332 ? 4.159 0.699 -1.712 1.00 96.50 332 GLY A C 1
ATOM 2455 O O . GLY A 1 332 ? 4.555 1.138 -0.634 1.00 96.50 332 GLY A O 1
ATOM 2456 N N . GLU A 1 333 ? 4.824 -0.244 -2.383 1.00 94.38 333 GLU A N 1
ATOM 2457 C CA . GLU A 1 333 ? 6.130 -0.790 -1.958 1.00 94.38 333 GLU A CA 1
ATOM 2458 C C . GLU A 1 333 ? 6.130 -1.353 -0.521 1.00 94.38 333 GLU A C 1
ATOM 2460 O O . GLU A 1 333 ? 7.148 -1.389 0.166 1.00 94.38 333 GLU A O 1
ATOM 2465 N N . GLY A 1 334 ? 4.965 -1.803 -0.045 1.00 92.94 334 GLY A N 1
ATOM 2466 C CA . GLY A 1 334 ? 4.782 -2.320 1.314 1.00 92.94 334 GLY A CA 1
ATOM 2467 C C . GLY A 1 334 ? 4.523 -1.261 2.392 1.00 92.94 334 GLY A C 1
ATOM 2468 O O . GLY A 1 334 ? 4.328 -1.637 3.547 1.00 92.94 334 GLY A O 1
ATOM 2469 N N . HIS A 1 335 ? 4.456 0.023 2.038 1.00 96.19 335 HIS A N 1
ATOM 2470 C CA . HIS A 1 335 ? 4.177 1.124 2.962 1.00 96.19 335 HIS A CA 1
ATOM 2471 C C . HIS A 1 335 ? 2.768 1.683 2.757 1.00 96.19 335 HIS A C 1
ATOM 2473 O O . HIS A 1 335 ? 2.215 1.618 1.660 1.00 96.19 335 HIS A O 1
ATOM 2479 N N . GLN A 1 336 ? 2.176 2.234 3.819 1.00 96.81 336 GLN A N 1
ATOM 2480 C CA . GLN A 1 336 ? 0.929 2.990 3.722 1.00 96.81 336 GLN A CA 1
ATOM 2481 C C . GLN A 1 336 ? 1.218 4.354 3.096 1.00 96.81 336 GLN A C 1
ATOM 2483 O O . GLN A 1 336 ? 2.043 5.103 3.610 1.00 96.81 336 GLN A O 1
ATOM 2488 N N . ILE A 1 337 ? 0.510 4.664 2.014 1.00 97.94 337 ILE A N 1
ATOM 2489 C CA . ILE A 1 337 ? 0.625 5.941 1.300 1.00 97.94 337 ILE A CA 1
ATOM 2490 C C . ILE A 1 337 ? -0.571 6.844 1.618 1.00 97.94 337 ILE A C 1
ATOM 2492 O O . ILE A 1 337 ? -0.431 8.045 1.806 1.00 97.94 337 ILE A O 1
ATOM 2496 N N . GLY A 1 338 ? -1.761 6.258 1.722 1.00 97.88 338 GLY A N 1
ATOM 2497 C CA . GLY A 1 338 ? -2.993 6.966 2.051 1.00 97.88 338 GLY A CA 1
ATOM 2498 C C . GLY A 1 338 ? -4.130 5.983 2.281 1.00 97.88 338 GLY A C 1
ATOM 2499 O O . GLY A 1 338 ? -3.902 4.784 2.473 1.00 97.88 338 GLY A O 1
ATOM 2500 N N . TRP A 1 339 ? -5.366 6.465 2.247 1.00 98.38 339 TRP A N 1
ATOM 2501 C CA . TRP A 1 339 ? -6.537 5.597 2.324 1.00 98.38 339 TRP A CA 1
ATOM 2502 C C . TRP A 1 339 ? -7.697 6.143 1.503 1.00 98.38 339 TRP A C 1
ATOM 2504 O O . TRP A 1 339 ? -7.741 7.316 1.131 1.00 98.38 339 TRP A O 1
ATOM 2514 N N . VAL A 1 340 ? -8.638 5.258 1.205 1.00 98.31 340 VAL A N 1
ATOM 2515 C CA . VAL A 1 340 ? -9.891 5.584 0.535 1.00 98.31 340 VAL A CA 1
ATOM 2516 C C . VAL A 1 340 ? -11.048 5.149 1.417 1.00 98.31 340 VAL A C 1
ATOM 2518 O O . VAL A 1 340 ? -10.988 4.104 2.071 1.00 98.31 340 VAL A O 1
ATOM 2521 N N . GLU A 1 341 ? -12.090 5.968 1.461 1.00 97.44 341 GLU A N 1
ATOM 2522 C CA . GLU A 1 341 ? -13.244 5.745 2.328 1.00 97.44 341 GLU A CA 1
ATOM 2523 C C . GLU A 1 341 ? -14.545 6.047 1.591 1.00 97.44 341 GLU A C 1
ATOM 2525 O O . GLU A 1 341 ? -14.628 7.000 0.814 1.00 97.44 341 GLU A O 1
ATOM 2530 N N . ARG A 1 342 ? -15.556 5.212 1.818 1.00 97.44 342 ARG A N 1
ATOM 2531 C CA . ARG A 1 342 ? -16.891 5.338 1.244 1.00 97.44 342 ARG A CA 1
ATOM 2532 C C . ARG A 1 342 ? -17.874 5.862 2.280 1.00 97.44 342 ARG A C 1
ATOM 2534 O O . ARG A 1 342 ? -17.771 5.548 3.461 1.00 97.44 342 ARG A O 1
ATOM 2541 N N . GLY A 1 343 ? -18.876 6.612 1.827 1.00 89.62 343 GLY A N 1
ATOM 2542 C CA . GLY A 1 343 ? -20.048 6.896 2.658 1.00 89.62 343 GLY A CA 1
ATOM 2543 C C . GLY A 1 343 ? -19.853 8.009 3.685 1.00 89.62 343 GLY A C 1
ATOM 2544 O O . GLY A 1 343 ? -20.529 8.017 4.714 1.00 89.62 343 GLY A O 1
ATOM 2545 N N . LEU A 1 344 ? -18.952 8.962 3.431 1.00 86.75 344 LEU A N 1
ATOM 2546 C CA . LEU A 1 344 ? -18.801 10.112 4.319 1.00 86.75 344 LEU A CA 1
ATOM 2547 C C . LEU A 1 344 ? -20.080 10.950 4.377 1.00 86.75 344 LEU A C 1
ATOM 2549 O O . LEU A 1 344 ? -20.760 11.184 3.373 1.00 86.75 344 LEU A O 1
ATOM 2553 N N . THR A 1 345 ? -20.410 11.409 5.584 1.00 81.00 345 THR A N 1
ATOM 2554 C CA . THR A 1 345 ? -21.604 12.214 5.854 1.00 81.00 345 THR A CA 1
ATOM 2555 C C . THR A 1 345 ? -21.671 13.420 4.920 1.00 81.00 345 THR A C 1
ATOM 2557 O O . THR A 1 345 ? -20.778 14.260 4.926 1.00 81.00 345 THR A O 1
ATOM 2560 N N . GLY A 1 346 ? -22.746 13.503 4.130 1.00 81.31 346 GLY A N 1
ATOM 2561 C CA . GLY A 1 346 ? -22.987 14.591 3.173 1.00 81.31 346 GLY A CA 1
ATOM 2562 C C . GLY A 1 346 ? -22.512 14.323 1.740 1.00 81.31 346 GLY A C 1
ATOM 2563 O O . GLY A 1 346 ? -22.915 15.053 0.843 1.00 81.31 346 GLY A O 1
ATOM 2564 N N . ILE A 1 347 ? -21.729 13.265 1.507 1.00 80.81 347 ILE A N 1
ATOM 2565 C CA . ILE A 1 347 ? -21.080 12.984 0.213 1.00 80.81 347 ILE A CA 1
ATOM 2566 C C . ILE A 1 347 ? -21.752 11.813 -0.545 1.00 80.81 347 ILE A C 1
ATOM 2568 O O . ILE A 1 347 ? -21.564 11.633 -1.750 1.00 80.81 347 ILE A O 1
ATOM 2572 N N . GLY A 1 348 ? -22.619 11.055 0.132 1.00 89.38 348 GLY A N 1
ATOM 2573 C CA . GLY A 1 348 ? -23.359 9.930 -0.450 1.00 89.38 348 GLY A CA 1
ATOM 2574 C C . GLY A 1 348 ? -22.534 8.640 -0.528 1.00 89.38 348 GLY A C 1
ATOM 2575 O O . GLY A 1 348 ? -21.504 8.512 0.126 1.00 89.38 348 GLY A O 1
ATOM 2576 N N . ASP A 1 349 ? -22.994 7.665 -1.319 1.00 94.94 349 ASP A N 1
ATOM 2577 C CA . ASP A 1 349 ? -22.350 6.345 -1.490 1.00 94.94 349 ASP A CA 1
ATOM 2578 C C . ASP A 1 349 ? -21.182 6.402 -2.495 1.00 94.94 349 ASP A C 1
ATOM 2580 O O . ASP A 1 349 ? -21.132 5.677 -3.487 1.00 94.94 349 ASP A O 1
ATOM 2584 N N . ARG A 1 350 ? -20.276 7.358 -2.288 1.00 96.81 350 ARG A N 1
ATOM 2585 C CA . ARG A 1 350 ? -19.123 7.634 -3.152 1.00 96.81 350 ARG A CA 1
ATOM 2586 C C . ARG A 1 350 ? -17.833 7.417 -2.381 1.00 96.81 350 ARG A C 1
ATOM 2588 O O . ARG A 1 350 ? -17.802 7.602 -1.165 1.00 96.81 350 ARG A O 1
ATOM 2595 N N . TRP A 1 351 ? -16.781 7.047 -3.100 1.00 97.81 351 TRP A N 1
ATOM 2596 C CA . TRP A 1 351 ? -15.438 6.907 -2.549 1.00 97.81 351 TRP A CA 1
ATOM 2597 C C . TRP A 1 351 ? -14.705 8.242 -2.583 1.00 97.81 351 TRP A C 1
ATOM 2599 O O . TRP A 1 351 ? -14.734 8.939 -3.596 1.00 97.81 351 TRP A O 1
ATOM 2609 N N . VAL A 1 352 ? -14.008 8.569 -1.504 1.00 97.25 352 VAL A N 1
ATOM 2610 C CA . VAL A 1 352 ? -13.088 9.706 -1.437 1.00 97.25 352 VAL A CA 1
ATOM 2611 C C . VAL A 1 352 ? -11.661 9.224 -1.221 1.00 97.25 352 VAL A C 1
ATOM 2613 O O . VAL A 1 352 ? -11.437 8.151 -0.657 1.00 97.25 352 VAL A O 1
ATOM 2616 N N . ALA A 1 353 ? -10.703 10.029 -1.664 1.00 97.81 353 ALA A N 1
ATOM 2617 C CA . ALA A 1 353 ? -9.279 9.786 -1.496 1.00 97.81 353 ALA A CA 1
ATOM 2618 C C . ALA A 1 353 ? -8.703 10.711 -0.417 1.00 97.81 353 ALA A C 1
ATOM 2620 O O . ALA A 1 353 ? -8.951 11.920 -0.439 1.00 97.81 353 ALA A O 1
ATOM 2621 N N . VAL A 1 354 ? -7.929 10.143 0.509 1.00 97.56 354 VAL A N 1
ATOM 2622 C CA . VAL A 1 354 ? -7.248 10.884 1.574 1.00 97.56 354 VAL A CA 1
ATOM 2623 C C . VAL A 1 354 ? -5.750 10.601 1.522 1.00 97.56 354 VAL A C 1
ATOM 2625 O O . VAL A 1 354 ? -5.324 9.442 1.492 1.00 97.56 354 VAL A O 1
ATOM 2628 N N . TYR A 1 355 ? -4.959 11.671 1.520 1.00 97.62 355 TYR A N 1
ATOM 2629 C CA . TYR A 1 355 ? -3.499 11.641 1.481 1.00 97.62 355 TYR A CA 1
ATOM 2630 C C . TYR A 1 355 ? -2.947 12.630 2.511 1.00 97.62 355 TYR A C 1
ATOM 2632 O O . TYR A 1 355 ? -3.457 13.741 2.629 1.00 97.62 355 TYR A O 1
ATOM 2640 N N . GLU A 1 356 ? -1.996 12.181 3.334 1.00 94.75 356 GLU A N 1
ATOM 2641 C CA . GLU A 1 356 ? -1.418 12.948 4.456 1.00 94.75 356 GLU A CA 1
ATOM 2642 C C . GLU A 1 356 ? -2.437 13.652 5.383 1.00 94.75 356 GLU A C 1
ATOM 2644 O O . GLU A 1 356 ? -2.169 14.700 5.966 1.00 94.75 356 GLU A O 1
ATOM 2649 N N . GLY A 1 357 ? -3.627 13.067 5.556 1.00 94.38 357 GLY A N 1
ATOM 2650 C CA . GLY A 1 357 ? -4.678 13.638 6.406 1.00 94.38 357 GLY A CA 1
ATOM 2651 C C . GLY A 1 357 ? -5.515 14.741 5.751 1.00 94.38 357 GLY A C 1
ATOM 2652 O O . GLY A 1 357 ? -6.284 15.397 6.451 1.00 94.38 357 GLY A O 1
ATOM 2653 N N . TYR A 1 358 ? -5.423 14.912 4.431 1.00 95.56 358 TYR A N 1
ATOM 2654 C CA . TYR A 1 358 ? -6.234 15.849 3.653 1.00 95.56 358 TYR A CA 1
ATOM 2655 C C . TYR A 1 358 ? -7.037 15.126 2.570 1.00 95.56 358 TYR A C 1
ATOM 2657 O O . TYR A 1 358 ? -6.566 14.163 1.959 1.00 95.56 358 TYR A O 1
ATOM 2665 N N . PHE A 1 359 ? -8.261 15.595 2.309 1.00 95.88 359 PHE A N 1
ATOM 2666 C CA . PHE A 1 359 ? -9.005 15.154 1.130 1.00 95.88 359 PHE A CA 1
ATOM 2667 C C . PHE A 1 359 ? -8.301 15.633 -0.133 1.00 95.88 359 PHE A C 1
ATOM 2669 O O . PHE A 1 359 ? -7.955 16.809 -0.242 1.00 95.88 359 PHE A O 1
ATOM 2676 N N . ILE A 1 360 ? -8.165 14.746 -1.116 1.00 96.00 360 ILE A N 1
ATOM 2677 C CA . ILE A 1 360 ? -7.742 15.169 -2.447 1.00 96.00 360 ILE A CA 1
ATOM 2678 C C . ILE A 1 360 ? -8.965 15.749 -3.159 1.00 96.00 360 ILE A C 1
ATOM 2680 O O . ILE A 1 360 ? -9.941 15.045 -3.437 1.00 96.00 360 ILE A O 1
ATOM 2684 N N . GLY A 1 361 ? -8.927 17.059 -3.386 1.00 93.69 361 GLY A N 1
ATOM 2685 C CA . GLY A 1 361 ? -10.009 17.819 -4.000 1.00 93.69 361 GLY A CA 1
ATOM 2686 C C . GLY A 1 361 ? -9.740 18.209 -5.447 1.00 93.69 361 GLY A C 1
ATOM 2687 O O . GLY A 1 361 ? -8.608 18.182 -5.928 1.00 93.69 361 GLY A O 1
ATOM 2688 N N . ASP A 1 362 ? -10.803 18.601 -6.138 1.00 91.44 362 ASP A N 1
ATOM 2689 C CA . ASP A 1 362 ? -10.707 19.217 -7.453 1.00 91.44 362 ASP A CA 1
ATOM 2690 C C . ASP A 1 362 ? -10.157 20.646 -7.303 1.00 91.44 362 ASP A C 1
ATOM 2692 O O . ASP A 1 362 ? -10.645 21.452 -6.507 1.00 91.44 362 ASP A O 1
ATOM 2696 N N . VAL A 1 363 ? -9.114 20.961 -8.074 1.00 87.88 363 VAL A N 1
ATOM 2697 C CA . VAL A 1 363 ? -8.362 22.223 -7.960 1.00 87.88 363 VAL A CA 1
ATOM 2698 C C . VAL A 1 363 ? -9.211 23.467 -8.247 1.00 87.88 363 VAL A C 1
ATOM 2700 O O . VAL A 1 363 ? -8.877 24.562 -7.796 1.00 87.88 363 VAL A O 1
ATOM 2703 N N . HIS A 1 364 ? -10.300 23.325 -9.002 1.00 90.44 364 HIS A N 1
ATOM 2704 C CA . HIS A 1 364 ? -11.147 24.439 -9.410 1.00 90.44 364 HIS A CA 1
ATOM 2705 C C . HIS A 1 364 ? -12.290 24.688 -8.431 1.00 90.44 364 HIS A C 1
ATOM 2707 O O . HIS A 1 364 ? -12.632 25.840 -8.171 1.00 90.44 364 HIS A O 1
ATOM 2713 N N . THR A 1 365 ? -12.882 23.621 -7.904 1.00 90.25 365 THR A N 1
ATOM 2714 C CA . THR A 1 365 ? -14.049 23.697 -7.013 1.00 90.25 365 THR A CA 1
ATOM 2715 C C . THR A 1 365 ? -13.674 23.701 -5.536 1.00 90.25 365 THR A C 1
ATOM 2717 O O . THR A 1 365 ? -14.469 24.157 -4.720 1.00 90.25 365 THR A O 1
ATOM 2720 N N . GLN A 1 366 ? -12.467 23.236 -5.192 1.00 86.94 366 GLN A N 1
ATOM 2721 C CA . GLN A 1 366 ? -12.037 22.961 -3.815 1.00 86.94 366 GLN A CA 1
ATOM 2722 C C . GLN A 1 366 ? -12.925 21.934 -3.090 1.00 86.94 366 GLN A C 1
ATOM 2724 O O . GLN A 1 366 ? -12.876 21.818 -1.867 1.00 86.94 366 GLN A O 1
ATOM 2729 N N . GLU A 1 367 ? -13.723 21.167 -3.833 1.00 90.75 367 GLU A N 1
ATOM 2730 C CA . GLU A 1 367 ? -14.536 20.078 -3.300 1.00 90.75 367 GLU A CA 1
ATOM 2731 C C . GLU A 1 367 ? -13.759 18.760 -3.367 1.00 90.75 367 GLU A C 1
ATOM 2733 O O . GLU A 1 367 ? -12.939 18.554 -4.263 1.00 90.75 367 GLU A O 1
ATOM 2738 N N . ALA A 1 368 ? -14.013 17.849 -2.424 1.00 93.38 368 ALA A N 1
ATOM 2739 C CA . ALA A 1 368 ? -13.400 16.523 -2.434 1.00 93.38 368 ALA A CA 1
ATOM 2740 C C . ALA A 1 368 ? -13.754 15.772 -3.730 1.00 93.38 368 ALA A C 1
ATOM 2742 O O . ALA A 1 368 ? -14.921 15.714 -4.123 1.00 93.38 368 ALA A O 1
ATOM 2743 N N . MET A 1 369 ? -12.762 15.159 -4.382 1.00 95.81 369 MET A N 1
ATOM 2744 C CA . MET A 1 369 ? -13.014 14.349 -5.573 1.00 95.81 369 MET A CA 1
ATOM 2745 C C . MET A 1 369 ? -13.764 13.068 -5.202 1.00 95.81 369 MET A C 1
ATOM 2747 O O . MET A 1 369 ? -13.344 12.311 -4.324 1.00 95.81 369 MET A O 1
ATOM 2751 N N . LEU A 1 370 ? -14.880 12.822 -5.894 1.00 96.50 370 LEU A N 1
ATOM 2752 C CA . LEU A 1 370 ? -15.775 11.698 -5.622 1.00 96.50 370 LEU A CA 1
ATOM 2753 C C . LEU A 1 370 ? -15.655 10.619 -6.692 1.00 96.50 370 LEU A C 1
ATOM 2755 O O . LEU A 1 370 ? -15.897 10.863 -7.875 1.00 96.50 370 LEU A O 1
ATOM 2759 N N . HIS A 1 371 ? -15.410 9.389 -6.267 1.00 97.44 371 HIS A N 1
ATOM 2760 C CA . HIS A 1 371 ? -15.139 8.254 -7.140 1.00 97.44 371 HIS A CA 1
ATOM 2761 C C . HIS A 1 371 ? -16.235 7.187 -7.067 1.00 97.44 371 HIS A C 1
ATOM 2763 O O . HIS A 1 371 ? -16.887 7.010 -6.035 1.00 97.44 371 HIS A O 1
ATOM 2769 N N . ASP A 1 372 ? -16.437 6.478 -8.180 1.00 97.31 372 ASP A N 1
ATOM 2770 C CA . ASP A 1 372 ? -17.411 5.383 -8.282 1.00 97.31 372 ASP A CA 1
ATOM 2771 C C . ASP A 1 372 ? -16.892 4.124 -7.577 1.00 97.31 372 ASP A C 1
ATOM 2773 O O . ASP A 1 372 ? -17.668 3.352 -7.018 1.00 97.31 372 ASP A O 1
ATOM 2777 N N . THR A 1 373 ? -15.575 3.909 -7.616 1.00 97.81 373 THR A N 1
ATOM 2778 C CA . THR A 1 373 ? -14.926 2.681 -7.143 1.00 97.81 373 THR A CA 1
ATOM 2779 C C . THR A 1 373 ? -13.707 3.000 -6.271 1.00 97.81 373 THR A C 1
ATOM 2781 O O . THR A 1 373 ? -13.104 4.073 -6.425 1.00 97.81 373 THR A O 1
ATOM 2784 N N . PRO A 1 374 ? -13.304 2.086 -5.366 1.00 98.06 374 PRO A N 1
ATOM 2785 C CA . PRO A 1 374 ? -12.130 2.304 -4.529 1.00 98.06 374 PRO A CA 1
ATOM 2786 C C . PRO A 1 374 ? -10.838 2.368 -5.354 1.00 98.06 374 PRO A C 1
ATOM 2788 O O . PRO A 1 374 ? -9.927 3.099 -4.986 1.00 98.06 374 PRO A O 1
ATOM 2791 N N . GLU A 1 375 ? -10.750 1.685 -6.499 1.00 98.12 375 GLU A N 1
ATOM 2792 C CA . GLU A 1 375 ? -9.577 1.718 -7.385 1.00 98.12 375 GLU A CA 1
ATOM 2793 C C . GLU A 1 375 ? -9.397 3.088 -8.048 1.00 98.12 375 GLU A C 1
ATOM 2795 O O . GLU A 1 375 ? -8.272 3.559 -8.209 1.00 98.12 375 GLU A O 1
ATOM 2800 N N . GLN A 1 376 ? -10.495 3.759 -8.413 1.00 98.06 376 GLN A N 1
ATOM 2801 C CA . GLN A 1 376 ? -10.434 5.126 -8.933 1.00 98.06 376 GLN A CA 1
ATOM 2802 C C . GLN A 1 376 ? -9.950 6.107 -7.860 1.00 98.06 376 GLN A C 1
ATOM 2804 O O . GLN A 1 376 ? -9.088 6.934 -8.146 1.00 98.06 376 GLN A O 1
ATOM 2809 N N . ALA A 1 377 ? -10.454 5.984 -6.629 1.00 98.06 377 ALA A N 1
ATOM 2810 C CA . ALA A 1 377 ? -9.975 6.789 -5.508 1.00 98.06 377 ALA A CA 1
ATOM 2811 C C . ALA A 1 377 ? -8.502 6.489 -5.181 1.00 98.06 377 ALA A C 1
ATOM 2813 O O . ALA A 1 377 ? -7.713 7.403 -4.949 1.00 98.06 377 ALA A O 1
ATOM 2814 N N . ALA A 1 378 ? -8.094 5.220 -5.246 1.00 98.25 378 ALA A N 1
ATOM 2815 C CA . ALA A 1 378 ? -6.711 4.809 -5.032 1.00 98.25 378 ALA A CA 1
ATOM 2816 C C . ALA A 1 378 ? -5.775 5.395 -6.092 1.00 98.25 378 ALA A C 1
ATOM 2818 O O . ALA A 1 378 ? -4.654 5.786 -5.777 1.00 98.25 378 ALA A O 1
ATOM 2819 N N . PHE A 1 379 ? -6.237 5.504 -7.341 1.00 97.94 379 PHE A N 1
ATOM 2820 C CA . PHE A 1 379 ? -5.483 6.161 -8.407 1.00 97.94 379 PHE A CA 1
ATOM 2821 C C . PHE A 1 379 ? -5.240 7.644 -8.115 1.00 97.94 379 PHE A C 1
ATOM 2823 O O . PHE A 1 379 ? -4.166 8.162 -8.420 1.00 97.94 379 PHE A O 1
ATOM 2830 N N . THR A 1 380 ? -6.207 8.318 -7.495 1.00 97.88 380 THR A N 1
ATOM 2831 C CA . THR A 1 380 ? -6.053 9.706 -7.049 1.00 97.88 380 THR A CA 1
ATOM 2832 C C . THR A 1 380 ? -4.984 9.815 -5.956 1.00 97.88 380 THR A C 1
ATOM 2834 O O . THR A 1 380 ? -4.100 10.658 -6.075 1.00 97.88 380 THR A O 1
ATOM 2837 N N . VAL A 1 381 ? -4.977 8.907 -4.966 1.00 98.00 381 VAL A N 1
ATOM 2838 C CA . VAL A 1 381 ? -3.906 8.826 -3.945 1.00 98.00 381 VAL A CA 1
ATOM 2839 C C . VAL A 1 381 ? -2.539 8.564 -4.586 1.00 98.00 381 VAL A C 1
ATOM 2841 O O . VAL A 1 381 ? -1.571 9.252 -4.282 1.00 98.00 381 VAL A O 1
ATOM 2844 N N . HIS A 1 382 ? -2.458 7.607 -5.512 1.00 97.62 382 HIS A N 1
ATOM 2845 C CA . HIS A 1 382 ? -1.230 7.289 -6.243 1.00 97.62 382 HIS A CA 1
ATOM 2846 C C . HIS A 1 382 ? -0.696 8.497 -7.029 1.00 97.62 382 HIS A C 1
ATOM 2848 O O . HIS A 1 382 ? 0.496 8.787 -6.991 1.00 97.62 382 HIS A O 1
ATOM 2854 N N . THR A 1 383 ? -1.581 9.233 -7.705 1.00 96.88 383 THR A N 1
ATOM 2855 C CA . THR A 1 383 ? -1.202 10.432 -8.466 1.00 96.88 383 THR A CA 1
ATOM 2856 C C . THR A 1 383 ? -0.679 11.530 -7.543 1.00 96.88 383 THR A C 1
ATOM 2858 O O . THR A 1 383 ? 0.346 12.131 -7.855 1.00 96.88 383 THR A O 1
ATOM 2861 N N . ALA A 1 384 ? -1.337 11.758 -6.401 1.00 96.81 384 ALA A N 1
ATOM 2862 C CA . ALA A 1 384 ? -0.885 12.730 -5.408 1.00 96.81 384 ALA A CA 1
ATOM 2863 C C . ALA A 1 384 ? 0.498 12.376 -4.845 1.00 96.81 384 ALA A C 1
ATOM 2865 O O . ALA A 1 384 ? 1.372 13.237 -4.802 1.00 96.81 384 ALA A O 1
ATOM 2866 N N . TYR A 1 385 ? 0.728 11.098 -4.532 1.00 96.62 385 TYR A N 1
ATOM 2867 C CA . TYR A 1 385 ? 2.029 10.599 -4.089 1.00 96.62 385 TYR A CA 1
ATOM 2868 C C . TYR A 1 385 ? 3.138 10.835 -5.126 1.00 96.62 385 TYR A C 1
ATOM 2870 O O . TYR A 1 385 ? 4.182 11.393 -4.799 1.00 96.62 385 TYR A O 1
ATOM 2878 N N . LEU A 1 386 ? 2.909 10.482 -6.399 1.00 94.81 386 LEU A N 1
ATOM 2879 C CA . LEU A 1 386 ? 3.898 10.695 -7.467 1.00 94.81 386 LEU A CA 1
ATOM 2880 C C . LEU A 1 386 ? 4.197 12.177 -7.727 1.00 94.81 386 LEU A C 1
ATOM 2882 O O . LEU A 1 386 ? 5.291 12.519 -8.175 1.00 94.81 386 LEU A O 1
ATOM 2886 N N . GLN A 1 387 ? 3.217 13.047 -7.492 1.00 95.19 387 GLN A N 1
ATOM 2887 C CA . GLN A 1 387 ? 3.353 14.492 -7.666 1.00 95.19 387 GLN A CA 1
ATOM 2888 C C . GLN A 1 387 ? 3.878 15.200 -6.415 1.00 95.19 387 GLN A C 1
ATOM 2890 O O . GLN A 1 387 ? 4.210 16.381 -6.507 1.00 95.19 387 GLN A O 1
ATOM 2895 N N . ASN A 1 388 ? 3.994 14.484 -5.293 1.00 92.38 388 ASN A N 1
ATOM 2896 C CA . ASN A 1 388 ? 4.403 15.016 -3.998 1.00 92.38 388 ASN A CA 1
ATOM 2897 C C . ASN A 1 388 ? 3.589 16.268 -3.605 1.00 92.38 388 ASN A C 1
ATOM 2899 O O . ASN A 1 388 ? 4.163 17.299 -3.242 1.00 92.38 388 ASN A O 1
ATOM 2903 N N . LEU A 1 389 ? 2.263 16.179 -3.798 1.00 87.00 389 LEU A N 1
ATOM 2904 C CA . LEU A 1 389 ? 1.276 17.191 -3.391 1.00 87.00 389 LEU A CA 1
ATOM 2905 C C . LEU A 1 389 ? 1.171 17.254 -1.872 1.00 87.00 389 LEU A C 1
ATOM 2907 O O . LEU A 1 389 ? 1.079 18.392 -1.357 1.00 87.00 389 LEU A O 1
#

Nearest PDB structures (foldseek):
  6cnn-assembly1_A  TM=3.377E-01  e=8.325E-02  Homo sapiens
  3nym-assembly1_B  TM=5.763E-01  e=5.020E+00  Neisseria meningitidis serogroup B

Sequence (389 aa):
MAESMLFGAPTCTVCGKEMEPSATGRPRKYCSKACSSKADRAREKEKREQVLTAAPENPRGETPPLADLPADGPAAELLELGEELRRHGERFLLQLERAEREGDGALARQALEEVLRAADGLTARHRELAERILSAHPTQTSTSGESGPEPIVSPRGETAALSDTPASTGVPASARPAATPRPAPATGGPGPADRPAPVAPRGETPSPTDPVPARPQASSAPVPPRGETRPVAQPATAAPVAPRGETLPDGERLRGLVDQRLAQQQTAPRPTPAQPTPATPQQPTEVPVPADPMHRRLPPSDVRVALDAGRFGDWWALAGWTVNPDVYLVTGEGHQIGWVERGLTGIGDRWVAVYEGYFIGDVHTQEAMLHDTPEQAAFTVHTAYLQNL

Organism: Kitasatospora aureofaciens (NCBI:txid1894)

Mean predicted aligned error: 21.44 Å

pLDDT: mean 74.21, std 22.07, range [32.84, 98.44]

Radius of gyration: 40.84 Å; Cα contacts (8 Å, |Δi|>4): 259; chains: 1; bounding box: 91×116×129 Å